Protein AF-E8LL31-F1 (afdb_monomer_lite)

pLDDT: mean 74.46, std 19.38, range [29.64, 97.19]

Organism: Succinatimonas hippei (strain DSM 22608 / JCM 16073 / KCTC 15190 / YIT 12066) (NCBI:txid762983)

Structure (mmCIF, N/CA/C/O backbone):
data_AF-E8LL31-F1
#
_entry.id   AF-E8LL31-F1
#
loop_
_atom_site.group_PDB
_atom_site.id
_atom_site.type_symbol
_atom_site.label_atom_id
_atom_site.label_alt_id
_atom_site.label_comp_id
_atom_site.label_asym_id
_atom_site.label_entity_id
_atom_site.label_seq_id
_atom_site.pdbx_PDB_ins_code
_atom_site.Cartn_x
_atom_site.Cartn_y
_atom_site.Cartn_z
_atom_site.occupancy
_atom_site.B_iso_or_equiv
_atom_site.auth_seq_id
_atom_site.auth_comp_id
_atom_site.auth_asym_id
_atom_site.auth_atom_id
_atom_site.pdbx_PDB_model_num
ATOM 1 N N . MET A 1 1 ? 46.432 15.057 -0.009 1.00 42.53 1 MET A N 1
ATOM 2 C CA . MET A 1 1 ? 45.864 14.554 -1.281 1.00 42.53 1 MET A CA 1
ATOM 3 C C . MET A 1 1 ? 46.645 13.307 -1.683 1.00 42.53 1 MET A C 1
ATOM 5 O O . MET A 1 1 ? 47.785 13.442 -2.090 1.00 42.53 1 MET A O 1
ATOM 9 N N . LYS A 1 2 ? 46.113 12.098 -1.455 1.00 35.28 2 LYS A N 1
ATOM 10 C CA . LYS A 1 2 ? 46.832 10.838 -1.734 1.00 35.28 2 LYS A CA 1
ATOM 11 C C . LYS A 1 2 ? 46.587 10.386 -3.185 1.00 35.28 2 LYS A C 1
ATOM 13 O O . LYS A 1 2 ? 45.432 10.275 -3.588 1.00 35.28 2 LYS A O 1
ATOM 18 N N . ASN A 1 3 ? 47.677 10.132 -3.915 1.00 42.97 3 ASN A N 1
ATOM 19 C CA . ASN A 1 3 ? 47.812 9.411 -5.193 1.00 42.97 3 ASN A CA 1
ATOM 20 C C . ASN A 1 3 ? 46.723 9.673 -6.248 1.00 42.97 3 ASN A C 1
ATOM 22 O O . ASN A 1 3 ? 45.849 8.836 -6.483 1.00 42.97 3 ASN A O 1
ATOM 26 N N . GLN A 1 4 ? 46.805 10.826 -6.913 1.00 45.19 4 GLN A N 1
ATOM 27 C CA . GLN A 1 4 ? 46.077 11.098 -8.154 1.00 45.19 4 GLN A CA 1
ATOM 28 C C . GLN A 1 4 ? 47.041 10.936 -9.337 1.00 45.19 4 GLN A C 1
ATOM 30 O O . GLN A 1 4 ? 48.189 11.368 -9.250 1.00 45.19 4 GLN A O 1
ATOM 35 N N . ASN A 1 5 ? 46.583 10.311 -10.423 1.00 46.69 5 ASN A N 1
ATOM 36 C CA . ASN A 1 5 ? 47.363 10.147 -11.649 1.00 46.69 5 ASN A CA 1
ATOM 37 C C . ASN A 1 5 ? 46.852 11.128 -12.717 1.00 46.69 5 ASN A C 1
ATOM 39 O O . ASN A 1 5 ? 45.643 11.234 -12.926 1.00 46.69 5 ASN A O 1
ATOM 43 N N . ILE A 1 6 ? 47.741 11.822 -13.426 1.00 49.28 6 ILE A N 1
ATOM 44 C CA . ILE A 1 6 ? 47.405 12.543 -14.662 1.00 49.28 6 ILE A CA 1
ATOM 45 C C . ILE A 1 6 ? 47.862 11.680 -15.842 1.00 49.28 6 ILE A C 1
ATOM 47 O O . ILE A 1 6 ? 49.041 11.362 -15.965 1.00 49.28 6 ILE A O 1
ATOM 51 N N . ILE A 1 7 ? 46.941 11.298 -16.723 1.00 53.72 7 ILE A N 1
ATOM 52 C CA . ILE A 1 7 ? 47.229 10.571 -17.959 1.00 53.72 7 ILE A CA 1
ATOM 53 C C . ILE A 1 7 ? 47.237 11.570 -19.115 1.00 53.72 7 ILE A C 1
ATOM 55 O O . ILE A 1 7 ? 46.239 12.250 -19.373 1.00 53.72 7 ILE A O 1
ATOM 59 N N . ILE A 1 8 ? 48.364 11.657 -19.815 1.00 53.75 8 ILE A N 1
ATOM 60 C CA . ILE A 1 8 ? 48.560 12.584 -20.933 1.00 53.75 8 ILE A CA 1
ATOM 61 C C . ILE A 1 8 ? 48.631 11.774 -22.219 1.00 53.75 8 ILE A C 1
ATOM 63 O O . ILE A 1 8 ? 49.501 10.920 -22.382 1.00 53.75 8 ILE A O 1
ATOM 67 N N . LEU A 1 9 ? 47.702 12.042 -23.134 1.00 50.16 9 LEU A N 1
ATOM 68 C CA . LEU A 1 9 ? 47.665 11.402 -24.447 1.00 50.16 9 LEU A CA 1
ATOM 69 C C . LEU A 1 9 ? 48.278 12.360 -25.460 1.00 50.16 9 LEU A C 1
ATOM 71 O O . LEU A 1 9 ? 47.647 13.334 -25.877 1.00 50.16 9 LEU A O 1
ATOM 75 N N . THR A 1 10 ? 49.528 12.108 -25.829 1.00 47.38 10 THR A N 1
ATOM 76 C CA . THR A 1 10 ? 50.273 12.932 -26.782 1.00 47.38 10 THR A CA 1
ATOM 77 C C . THR A 1 10 ? 51.269 12.076 -27.548 1.00 47.38 10 THR A C 1
ATOM 79 O O . THR A 1 10 ? 51.877 11.183 -26.970 1.00 47.38 10 THR A O 1
ATOM 82 N N . LYS A 1 11 ? 51.444 12.357 -28.845 1.00 42.06 11 LYS A N 1
ATOM 83 C CA . LYS A 1 11 ? 52.474 11.708 -29.665 1.00 42.06 11 LYS A CA 1
ATOM 84 C C . LYS A 1 11 ? 53.857 12.345 -29.503 1.00 42.06 11 LYS A C 1
ATOM 86 O O . LYS A 1 11 ? 54.819 11.658 -29.788 1.00 42.06 11 LYS A O 1
ATOM 91 N N . ASN A 1 12 ? 53.958 13.608 -29.066 1.00 47.41 12 ASN A N 1
ATOM 92 C CA . ASN A 1 12 ? 55.213 14.378 -29.017 1.00 47.41 12 ASN A CA 1
ATOM 93 C C . ASN A 1 12 ? 55.087 15.584 -28.064 1.00 47.41 12 ASN A C 1
ATOM 95 O O . ASN A 1 12 ? 54.711 16.676 -28.484 1.00 47.41 12 ASN A O 1
ATOM 99 N N . LEU A 1 13 ? 55.364 15.410 -26.772 1.00 46.91 13 LEU A N 1
ATOM 100 C CA . LEU A 1 13 ? 55.478 16.520 -25.814 1.00 46.91 13 LEU A CA 1
ATOM 101 C C . LEU A 1 13 ? 56.634 16.213 -24.862 1.00 46.91 13 LEU A C 1
ATOM 103 O O . LEU A 1 13 ? 56.713 15.097 -24.347 1.00 46.91 13 LEU A O 1
ATOM 107 N N . SER A 1 14 ? 57.529 17.178 -24.642 1.00 47.62 14 SER A N 1
ATOM 108 C CA . SER A 1 14 ? 58.643 16.991 -23.713 1.00 47.62 14 SER A CA 1
ATOM 109 C C . SER A 1 14 ? 58.126 16.973 -22.269 1.00 47.62 14 SER A C 1
ATOM 111 O O . SER A 1 14 ? 57.326 17.803 -21.837 1.00 47.62 14 SER A O 1
ATOM 113 N N . ILE A 1 15 ? 58.575 15.973 -21.511 1.00 47.81 15 ILE A N 1
ATOM 114 C CA . ILE A 1 15 ? 58.147 15.690 -20.129 1.00 47.81 15 ILE A CA 1
ATOM 115 C C . ILE A 1 15 ? 58.523 16.830 -19.165 1.00 47.81 15 ILE A C 1
ATOM 117 O O . ILE A 1 15 ? 57.881 17.011 -18.126 1.00 47.81 15 ILE A O 1
ATOM 121 N N . SER A 1 16 ? 59.546 17.615 -19.511 1.00 48.56 16 SER A N 1
ATOM 122 C CA . SER A 1 16 ? 60.116 18.668 -18.670 1.00 48.56 16 SER A CA 1
ATOM 123 C C . SER A 1 16 ? 59.143 19.818 -18.394 1.00 48.56 16 SER A C 1
ATOM 125 O O . SER A 1 16 ? 59.096 20.309 -17.269 1.00 48.56 16 SER A O 1
ATOM 127 N N . THR A 1 17 ? 58.303 20.201 -19.357 1.00 48.22 17 THR A N 1
ATOM 128 C CA . THR A 1 17 ? 57.400 21.358 -19.214 1.00 48.22 17 THR A CA 1
ATOM 129 C C . THR A 1 17 ? 56.233 21.099 -18.253 1.00 48.22 17 THR A C 1
ATOM 131 O O . THR A 1 17 ? 55.709 22.025 -17.645 1.00 48.22 17 THR A O 1
ATOM 134 N N . ILE A 1 18 ? 55.817 19.841 -18.077 1.00 49.41 18 ILE A N 1
ATOM 135 C CA . ILE A 1 18 ? 54.609 19.499 -17.302 1.00 49.41 18 ILE A CA 1
ATOM 136 C C . ILE A 1 18 ? 54.930 19.258 -15.820 1.00 49.41 18 ILE A C 1
ATOM 138 O O . ILE A 1 18 ? 54.114 19.566 -14.950 1.00 49.41 18 ILE A O 1
ATOM 142 N N . LYS A 1 19 ? 56.140 18.772 -15.507 1.00 46.59 19 LYS A N 1
ATOM 143 C CA . LYS A 1 19 ? 56.587 18.549 -14.121 1.00 46.59 19 LYS A CA 1
ATOM 144 C C . LYS A 1 19 ? 56.764 19.843 -13.316 1.00 46.59 19 LYS A C 1
ATOM 146 O O . LYS A 1 19 ? 56.652 19.793 -12.097 1.00 46.59 19 LYS A O 1
ATOM 151 N N . TYR A 1 20 ? 56.972 20.983 -13.977 1.00 46.12 20 TYR A N 1
ATOM 152 C CA . TYR A 1 20 ? 57.247 22.268 -13.319 1.00 46.12 20 TYR A CA 1
ATOM 153 C C . TYR A 1 20 ? 56.034 22.869 -12.577 1.00 46.12 20 TYR A C 1
ATOM 155 O O . TYR A 1 20 ? 56.201 23.738 -11.732 1.00 46.12 20 TYR A O 1
ATOM 163 N N . GLY A 1 21 ? 54.809 22.411 -12.871 1.00 47.00 21 GLY A N 1
ATOM 164 C CA . GLY A 1 21 ? 53.582 22.921 -12.238 1.00 47.00 21 GLY A CA 1
ATOM 165 C C . GLY A 1 21 ? 52.913 21.976 -11.233 1.00 47.00 21 GLY A C 1
ATOM 166 O O . GLY A 1 21 ? 51.975 22.384 -10.553 1.00 47.00 21 GLY A O 1
ATOM 167 N N . TYR A 1 22 ? 53.344 20.710 -11.143 1.00 48.94 22 TYR A N 1
ATOM 168 C CA . TYR A 1 22 ? 52.599 19.658 -10.436 1.00 48.94 22 TYR A CA 1
ATOM 169 C C . TYR A 1 22 ? 53.533 18.656 -9.738 1.00 48.94 22 TYR A C 1
ATOM 171 O O . TYR A 1 22 ? 53.670 17.510 -10.158 1.00 48.94 22 TYR A O 1
ATOM 179 N N . HIS A 1 23 ? 54.164 19.076 -8.639 1.00 43.75 23 HIS A N 1
ATOM 180 C CA . HIS A 1 23 ? 55.200 18.295 -7.943 1.00 43.75 23 HIS A CA 1
ATOM 181 C C . HIS A 1 23 ? 54.718 17.018 -7.221 1.00 43.75 23 HIS A C 1
ATOM 183 O O . HIS A 1 23 ? 55.543 16.182 -6.874 1.00 43.75 23 HIS A O 1
ATOM 189 N N . ASN A 1 24 ? 53.405 16.819 -7.041 1.00 46.72 24 ASN A N 1
ATOM 190 C CA . ASN A 1 24 ? 52.837 15.698 -6.269 1.00 46.72 24 ASN A CA 1
ATOM 191 C C . ASN A 1 24 ? 51.907 14.776 -7.083 1.00 46.72 24 ASN A C 1
ATOM 193 O O . ASN A 1 24 ? 51.020 14.132 -6.518 1.00 46.72 24 ASN A O 1
ATOM 197 N N . ILE A 1 25 ? 52.055 14.736 -8.412 1.00 49.88 25 ILE A N 1
ATOM 198 C CA . ILE A 1 25 ? 51.150 13.990 -9.296 1.00 49.88 25 ILE A CA 1
ATOM 199 C C . ILE A 1 25 ? 51.925 12.996 -10.163 1.00 49.88 25 ILE A C 1
ATOM 201 O O . ILE A 1 25 ? 52.880 13.361 -10.845 1.00 49.88 25 ILE A O 1
ATOM 205 N N . ASN A 1 26 ? 51.471 11.740 -10.183 1.00 49.31 26 ASN A N 1
ATOM 206 C CA . ASN A 1 26 ? 52.017 10.720 -11.076 1.00 49.31 26 ASN A CA 1
ATOM 207 C C . ASN A 1 26 ? 51.516 10.966 -12.502 1.00 49.31 26 ASN A C 1
ATOM 209 O O . ASN A 1 26 ? 50.327 10.814 -12.791 1.00 49.31 26 ASN A O 1
ATOM 213 N N . ILE A 1 27 ? 52.421 11.362 -13.394 1.00 51.81 27 ILE A N 1
ATOM 214 C CA . ILE A 1 27 ? 52.114 11.612 -14.802 1.00 51.81 27 ILE A CA 1
ATOM 215 C C . ILE A 1 27 ? 52.429 10.348 -15.602 1.00 51.81 27 ILE A C 1
ATOM 217 O O . ILE A 1 27 ? 53.588 9.951 -15.699 1.00 51.81 27 ILE A O 1
ATOM 221 N N . MET A 1 28 ? 51.408 9.727 -16.193 1.00 52.22 28 MET A N 1
ATOM 222 C CA . MET A 1 28 ? 51.572 8.588 -17.100 1.00 52.22 28 MET A CA 1
ATOM 223 C C . MET A 1 28 ? 51.322 9.033 -18.539 1.00 52.22 28 MET A C 1
ATOM 225 O O . MET A 1 28 ? 50.278 9.607 -18.852 1.00 52.22 28 MET A O 1
ATOM 229 N N . ILE A 1 29 ? 52.266 8.743 -19.429 1.00 51.59 29 ILE A N 1
ATOM 230 C CA . ILE A 1 29 ? 52.129 9.008 -20.863 1.00 51.59 29 ILE A CA 1
ATOM 231 C C . ILE A 1 29 ? 51.808 7.681 -21.541 1.00 51.59 29 ILE A C 1
ATOM 233 O O . ILE A 1 29 ? 52.541 6.708 -21.387 1.00 51.59 29 ILE A O 1
ATOM 237 N N . SER A 1 30 ? 50.690 7.629 -22.263 1.00 54.56 30 SER A N 1
ATOM 238 C CA . SER A 1 30 ? 50.264 6.432 -22.990 1.00 54.56 30 SER A CA 1
ATOM 239 C C . SER A 1 30 ? 49.951 6.781 -24.437 1.00 54.56 30 SER A C 1
ATOM 241 O O . SER A 1 30 ? 49.174 7.693 -24.711 1.00 54.56 30 SER A O 1
ATOM 243 N N . ASN A 1 31 ? 50.500 5.993 -25.362 1.00 50.66 31 ASN A N 1
ATOM 244 C CA . ASN A 1 31 ? 50.125 6.033 -26.777 1.00 50.66 31 ASN A CA 1
ATOM 245 C C . ASN A 1 31 ? 48.886 5.171 -27.076 1.00 50.66 31 ASN A C 1
ATOM 247 O O . ASN A 1 31 ? 48.337 5.230 -28.175 1.00 50.66 31 ASN A O 1
ATOM 251 N N . LYS A 1 32 ? 48.427 4.368 -26.106 1.00 53.25 32 LYS A N 1
ATOM 252 C CA . LYS A 1 32 ? 47.198 3.577 -26.219 1.00 53.25 32 LYS A CA 1
ATOM 253 C C . LYS A 1 32 ? 46.003 4.428 -25.797 1.00 53.25 32 LYS A C 1
ATOM 255 O O . LYS A 1 32 ? 46.040 5.061 -24.739 1.00 53.25 32 LYS A O 1
ATOM 260 N N . ARG A 1 33 ? 44.936 4.415 -26.610 1.00 51.97 33 ARG A N 1
ATOM 261 C CA . ARG A 1 33 ? 43.646 5.033 -26.256 1.00 51.97 33 ARG A CA 1
ATOM 262 C C . ARG A 1 33 ? 43.194 4.471 -24.899 1.00 51.97 33 ARG A C 1
ATOM 264 O O . ARG A 1 33 ? 43.149 3.247 -24.767 1.00 51.97 33 ARG A O 1
ATOM 271 N N . PRO A 1 34 ? 42.885 5.318 -23.902 1.00 53.16 34 PRO A N 1
ATOM 272 C CA . PRO A 1 34 ? 42.425 4.833 -22.612 1.00 53.16 34 PRO A CA 1
ATOM 273 C C . PRO A 1 34 ? 41.092 4.124 -22.801 1.00 53.16 34 PRO A C 1
ATOM 275 O O . PRO A 1 34 ? 40.263 4.538 -23.620 1.00 53.16 34 PRO A O 1
ATOM 278 N N . SER A 1 35 ? 40.876 3.062 -22.034 1.00 53.81 35 SER A N 1
ATOM 279 C CA . SER A 1 35 ? 39.561 2.445 -22.011 1.00 53.81 35 SER A CA 1
ATOM 280 C C . SER A 1 35 ? 38.564 3.417 -21.375 1.00 53.81 35 SER A C 1
ATOM 282 O O . SER A 1 35 ? 38.915 4.275 -20.561 1.00 53.81 35 SER A O 1
ATOM 284 N N . ILE A 1 36 ? 37.283 3.272 -21.706 1.00 48.84 36 ILE A N 1
ATOM 285 C CA . ILE A 1 36 ? 36.217 4.057 -21.072 1.00 48.84 36 ILE A CA 1
ATOM 286 C C . ILE A 1 36 ? 36.245 3.878 -19.541 1.00 48.84 36 ILE A C 1
ATOM 288 O O . ILE A 1 36 ? 36.048 4.841 -18.804 1.00 48.84 36 ILE A O 1
ATOM 292 N N . ALA A 1 37 ? 36.603 2.689 -19.047 1.00 49.22 37 ALA A N 1
ATOM 293 C CA . ALA A 1 37 ? 36.755 2.433 -17.617 1.00 49.22 37 ALA A CA 1
ATOM 294 C C . ALA A 1 37 ? 37.857 3.287 -16.956 1.00 49.22 37 ALA A C 1
ATOM 296 O O . ALA A 1 37 ? 37.696 3.694 -15.804 1.00 49.22 37 ALA A O 1
ATOM 297 N N . ASP A 1 38 ? 38.933 3.604 -17.680 1.00 53.00 38 ASP A N 1
ATOM 298 C CA . ASP A 1 38 ? 40.020 4.454 -17.181 1.00 53.00 38 ASP A CA 1
ATOM 299 C C . ASP A 1 38 ? 39.586 5.919 -17.077 1.00 53.00 38 ASP A C 1
ATOM 301 O O . ASP A 1 38 ? 39.970 6.604 -16.126 1.00 53.00 38 ASP A O 1
ATOM 305 N N . ILE A 1 39 ? 38.752 6.372 -18.023 1.00 51.50 39 ILE A N 1
ATOM 306 C CA . ILE A 1 39 ? 38.204 7.738 -18.101 1.00 51.50 39 ILE A CA 1
ATOM 307 C C . ILE A 1 39 ? 37.256 8.035 -16.932 1.00 51.50 39 ILE A C 1
ATOM 309 O O . ILE A 1 39 ? 37.239 9.151 -16.410 1.00 51.50 39 ILE A O 1
ATOM 313 N N . PHE A 1 40 ? 36.485 7.035 -16.499 1.00 47.38 40 PHE A N 1
ATOM 314 C CA . PHE A 1 40 ? 35.509 7.167 -15.412 1.00 47.38 40 PHE A CA 1
ATOM 315 C C . PHE A 1 40 ? 36.069 6.830 -14.018 1.00 47.38 40 PHE A C 1
ATOM 317 O O . PHE A 1 40 ? 35.357 6.954 -13.018 1.00 47.38 40 PHE A O 1
ATOM 324 N N . SER A 1 41 ? 37.345 6.448 -13.913 1.00 54.50 41 SER A N 1
ATOM 325 C CA . SER A 1 41 ? 38.010 6.209 -12.630 1.00 54.50 41 SER A CA 1
ATOM 326 C C . SER A 1 41 ? 38.200 7.530 -11.859 1.00 54.50 41 SER A C 1
ATOM 328 O O . SER A 1 41 ? 38.738 8.507 -12.379 1.00 54.50 41 SER A O 1
ATOM 330 N N . LYS A 1 42 ? 37.800 7.570 -10.576 1.00 46.84 42 LYS A N 1
ATOM 331 C CA . LYS A 1 42 ? 37.968 8.752 -9.695 1.00 46.84 42 LYS A CA 1
ATOM 332 C C . LYS A 1 42 ? 39.437 9.122 -9.418 1.00 46.84 42 LYS A C 1
ATOM 334 O O . LYS A 1 42 ? 39.682 10.131 -8.762 1.00 46.84 42 LYS A O 1
ATOM 339 N N . LYS A 1 43 ? 40.397 8.303 -9.861 1.00 50.91 43 LYS A N 1
ATOM 340 C CA . LYS A 1 43 ? 41.831 8.454 -9.568 1.00 50.91 43 LYS A CA 1
ATOM 341 C C . LYS A 1 43 ? 42.632 9.085 -10.714 1.00 50.91 43 LYS A C 1
ATOM 343 O O . LYS A 1 43 ? 43.797 9.407 -10.498 1.00 50.91 43 LYS A O 1
ATOM 348 N N . ASN A 1 44 ? 42.022 9.284 -11.889 1.00 50.00 44 ASN A N 1
ATOM 349 C CA . ASN A 1 44 ? 42.728 9.714 -13.095 1.00 50.00 44 ASN A CA 1
ATOM 350 C C . ASN A 1 44 ? 42.199 11.055 -13.639 1.00 50.00 44 ASN A C 1
ATOM 352 O O . ASN A 1 44 ? 40.995 11.245 -13.825 1.00 50.00 44 ASN A O 1
ATOM 356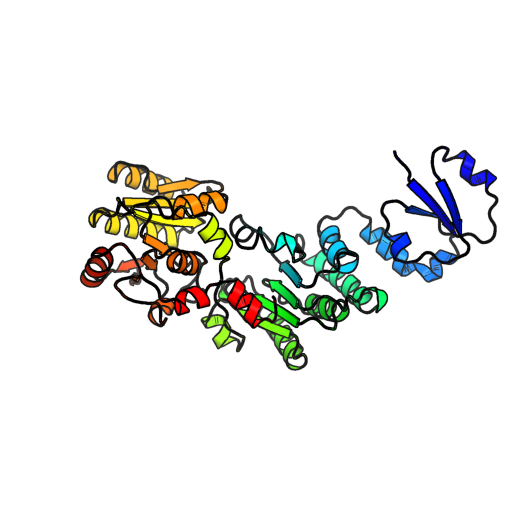 N N . TYR A 1 45 ? 43.110 11.969 -13.954 1.00 51.19 45 TYR A N 1
ATOM 357 C CA . TYR A 1 45 ? 42.850 13.196 -14.707 1.00 51.19 45 TYR A CA 1
ATOM 358 C C . TYR A 1 45 ? 43.429 13.048 -16.109 1.00 51.19 45 TYR A C 1
ATOM 360 O O . TYR A 1 45 ? 44.516 12.509 -16.265 1.00 51.19 45 TYR A O 1
ATOM 368 N N . PHE A 1 46 ? 42.722 13.518 -17.134 1.00 52.59 46 PHE A N 1
ATOM 369 C CA . PHE A 1 46 ? 43.152 13.359 -18.523 1.00 52.59 46 PHE A CA 1
ATOM 370 C C . PHE A 1 46 ? 43.467 14.716 -19.137 1.00 52.59 46 PHE A C 1
ATOM 372 O O . PHE A 1 46 ? 42.609 15.598 -19.160 1.00 52.59 46 PHE A O 1
ATOM 379 N N . LEU A 1 47 ? 44.681 14.859 -19.661 1.00 48.06 47 LEU A N 1
ATOM 380 C CA . LEU A 1 47 ? 45.088 15.989 -20.493 1.00 48.06 47 LEU A CA 1
ATOM 381 C C . LEU A 1 47 ? 45.071 15.519 -21.950 1.00 48.06 47 LEU A C 1
ATOM 383 O O . LEU A 1 47 ? 45.856 14.659 -22.350 1.00 48.06 47 LEU A O 1
ATOM 387 N N . ILE A 1 48 ? 44.116 16.045 -22.721 1.00 51.72 48 ILE A N 1
ATOM 388 C CA . ILE A 1 48 ? 43.852 15.643 -24.108 1.00 51.72 48 ILE A CA 1
ATOM 389 C C . ILE A 1 48 ? 44.157 16.825 -25.029 1.00 51.72 48 ILE A C 1
ATOM 391 O O . ILE A 1 48 ? 43.671 17.937 -24.808 1.00 51.72 48 ILE A O 1
ATOM 395 N N . ARG A 1 49 ? 44.958 16.579 -26.069 1.00 44.41 49 ARG A N 1
ATOM 396 C CA . ARG A 1 49 ? 45.368 17.582 -27.056 1.00 44.41 49 ARG A CA 1
ATOM 397 C C . ARG A 1 49 ? 44.177 18.025 -27.937 1.00 44.41 49 ARG A C 1
ATOM 399 O O . ARG A 1 49 ? 43.213 17.287 -28.145 1.00 44.41 49 ARG A O 1
ATOM 406 N N . LYS A 1 50 ? 44.202 19.284 -28.393 1.00 43.81 50 LYS A N 1
ATOM 407 C CA . LYS A 1 50 ? 43.072 19.995 -29.039 1.00 43.81 50 LYS A CA 1
ATOM 408 C C . LYS A 1 50 ? 42.638 19.376 -30.382 1.00 43.81 50 LYS A C 1
ATOM 410 O O . LYS A 1 50 ? 41.485 19.524 -30.768 1.00 43.81 50 LYS A O 1
ATOM 415 N N . ASP A 1 51 ? 43.541 18.670 -31.048 1.00 44.56 51 ASP A N 1
ATOM 416 C CA . ASP A 1 51 ? 43.359 17.899 -32.283 1.00 44.56 51 ASP A CA 1
ATOM 417 C C . ASP A 1 51 ? 42.550 16.605 -32.064 1.00 44.56 51 ASP A C 1
ATOM 419 O O . ASP A 1 51 ? 41.642 16.319 -32.836 1.00 44.56 51 ASP A O 1
ATOM 423 N N . ILE A 1 52 ? 42.767 15.893 -30.951 1.00 43.88 52 ILE A N 1
ATOM 424 C CA . ILE A 1 52 ? 41.978 14.705 -30.546 1.00 43.88 52 ILE A CA 1
ATOM 425 C C . ILE A 1 52 ? 40.551 15.096 -30.090 1.00 43.88 52 ILE A C 1
ATOM 427 O O . ILE A 1 52 ? 39.620 14.287 -30.065 1.00 43.88 52 ILE A O 1
ATOM 431 N N . LYS A 1 53 ? 40.350 16.374 -29.749 1.00 42.41 53 LYS A N 1
ATOM 432 C CA . LYS A 1 53 ? 39.077 16.934 -29.272 1.00 42.41 53 LYS A CA 1
ATOM 433 C C . LYS A 1 53 ? 37.966 16.920 -30.332 1.00 42.41 53 LYS A C 1
ATOM 435 O O . LYS A 1 53 ? 36.804 16.995 -29.945 1.00 42.41 53 LYS A O 1
ATOM 440 N N . LYS A 1 54 ? 38.292 16.824 -31.630 1.00 45.12 54 LYS A N 1
ATOM 441 C CA . LYS A 1 54 ? 37.291 16.701 -32.709 1.00 45.12 54 LYS A CA 1
ATOM 442 C C . LYS A 1 54 ? 36.606 15.330 -32.700 1.00 45.12 54 LYS A C 1
ATOM 444 O O . LYS A 1 54 ? 35.381 15.284 -32.731 1.00 45.12 54 LYS A O 1
ATOM 449 N N . ASP A 1 55 ? 37.362 14.249 -32.519 1.00 44.34 55 ASP A N 1
ATOM 450 C CA . ASP A 1 55 ? 36.827 12.875 -32.553 1.00 44.34 55 ASP A CA 1
ATOM 451 C C . ASP A 1 55 ? 36.102 12.476 -31.257 1.00 44.34 55 ASP A C 1
ATOM 453 O O . ASP A 1 55 ? 35.184 11.660 -31.261 1.00 44.34 55 ASP A O 1
ATOM 457 N N . LEU A 1 56 ? 36.489 13.075 -30.126 1.00 43.44 56 LEU A N 1
ATOM 458 C CA . LEU A 1 56 ? 35.869 12.852 -28.813 1.00 43.44 56 LEU A CA 1
ATOM 459 C C . LEU A 1 56 ? 34.946 14.002 -28.383 1.00 43.44 56 LEU A C 1
ATOM 461 O O . LEU A 1 56 ? 34.483 14.017 -27.243 1.00 43.44 56 LEU A O 1
ATOM 465 N N . GLY A 1 57 ? 34.679 14.972 -29.263 1.00 47.56 57 GLY A N 1
ATOM 466 C CA . GLY A 1 57 ? 34.044 16.247 -28.919 1.00 47.56 57 GLY A CA 1
ATOM 467 C C . GLY A 1 57 ? 32.681 16.093 -28.255 1.00 47.56 57 GLY A C 1
ATOM 468 O O . GLY A 1 57 ? 32.452 16.661 -27.186 1.00 47.56 57 GLY A O 1
ATOM 469 N N . ALA A 1 58 ? 31.814 15.250 -28.823 1.00 53.25 58 ALA A N 1
ATOM 470 C CA . ALA A 1 58 ? 30.503 14.960 -28.251 1.00 53.25 58 ALA A CA 1
ATOM 471 C C . ALA A 1 58 ? 30.622 14.285 -26.877 1.00 53.25 58 ALA A C 1
ATOM 473 O O . ALA A 1 58 ? 29.970 14.718 -25.932 1.00 53.25 58 ALA A O 1
ATOM 474 N N . LEU A 1 59 ? 31.509 13.291 -26.740 1.00 45.66 59 LEU A N 1
ATOM 475 C CA . LEU A 1 59 ? 31.728 12.536 -25.503 1.00 45.66 59 LEU A CA 1
ATOM 476 C C . LEU A 1 59 ? 32.322 13.416 -24.391 1.00 45.66 59 LEU A C 1
ATOM 478 O O . LEU A 1 59 ? 31.885 13.347 -23.248 1.00 45.66 59 LEU A O 1
ATOM 482 N N . LEU A 1 60 ? 33.282 14.284 -24.718 1.00 46.28 60 LEU A N 1
ATOM 483 C CA . LEU A 1 60 ? 33.919 15.213 -23.781 1.00 46.28 60 LEU A CA 1
ATOM 484 C C . LEU A 1 60 ? 32.970 16.328 -23.342 1.00 46.28 60 LEU A C 1
ATOM 486 O O . LEU A 1 60 ? 33.001 16.726 -22.177 1.00 46.28 60 LEU A O 1
ATOM 490 N N . HIS A 1 61 ? 32.102 16.807 -24.237 1.00 52.00 61 HIS A N 1
ATOM 491 C CA . HIS A 1 61 ? 31.056 17.763 -23.882 1.00 52.00 61 HIS A CA 1
ATOM 492 C C . HIS A 1 61 ? 30.023 17.118 -22.949 1.00 52.00 61 HIS A C 1
ATOM 494 O O . HIS A 1 61 ? 29.684 17.687 -21.914 1.00 52.00 61 HIS A O 1
ATOM 500 N N . LEU A 1 62 ? 29.646 15.870 -23.231 1.00 51.28 62 LEU A N 1
ATOM 501 C CA . LEU A 1 62 ? 28.824 15.023 -22.368 1.00 51.28 62 LEU A CA 1
ATOM 502 C C . LEU A 1 62 ? 29.449 14.794 -20.987 1.00 51.28 62 LEU A C 1
ATOM 504 O O . LEU A 1 62 ? 28.770 14.947 -19.975 1.00 51.28 62 LEU A O 1
ATOM 508 N N . ILE A 1 63 ? 30.748 14.489 -20.930 1.00 49.72 63 ILE A N 1
ATOM 509 C CA . ILE A 1 63 ? 31.518 14.313 -19.691 1.00 49.72 63 ILE A CA 1
ATOM 510 C C . ILE A 1 63 ? 31.576 15.624 -18.894 1.00 49.72 63 ILE A C 1
ATOM 512 O O . ILE A 1 63 ? 31.438 15.590 -17.672 1.00 49.72 63 ILE A O 1
ATOM 516 N N . ASN A 1 64 ? 31.728 16.778 -19.553 1.00 48.50 64 ASN A N 1
ATOM 517 C CA . ASN A 1 64 ? 31.736 18.090 -18.894 1.00 48.50 64 ASN A CA 1
ATOM 518 C C . ASN A 1 64 ? 30.354 18.498 -18.366 1.00 48.50 64 ASN A C 1
ATOM 520 O O . ASN A 1 64 ? 30.252 18.987 -17.240 1.00 48.50 64 ASN A O 1
ATOM 524 N N . ILE A 1 65 ? 29.291 18.246 -19.135 1.00 50.91 65 ILE A N 1
ATOM 525 C CA . ILE A 1 65 ? 27.898 18.433 -18.703 1.00 50.91 65 ILE A CA 1
ATOM 526 C C . ILE A 1 65 ? 27.598 17.518 -17.510 1.00 50.91 65 ILE A C 1
ATOM 528 O O . ILE A 1 65 ? 27.017 17.950 -16.519 1.00 50.91 65 ILE A O 1
ATOM 532 N N . CYS A 1 66 ? 28.079 16.276 -17.556 1.00 46.56 66 CYS A N 1
ATOM 533 C CA . CYS A 1 66 ? 27.958 15.317 -16.469 1.00 46.56 66 CYS A CA 1
ATOM 534 C C . CYS A 1 66 ? 28.804 15.690 -15.238 1.00 46.56 66 CYS A C 1
ATOM 536 O O . CYS A 1 66 ? 28.411 15.366 -14.122 1.00 46.56 66 CYS A O 1
ATOM 538 N N . ARG A 1 67 ? 29.970 16.329 -15.382 1.00 46.03 67 ARG A N 1
ATOM 539 C CA . ARG A 1 67 ? 30.840 16.694 -14.246 1.00 46.03 67 ARG A CA 1
ATOM 540 C C . ARG A 1 67 ? 30.326 17.888 -13.438 1.00 46.03 67 ARG A C 1
ATOM 542 O O . ARG A 1 67 ? 30.684 17.992 -12.265 1.00 46.03 67 ARG A O 1
ATOM 549 N N . LYS A 1 68 ? 29.477 18.759 -14.002 1.00 42.94 68 LYS A N 1
ATOM 550 C CA . LYS A 1 68 ? 28.837 19.831 -13.223 1.00 42.94 68 LYS A CA 1
ATOM 551 C C . LYS A 1 68 ? 27.867 19.218 -12.195 1.00 42.94 68 LYS A C 1
ATOM 553 O O . LYS A 1 68 ? 27.024 18.387 -12.507 1.00 42.94 68 LYS A O 1
ATOM 558 N N . ARG A 1 69 ? 28.071 19.610 -10.937 1.00 43.81 69 ARG A N 1
ATOM 559 C CA . ARG A 1 69 ? 27.549 19.088 -9.655 1.00 43.81 69 ARG A CA 1
ATOM 560 C C . ARG A 1 69 ? 26.013 18.962 -9.581 1.00 43.81 69 ARG A C 1
ATOM 562 O O . ARG A 1 69 ? 25.349 19.901 -9.166 1.00 43.81 69 ARG A O 1
ATOM 569 N N . TRP A 1 70 ? 25.434 17.847 -10.025 1.00 46.50 70 TRP A N 1
ATOM 570 C CA . TRP A 1 70 ? 23.972 17.666 -10.051 1.00 46.50 70 TRP A CA 1
ATOM 571 C C . TRP A 1 70 ? 23.596 16.292 -9.474 1.00 46.50 70 TRP A C 1
ATOM 573 O O . TRP A 1 70 ? 24.012 15.258 -10.004 1.00 46.50 70 TRP A O 1
ATOM 583 N N . SER A 1 71 ? 22.839 16.280 -8.374 1.00 45.16 71 SER A N 1
ATOM 584 C CA . SER A 1 71 ? 22.549 15.104 -7.530 1.00 45.16 71 SER A CA 1
ATOM 585 C C . SER A 1 71 ? 21.798 13.979 -8.252 1.00 45.16 71 SER A C 1
ATOM 587 O O . SER A 1 71 ? 22.130 12.820 -8.053 1.00 45.16 71 SER A O 1
ATOM 589 N N . VAL A 1 72 ? 20.884 14.296 -9.174 1.00 43.69 72 VAL A N 1
ATOM 590 C CA . VAL A 1 72 ? 20.135 13.300 -9.978 1.00 43.69 72 VAL A CA 1
ATOM 591 C C . VAL A 1 72 ? 21.058 12.504 -10.918 1.00 43.69 72 VAL A C 1
ATOM 593 O O . VAL A 1 72 ? 20.785 11.361 -11.282 1.00 43.69 72 VAL A O 1
ATOM 596 N N . THR A 1 73 ? 22.206 13.078 -11.301 1.00 51.72 73 THR A N 1
ATOM 597 C CA . THR A 1 73 ? 23.126 12.421 -12.238 1.00 51.72 73 THR A CA 1
ATOM 598 C C . THR A 1 73 ? 23.960 11.324 -11.589 1.00 51.72 73 THR A C 1
ATOM 600 O O . THR A 1 73 ? 24.450 10.468 -12.313 1.00 51.72 73 THR A O 1
ATOM 603 N N . SER A 1 74 ? 24.168 11.318 -10.267 1.00 55.75 74 SER A N 1
ATOM 604 C CA . SER A 1 74 ? 24.990 10.282 -9.626 1.00 55.75 74 SER A CA 1
ATOM 605 C C . SER A 1 74 ? 24.282 8.927 -9.606 1.00 55.75 74 SER A C 1
ATOM 607 O O . SER A 1 74 ? 24.934 7.921 -9.863 1.00 55.75 74 SER A O 1
ATOM 609 N N . GLU A 1 75 ? 22.967 8.895 -9.382 1.00 55.91 75 GLU A N 1
ATOM 610 C CA . GLU A 1 75 ? 22.152 7.670 -9.377 1.00 55.91 75 GLU A CA 1
ATOM 611 C C . GLU A 1 75 ? 22.018 7.084 -10.789 1.00 55.91 75 GLU A C 1
ATOM 613 O O . GLU A 1 75 ? 22.325 5.913 -11.001 1.00 55.91 75 GLU A O 1
ATOM 618 N N . LEU A 1 76 ? 21.703 7.914 -11.791 1.00 57.84 76 LEU A N 1
ATOM 619 C CA . LEU A 1 76 ? 21.677 7.494 -13.201 1.00 57.84 76 LEU A CA 1
ATOM 620 C C . LEU A 1 76 ? 23.060 7.077 -13.719 1.00 57.84 76 LEU A C 1
ATOM 622 O O . LEU A 1 76 ? 23.183 6.114 -14.472 1.00 57.84 76 LEU A O 1
ATOM 626 N N . LYS A 1 77 ? 24.130 7.763 -13.298 1.00 58.34 77 LYS A N 1
ATOM 627 C CA . LYS A 1 77 ? 25.495 7.324 -13.612 1.00 58.34 77 LYS A CA 1
ATOM 628 C C . LYS A 1 77 ? 25.837 6.017 -12.926 1.00 58.34 77 LYS A C 1
ATOM 630 O O . LYS A 1 77 ? 26.545 5.226 -13.527 1.00 58.34 77 LYS A O 1
ATOM 635 N N . ARG A 1 78 ? 25.376 5.773 -11.697 1.00 59.88 78 ARG A N 1
ATOM 636 C CA . ARG A 1 78 ? 25.529 4.455 -11.072 1.00 59.88 78 ARG A CA 1
ATOM 637 C C . ARG A 1 78 ? 24.776 3.410 -11.889 1.00 59.88 78 ARG A C 1
ATOM 639 O O . ARG A 1 78 ? 25.358 2.382 -12.172 1.00 59.88 78 ARG A O 1
ATOM 646 N N . LEU A 1 79 ? 23.573 3.700 -12.377 1.00 60.41 79 LEU A N 1
ATOM 647 C CA . LEU A 1 79 ? 22.836 2.766 -13.230 1.00 60.41 79 LEU A CA 1
ATOM 648 C C . LEU A 1 79 ? 23.586 2.392 -14.527 1.00 60.41 79 LEU A C 1
ATOM 650 O O . LEU A 1 79 ? 23.500 1.251 -14.961 1.00 60.41 79 LEU A O 1
ATOM 654 N N . ILE A 1 80 ? 24.291 3.338 -15.156 1.00 57.59 80 ILE A N 1
ATOM 655 C CA . ILE A 1 80 ? 24.948 3.134 -16.466 1.00 57.59 80 ILE A CA 1
ATOM 656 C C . ILE A 1 80 ? 26.413 2.705 -16.337 1.00 57.59 80 ILE A C 1
ATOM 658 O O . ILE A 1 80 ? 26.923 1.948 -17.156 1.00 57.59 80 ILE A O 1
ATOM 662 N N . PHE A 1 81 ? 27.112 3.230 -15.334 1.00 55.38 81 PHE A N 1
ATOM 663 C CA . PHE A 1 81 ? 28.559 3.101 -15.182 1.00 55.38 81 PHE A CA 1
ATOM 664 C C . PHE A 1 81 ? 28.967 2.342 -13.915 1.00 55.38 81 PHE A C 1
ATOM 666 O O . PHE A 1 81 ? 30.172 2.208 -13.674 1.00 55.38 81 PHE A O 1
ATOM 673 N N . SER A 1 82 ? 28.034 1.865 -13.075 1.00 56.69 82 SER A N 1
ATOM 674 C CA . SER A 1 82 ? 28.440 0.969 -11.991 1.00 56.69 82 SER A CA 1
ATOM 675 C C . SER A 1 82 ? 28.956 -0.334 -12.595 1.00 56.69 82 SER A C 1
ATOM 677 O O . SER A 1 82 ? 28.353 -0.937 -13.476 1.00 56.69 82 SER A O 1
ATOM 679 N N . LYS A 1 83 ? 30.112 -0.776 -12.099 1.00 50.69 83 LYS A N 1
ATOM 680 C CA . LYS A 1 83 ? 30.617 -2.132 -12.338 1.00 50.69 83 LYS A CA 1
ATOM 681 C C . LYS A 1 83 ? 29.951 -3.159 -11.413 1.00 50.69 83 LYS A C 1
ATOM 683 O O . LYS A 1 83 ? 30.358 -4.316 -11.409 1.00 50.69 83 LYS A O 1
ATOM 688 N N . GLU A 1 84 ? 28.978 -2.731 -10.606 1.00 53.69 84 GLU A N 1
ATOM 689 C CA . GLU A 1 84 ? 28.201 -3.597 -9.722 1.00 53.69 84 GLU A CA 1
ATOM 690 C C . GLU A 1 84 ? 27.270 -4.445 -10.595 1.00 53.69 84 GLU A C 1
ATOM 692 O O . GLU A 1 84 ? 26.160 -4.039 -10.945 1.00 53.69 84 GLU A O 1
ATOM 697 N N . ARG A 1 85 ? 27.786 -5.610 -11.002 1.00 54.41 85 ARG A N 1
ATOM 698 C CA . ARG A 1 85 ? 27.025 -6.660 -11.676 1.00 54.41 85 ARG A CA 1
ATOM 699 C C . ARG A 1 85 ? 26.133 -7.308 -10.637 1.00 54.41 85 ARG A C 1
ATOM 701 O O . ARG A 1 85 ? 26.613 -8.061 -9.793 1.00 54.41 85 ARG A O 1
ATOM 708 N N . THR A 1 86 ? 24.854 -6.985 -10.686 1.00 57.31 86 THR A N 1
ATOM 709 C CA . THR A 1 86 ? 23.853 -7.587 -9.816 1.00 57.31 86 THR A CA 1
ATOM 710 C C . THR A 1 86 ? 22.783 -8.264 -10.632 1.00 57.31 86 THR A C 1
ATOM 712 O O . THR A 1 86 ? 22.475 -7.866 -11.751 1.00 57.31 86 THR A O 1
ATOM 715 N N . ILE A 1 87 ? 22.247 -9.338 -10.065 1.00 58.25 87 ILE A N 1
ATOM 716 C CA . ILE A 1 87 ? 21.270 -10.189 -10.739 1.00 58.25 87 ILE A CA 1
ATOM 717 C C . ILE A 1 87 ? 19.924 -9.450 -10.851 1.00 58.25 87 ILE A C 1
ATOM 719 O O . ILE A 1 87 ? 19.192 -9.642 -11.820 1.00 58.25 87 ILE A O 1
ATOM 723 N N . TYR A 1 88 ? 19.634 -8.539 -9.915 1.00 59.25 88 TYR A N 1
ATOM 724 C CA . TYR A 1 88 ? 18.357 -7.835 -9.819 1.00 59.25 88 TYR A CA 1
ATOM 725 C C . TYR A 1 88 ? 18.547 -6.342 -9.512 1.00 59.25 88 TYR A C 1
ATOM 727 O O . TYR A 1 88 ? 19.417 -5.977 -8.710 1.00 59.25 88 TYR A O 1
ATOM 735 N N . LYS A 1 89 ? 17.712 -5.486 -10.124 1.00 65.69 89 LYS A N 1
ATOM 736 C CA . LYS A 1 89 ? 17.704 -4.024 -9.909 1.00 65.69 89 LYS A CA 1
ATOM 737 C C . LYS A 1 89 ? 16.296 -3.499 -9.610 1.00 65.69 89 LYS A C 1
ATOM 739 O O . LYS A 1 89 ? 15.368 -3.748 -10.374 1.00 65.69 89 LYS A O 1
ATOM 744 N N . LEU A 1 90 ? 16.149 -2.711 -8.543 1.00 57.41 90 LEU A N 1
ATOM 745 C CA . LEU A 1 90 ? 14.928 -1.947 -8.250 1.00 57.41 90 LEU A CA 1
ATOM 746 C C . LEU A 1 90 ? 15.166 -0.459 -8.512 1.00 57.41 90 LEU A C 1
ATOM 748 O O . LEU A 1 90 ? 16.131 0.108 -7.994 1.00 57.41 90 LEU A O 1
ATOM 752 N N . ILE A 1 91 ? 14.266 0.162 -9.275 1.00 61.44 91 ILE A N 1
ATOM 753 C CA . ILE A 1 91 ? 14.296 1.578 -9.626 1.00 61.44 91 ILE A CA 1
ATOM 754 C C . ILE A 1 91 ? 12.988 2.248 -9.221 1.00 61.44 91 ILE A C 1
ATOM 756 O O . ILE A 1 91 ? 11.916 1.918 -9.722 1.00 61.44 91 ILE A O 1
ATOM 760 N N . MET A 1 92 ? 13.082 3.237 -8.337 1.00 56.47 92 MET A N 1
ATOM 761 C CA . MET A 1 92 ? 11.930 4.019 -7.892 1.00 56.47 92 MET A CA 1
ATOM 762 C C . MET A 1 92 ? 11.930 5.390 -8.549 1.00 56.47 92 MET A C 1
ATOM 764 O O . MET A 1 92 ? 12.927 6.102 -8.443 1.00 56.47 92 MET A O 1
ATOM 768 N N . GLN A 1 93 ? 10.807 5.770 -9.161 1.00 54.19 93 GLN A N 1
ATOM 769 C CA . GLN A 1 93 ? 10.565 7.113 -9.674 1.00 54.19 93 GLN A CA 1
ATOM 770 C C . GLN A 1 93 ? 9.574 7.828 -8.740 1.00 54.19 93 GLN A C 1
ATOM 772 O O . GLN A 1 93 ? 8.379 7.565 -8.795 1.00 54.19 93 GLN A O 1
ATOM 777 N N . SER A 1 94 ? 10.044 8.716 -7.857 1.00 46.91 94 SER A N 1
ATOM 778 C CA . SER A 1 94 ? 9.159 9.448 -6.932 1.00 46.91 94 SER A CA 1
ATOM 779 C C . SER A 1 94 ? 9.564 10.923 -6.794 1.00 46.91 94 SER A C 1
ATOM 781 O O . SER A 1 94 ? 10.766 11.193 -6.683 1.00 46.91 94 SER A O 1
ATOM 783 N N . PRO A 1 95 ? 8.597 11.869 -6.804 1.00 37.19 95 PRO A N 1
ATOM 784 C CA . PRO A 1 95 ? 8.840 13.277 -6.486 1.00 37.19 95 PRO A CA 1
ATOM 785 C C . PRO A 1 95 ? 9.172 13.495 -5.001 1.00 37.19 95 PRO A C 1
ATOM 787 O O . PRO A 1 95 ? 10.072 14.263 -4.686 1.00 37.19 95 PRO A O 1
ATOM 790 N N . GLU A 1 96 ? 8.507 12.779 -4.091 1.00 37.09 96 GLU A N 1
ATOM 791 C CA . GLU A 1 96 ? 8.571 12.986 -2.639 1.00 37.09 96 GLU A CA 1
ATOM 792 C C . GLU A 1 96 ? 8.314 11.647 -1.928 1.00 37.09 96 GLU A C 1
ATOM 794 O O . GLU A 1 96 ? 7.173 11.234 -1.719 1.00 37.09 96 GLU A O 1
ATOM 799 N N . ILE A 1 97 ? 9.377 10.924 -1.558 1.00 35.38 97 ILE A N 1
ATOM 800 C CA . ILE A 1 97 ? 9.233 9.716 -0.731 1.00 35.38 97 ILE A CA 1
ATOM 801 C C . ILE A 1 97 ? 9.067 10.162 0.721 1.00 35.38 97 ILE A C 1
ATOM 803 O O . ILE A 1 97 ? 10.045 10.310 1.455 1.00 35.38 97 ILE A O 1
ATOM 807 N N . ASN A 1 98 ? 7.819 10.358 1.141 1.00 30.14 98 ASN A N 1
ATOM 808 C CA . ASN A 1 98 ? 7.480 10.447 2.555 1.00 30.14 98 ASN A CA 1
ATOM 809 C C . ASN A 1 98 ? 7.636 9.058 3.202 1.00 30.14 98 ASN A C 1
ATOM 811 O O . ASN A 1 98 ? 6.815 8.168 2.998 1.00 30.14 98 ASN A O 1
ATOM 815 N N . ALA A 1 99 ? 8.741 8.909 3.940 1.00 30.19 99 ALA A N 1
ATOM 816 C CA . ALA A 1 99 ? 9.038 8.068 5.112 1.00 30.19 99 ALA A CA 1
ATOM 817 C C . ALA A 1 99 ? 8.642 6.570 5.188 1.00 30.19 99 ALA A C 1
ATOM 819 O O . ALA A 1 99 ? 9.402 5.819 5.791 1.00 30.19 99 ALA A O 1
ATOM 820 N N . ILE A 1 100 ? 7.532 6.099 4.613 1.00 29.64 100 ILE A N 1
ATOM 821 C CA . ILE A 1 100 ? 6.974 4.757 4.897 1.00 29.64 100 ILE A CA 1
ATOM 822 C C . ILE A 1 100 ? 7.284 3.738 3.783 1.00 29.64 100 ILE A C 1
ATOM 824 O O . ILE A 1 100 ? 7.535 2.570 4.059 1.00 29.64 100 ILE A O 1
ATOM 828 N N . TYR A 1 101 ? 7.377 4.170 2.521 1.00 34.91 101 TYR A N 1
ATOM 829 C CA . TYR A 1 101 ? 7.660 3.264 1.392 1.00 34.91 101 TYR A CA 1
ATOM 830 C C . TYR A 1 101 ? 9.101 2.736 1.370 1.00 34.91 101 TYR A C 1
ATOM 832 O O . TYR A 1 101 ? 9.379 1.667 0.831 1.00 34.91 101 TYR A O 1
ATOM 840 N N . GLY A 1 102 ? 10.041 3.493 1.944 1.00 32.41 102 GLY A N 1
ATOM 841 C CA . GLY A 1 102 ? 11.468 3.184 1.869 1.00 32.41 102 GLY A CA 1
ATOM 842 C C . GLY A 1 102 ? 11.924 2.056 2.792 1.00 32.41 102 GLY A C 1
ATOM 843 O O . GLY A 1 102 ? 13.051 1.598 2.659 1.00 32.41 102 GLY A O 1
ATOM 844 N N . SER A 1 103 ? 11.105 1.612 3.739 1.00 34.38 103 SER A N 1
ATOM 845 C CA . SER A 1 103 ? 11.528 0.682 4.789 1.00 34.38 103 SER A CA 1
ATOM 846 C C . SER A 1 103 ? 11.083 -0.764 4.583 1.00 34.38 103 SER A C 1
ATOM 848 O O . SER A 1 103 ? 11.798 -1.667 5.009 1.00 34.38 103 SER A O 1
ATOM 850 N N . GLN A 1 104 ? 9.956 -1.005 3.907 1.00 41.94 104 GLN A N 1
ATOM 851 C CA . GLN A 1 104 ? 9.484 -2.365 3.605 1.00 41.94 104 GLN A CA 1
ATOM 852 C C . GLN A 1 104 ? 10.360 -3.084 2.572 1.00 41.94 104 GLN A C 1
ATOM 854 O O . GLN A 1 104 ? 10.516 -4.298 2.637 1.00 41.94 104 GLN A O 1
ATOM 859 N N . PHE A 1 105 ? 11.015 -2.337 1.678 1.00 43.97 105 PHE A N 1
ATOM 860 C CA . PHE A 1 105 ? 12.012 -2.878 0.745 1.00 43.97 105 PHE A CA 1
ATOM 861 C C . PHE A 1 105 ? 13.418 -3.023 1.356 1.00 43.97 105 PHE A C 1
ATOM 863 O O . PHE A 1 105 ? 14.322 -3.549 0.710 1.00 43.97 105 PHE A O 1
ATOM 870 N N . ASN A 1 106 ? 13.630 -2.567 2.593 1.00 44.16 106 ASN A N 1
ATOM 871 C CA . ASN A 1 106 ? 14.957 -2.389 3.178 1.00 44.16 106 ASN A CA 1
ATOM 872 C C . ASN A 1 106 ? 15.239 -3.436 4.265 1.00 44.16 106 ASN A C 1
ATOM 874 O O . ASN A 1 106 ? 14.864 -3.233 5.413 1.00 44.16 106 ASN A O 1
ATOM 878 N N . SER A 1 107 ? 15.937 -4.527 3.937 1.00 43.59 107 SER A N 1
ATOM 879 C CA . SER A 1 107 ? 17.246 -4.828 4.564 1.00 43.59 107 SER A CA 1
ATOM 880 C C . SER A 1 107 ? 17.918 -6.099 4.046 1.00 43.59 107 SER A C 1
ATOM 882 O O . SER A 1 107 ? 19.139 -6.129 4.027 1.00 43.59 107 SER A O 1
ATOM 884 N N . ASP A 1 108 ? 17.181 -7.106 3.569 1.00 37.91 108 ASP A N 1
ATOM 885 C CA . ASP A 1 108 ? 17.806 -8.414 3.272 1.00 37.91 108 ASP A CA 1
ATOM 886 C C . ASP A 1 108 ? 18.111 -8.591 1.780 1.00 37.91 108 ASP A C 1
ATOM 888 O O . ASP A 1 108 ? 19.144 -9.150 1.405 1.00 37.91 108 ASP A O 1
ATOM 892 N N . LEU A 1 109 ? 17.312 -7.957 0.911 1.00 40.25 109 LEU A N 1
ATOM 893 C CA . LEU A 1 109 ? 17.681 -7.771 -0.493 1.00 40.25 109 LEU A CA 1
ATOM 894 C C . LEU A 1 109 ? 18.974 -6.951 -0.648 1.00 40.25 109 LEU A C 1
ATOM 896 O O . LEU A 1 109 ? 19.617 -7.068 -1.687 1.00 40.25 109 LEU A O 1
ATOM 900 N N . LEU A 1 110 ? 19.384 -6.141 0.341 1.00 42.50 110 LEU A N 1
ATOM 901 C CA . LEU A 1 110 ? 20.615 -5.337 0.246 1.00 42.50 110 LEU A CA 1
ATOM 902 C C . LEU A 1 110 ? 21.867 -6.210 0.091 1.00 42.50 110 LEU A C 1
ATOM 904 O O . LEU A 1 110 ? 22.857 -5.744 -0.465 1.00 42.50 110 LEU A O 1
ATOM 908 N N . ASN A 1 111 ? 21.812 -7.472 0.526 1.00 41.94 111 ASN A N 1
ATOM 909 C CA . ASN A 1 111 ? 22.945 -8.386 0.422 1.00 41.94 111 ASN A CA 1
ATOM 910 C C . ASN A 1 111 ? 23.008 -9.128 -0.930 1.00 41.94 111 ASN A C 1
ATOM 912 O O . ASN A 1 111 ? 24.085 -9.587 -1.303 1.00 41.94 111 ASN A O 1
ATOM 916 N N . LYS A 1 112 ? 21.895 -9.238 -1.682 1.00 41.25 112 LYS A N 1
ATOM 917 C CA . LYS A 1 112 ? 21.812 -9.983 -2.965 1.00 41.25 112 LYS A CA 1
ATOM 918 C C . LYS A 1 112 ? 21.380 -9.146 -4.187 1.00 41.25 112 LYS A C 1
ATOM 920 O O . LYS A 1 112 ? 21.498 -9.612 -5.319 1.00 41.25 112 LYS A O 1
ATOM 925 N N . THR A 1 113 ? 20.901 -7.916 -4.002 1.00 48.59 113 THR A N 1
ATOM 926 C CA . THR A 1 113 ? 20.345 -7.053 -5.065 1.00 48.59 113 THR A CA 1
ATOM 927 C C . THR A 1 113 ? 20.910 -5.635 -4.983 1.00 48.59 113 THR A C 1
ATOM 929 O O . THR A 1 113 ? 21.132 -5.112 -3.890 1.00 48.59 113 THR A O 1
ATOM 932 N N . SER A 1 114 ? 21.136 -4.980 -6.128 1.00 51.84 114 SER A N 1
ATOM 933 C CA . SER A 1 114 ? 21.463 -3.548 -6.118 1.00 51.84 114 SER A CA 1
ATOM 934 C C . SER A 1 114 ? 20.179 -2.737 -6.151 1.00 51.84 114 SER A C 1
ATOM 936 O O . SER A 1 114 ? 19.474 -2.700 -7.162 1.00 51.84 114 SER A O 1
ATOM 938 N N . PHE A 1 115 ? 19.922 -2.000 -5.080 1.00 49.81 115 PHE A N 1
ATOM 939 C CA . PHE A 1 115 ? 18.907 -0.959 -5.097 1.00 49.81 115 PHE A CA 1
ATOM 940 C C . PHE A 1 115 ? 19.454 0.309 -5.740 1.00 49.81 115 PHE A C 1
ATOM 942 O O . PHE A 1 115 ? 20.498 0.841 -5.349 1.00 49.81 115 PHE A O 1
ATOM 949 N N . HIS A 1 116 ? 18.717 0.820 -6.719 1.00 51.75 116 HIS A N 1
ATOM 950 C CA . HIS A 1 116 ? 19.010 2.092 -7.353 1.00 51.75 116 HIS A CA 1
ATOM 951 C C . HIS A 1 116 ? 17.760 2.963 -7.310 1.00 51.75 116 HIS A C 1
ATOM 953 O O . HIS A 1 116 ? 17.001 3.051 -8.269 1.00 51.75 116 HIS A O 1
ATOM 959 N N . THR A 1 117 ? 17.547 3.648 -6.192 1.00 50.44 117 THR A N 1
ATOM 960 C CA . THR A 1 117 ? 16.577 4.744 -6.152 1.00 50.44 117 THR A CA 1
ATOM 961 C C . THR A 1 117 ? 17.040 5.826 -7.126 1.00 50.44 117 THR A C 1
ATOM 963 O O . THR A 1 117 ? 18.211 6.197 -7.094 1.00 50.44 117 THR A O 1
ATOM 966 N N . ILE A 1 118 ? 16.152 6.296 -8.008 1.00 51.47 118 ILE A N 1
ATOM 967 C CA . ILE A 1 118 ? 16.423 7.432 -8.894 1.00 51.47 118 ILE A CA 1
ATOM 968 C C . ILE A 1 118 ? 15.433 8.532 -8.529 1.00 51.47 118 ILE A C 1
ATOM 970 O O . ILE A 1 118 ? 14.289 8.548 -8.984 1.00 51.47 118 ILE A O 1
ATOM 974 N N . ARG A 1 119 ? 15.860 9.466 -7.679 1.00 49.62 119 ARG A N 1
ATOM 975 C CA . ARG A 1 119 ? 15.002 10.591 -7.290 1.00 49.62 119 ARG A CA 1
ATOM 976 C C . ARG A 1 119 ? 14.853 11.562 -8.457 1.00 49.62 119 ARG A C 1
ATOM 978 O O . ARG A 1 119 ? 15.837 12.118 -8.949 1.00 49.62 119 ARG A O 1
ATOM 985 N N . LEU A 1 120 ? 13.614 11.807 -8.880 1.00 51.22 120 LEU A N 1
ATOM 986 C CA . LEU A 1 120 ? 13.325 12.783 -9.928 1.00 51.22 120 LEU A CA 1
ATOM 987 C C . LEU A 1 120 ? 13.051 14.146 -9.319 1.00 51.22 120 LEU A C 1
ATOM 989 O O . LEU A 1 120 ? 11.933 14.434 -8.911 1.00 51.22 120 LEU A O 1
ATOM 993 N N . ILE A 1 121 ? 14.083 14.984 -9.280 1.00 42.59 121 ILE A N 1
ATOM 994 C CA . ILE A 1 121 ? 14.001 16.300 -8.634 1.00 42.59 121 ILE A CA 1
ATOM 995 C C . ILE A 1 121 ? 13.538 17.404 -9.618 1.00 42.59 121 ILE A C 1
ATOM 997 O O . ILE A 1 121 ? 13.076 18.452 -9.188 1.00 42.59 121 ILE A O 1
ATOM 1001 N N . ASP A 1 122 ? 13.604 17.188 -10.943 1.00 46.03 122 ASP A N 1
ATOM 1002 C CA . ASP A 1 122 ? 13.223 18.201 -11.952 1.00 46.03 122 ASP A CA 1
ATOM 1003 C C . ASP A 1 122 ? 12.755 17.539 -13.269 1.00 46.03 122 ASP A C 1
ATOM 1005 O O . ASP A 1 122 ? 13.567 16.987 -14.019 1.00 46.03 122 ASP A O 1
ATOM 1009 N N . LYS A 1 123 ? 11.440 17.576 -13.553 1.00 53.88 123 LYS A N 1
ATOM 1010 C CA . LYS A 1 123 ? 10.804 16.880 -14.696 1.00 53.88 123 LYS A CA 1
ATOM 1011 C C . LYS A 1 123 ? 11.352 17.320 -16.062 1.00 53.88 123 LYS A C 1
ATOM 1013 O O . LYS A 1 123 ? 11.533 16.479 -16.942 1.00 53.88 123 LYS A O 1
ATOM 1018 N N . ASN A 1 124 ? 11.636 18.611 -16.249 1.00 49.19 124 ASN A N 1
ATOM 1019 C CA . ASN A 1 124 ? 12.010 19.150 -17.562 1.00 49.19 124 ASN A CA 1
ATOM 1020 C C . ASN A 1 124 ? 13.458 18.822 -17.913 1.00 49.19 124 ASN A C 1
ATOM 1022 O O . ASN A 1 124 ? 13.753 18.350 -19.012 1.00 49.19 124 ASN A O 1
ATOM 1026 N N . LYS A 1 125 ? 14.370 19.000 -16.955 1.00 55.66 125 LYS A N 1
ATOM 1027 C CA . LYS A 1 125 ? 15.783 18.677 -17.172 1.00 55.66 125 LYS A CA 1
ATOM 1028 C C . LYS A 1 125 ? 15.999 17.171 -17.266 1.00 55.66 125 LYS A C 1
ATOM 1030 O O . LYS A 1 125 ? 16.803 16.723 -18.081 1.00 55.66 125 LYS A O 1
ATOM 1035 N N . PHE A 1 126 ? 15.236 16.389 -16.502 1.00 64.75 126 PHE A N 1
ATOM 1036 C CA . PHE A 1 126 ? 15.278 14.932 -16.559 1.00 64.75 126 PHE A CA 1
ATOM 1037 C C . PHE A 1 126 ? 15.040 14.390 -17.974 1.00 64.75 126 PHE A C 1
ATOM 1039 O O . PHE A 1 126 ? 15.786 13.519 -18.405 1.00 64.75 126 PHE A O 1
ATOM 1046 N N . ASN A 1 127 ? 14.086 14.940 -18.732 1.00 68.69 127 ASN A N 1
ATOM 1047 C CA . ASN A 1 127 ? 13.776 14.447 -20.078 1.00 68.69 127 ASN A CA 1
ATOM 1048 C C . ASN A 1 127 ? 14.938 14.611 -21.072 1.00 68.69 127 ASN A C 1
ATOM 1050 O O . ASN A 1 127 ? 15.224 13.681 -21.829 1.00 68.69 127 ASN A O 1
ATOM 1054 N N . LEU A 1 128 ? 15.647 15.746 -21.048 1.00 70.31 128 LEU A N 1
ATOM 1055 C CA . LEU A 1 128 ? 16.813 15.955 -21.914 1.00 70.31 128 LEU A CA 1
ATOM 1056 C C . LEU A 1 128 ? 17.955 14.997 -21.551 1.00 70.31 128 LEU A C 1
ATOM 1058 O O . LEU A 1 128 ? 18.530 14.353 -22.429 1.00 70.31 128 LEU A O 1
ATOM 1062 N N . TYR A 1 129 ? 18.264 14.863 -20.258 1.00 69.69 129 TYR A N 1
ATOM 1063 C CA . TYR A 1 129 ? 19.295 13.925 -19.806 1.00 69.69 129 TYR A CA 1
ATOM 1064 C C . TYR A 1 129 ? 18.938 12.494 -20.156 1.00 69.69 129 TYR A C 1
ATOM 1066 O O . TYR A 1 129 ? 19.779 11.753 -20.652 1.00 69.69 129 TYR A O 1
ATOM 1074 N N . LEU A 1 130 ? 17.687 12.116 -19.940 1.00 75.12 130 LEU A N 1
ATOM 1075 C CA . LEU A 1 130 ? 17.205 10.792 -20.250 1.00 75.12 130 LEU A CA 1
ATOM 1076 C C . LEU A 1 130 ? 17.337 10.476 -21.740 1.00 75.12 130 LEU A C 1
ATOM 1078 O O . LEU A 1 130 ? 17.731 9.370 -22.092 1.00 75.12 130 LEU A O 1
ATOM 1082 N N . TYR A 1 131 ? 17.073 11.447 -22.615 1.00 79.31 131 TYR A N 1
ATOM 1083 C CA . TYR A 1 131 ? 17.274 11.281 -24.050 1.00 79.31 131 TYR A CA 1
ATOM 1084 C C . TYR A 1 131 ? 18.751 11.067 -24.406 1.00 79.31 131 TYR A C 1
ATOM 1086 O O . TYR A 1 131 ? 19.092 10.166 -25.172 1.00 79.31 131 TYR A O 1
ATOM 1094 N N . ILE A 1 132 ? 19.645 11.846 -23.797 1.00 76.25 132 ILE A N 1
ATOM 1095 C CA . ILE A 1 132 ? 21.092 11.684 -23.961 1.00 76.25 132 ILE A CA 1
ATOM 1096 C C . ILE A 1 132 ? 21.551 10.300 -23.467 1.00 76.25 132 ILE A C 1
ATOM 1098 O O . ILE A 1 132 ? 22.302 9.608 -24.156 1.00 76.25 132 ILE A O 1
ATOM 1102 N N . LEU A 1 133 ? 21.083 9.869 -22.294 1.00 75.31 133 LEU A N 1
ATOM 1103 C CA . LEU A 1 133 ? 21.397 8.555 -21.733 1.00 75.31 133 LEU A CA 1
ATOM 1104 C C . LEU A 1 133 ? 20.809 7.422 -22.576 1.00 75.31 133 LEU A C 1
ATOM 1106 O O . LEU A 1 133 ? 21.464 6.403 -22.770 1.00 75.31 133 LEU A O 1
ATOM 1110 N N . TYR A 1 134 ? 19.622 7.614 -23.145 1.00 83.25 134 TYR A N 1
ATOM 1111 C CA . TYR A 1 134 ? 19.039 6.699 -24.115 1.00 83.25 134 TYR A CA 1
ATOM 1112 C C . TYR A 1 134 ? 19.922 6.565 -25.363 1.00 83.25 134 TYR A C 1
ATOM 1114 O O . TYR A 1 134 ? 20.161 5.447 -25.815 1.00 83.25 134 TYR A O 1
ATOM 1122 N N . ILE A 1 135 ? 20.483 7.654 -25.893 1.00 82.38 135 ILE A N 1
ATOM 1123 C CA . ILE A 1 135 ? 21.440 7.568 -27.007 1.00 82.38 135 ILE A CA 1
ATOM 1124 C C . ILE A 1 135 ? 22.684 6.774 -26.589 1.00 82.38 135 ILE A C 1
ATOM 1126 O O . ILE A 1 135 ? 23.081 5.852 -27.299 1.00 82.38 135 ILE A O 1
ATOM 1130 N N . ILE A 1 136 ? 23.262 7.078 -25.423 1.00 76.69 136 ILE A N 1
ATOM 1131 C CA . ILE A 1 136 ? 24.443 6.373 -24.898 1.00 76.69 136 ILE A CA 1
ATOM 1132 C C . ILE A 1 136 ? 24.159 4.885 -24.688 1.00 76.69 136 ILE A C 1
ATOM 1134 O O . ILE A 1 136 ? 25.001 4.056 -25.021 1.00 76.69 136 ILE A O 1
ATOM 1138 N N . SER A 1 137 ? 22.970 4.534 -24.190 1.00 79.94 137 SER A N 1
ATOM 1139 C CA . SER A 1 137 ? 22.589 3.148 -23.900 1.00 79.94 137 SER A CA 1
ATOM 1140 C C . SER A 1 137 ? 22.641 2.231 -25.120 1.00 79.94 137 SER A C 1
ATOM 1142 O O . SER A 1 137 ? 22.830 1.030 -24.970 1.00 79.94 137 SER A O 1
ATOM 1144 N N . LYS A 1 138 ? 22.525 2.783 -26.336 1.00 83.31 138 LYS A N 1
ATOM 1145 C CA . LYS A 1 138 ? 22.633 2.013 -27.584 1.00 83.31 138 LYS A CA 1
ATOM 1146 C C . LYS A 1 138 ? 24.048 1.484 -27.844 1.00 83.31 138 LYS A C 1
ATOM 1148 O O . LYS A 1 138 ? 24.227 0.607 -28.686 1.00 83.31 138 LYS A O 1
ATOM 1153 N N . ILE A 1 139 ? 25.062 2.017 -27.163 1.00 81.25 139 ILE A N 1
ATOM 1154 C CA . ILE A 1 139 ? 26.446 1.563 -27.299 1.00 81.25 139 ILE A CA 1
ATOM 1155 C C . ILE A 1 139 ? 26.604 0.254 -26.516 1.00 81.25 139 ILE A C 1
ATOM 1157 O O . ILE A 1 139 ? 26.548 0.251 -25.288 1.00 81.25 139 ILE A O 1
ATOM 1161 N N . LYS A 1 140 ? 26.880 -0.847 -27.233 1.00 78.88 140 LYS A N 1
ATOM 1162 C CA . LYS A 1 140 ? 26.992 -2.211 -26.672 1.00 78.88 140 LYS A CA 1
ATOM 1163 C C . LYS A 1 140 ? 27.931 -2.334 -25.464 1.00 78.88 140 LYS A C 1
ATOM 1165 O O . LYS A 1 140 ? 27.719 -3.189 -24.616 1.00 78.88 140 LYS A O 1
ATOM 1170 N N . LEU A 1 141 ? 28.951 -1.479 -25.362 1.00 74.69 141 LEU A N 1
ATOM 1171 C CA . LEU A 1 141 ? 29.897 -1.486 -24.240 1.00 74.69 141 LEU A CA 1
ATOM 1172 C C . LEU A 1 141 ? 29.231 -1.238 -22.875 1.00 74.69 141 LEU A C 1
ATOM 1174 O O . LEU A 1 141 ? 29.762 -1.676 -21.859 1.00 74.69 141 LEU A O 1
ATOM 1178 N N . PHE A 1 142 ? 28.095 -0.537 -22.842 1.00 71.31 142 PHE A N 1
ATOM 1179 C CA . PHE A 1 142 ? 27.359 -0.252 -21.606 1.00 71.31 142 PHE A CA 1
ATOM 1180 C C . PHE A 1 142 ? 26.298 -1.304 -21.278 1.00 71.31 142 PHE A C 1
ATOM 1182 O O . PHE A 1 142 ? 25.530 -1.114 -20.340 1.00 71.31 142 PHE A O 1
ATOM 1189 N N . GLN A 1 143 ? 26.234 -2.393 -22.047 1.00 81.00 143 GLN A N 1
ATOM 1190 C CA . GLN A 1 143 ? 25.269 -3.452 -21.801 1.00 81.00 143 GLN A CA 1
ATOM 1191 C C . GLN A 1 143 ? 25.712 -4.339 -20.643 1.00 81.00 143 GLN A C 1
ATOM 1193 O O . GLN A 1 143 ? 26.844 -4.824 -20.612 1.00 81.00 143 GLN A O 1
ATOM 1198 N N . ASP A 1 144 ? 24.788 -4.607 -19.730 1.00 76.81 144 ASP A N 1
ATOM 1199 C CA . ASP A 1 144 ? 24.907 -5.668 -18.747 1.00 76.81 144 ASP A CA 1
ATOM 1200 C C . ASP A 1 144 ? 24.002 -6.835 -19.146 1.00 76.81 144 ASP A C 1
ATOM 1202 O O . ASP A 1 144 ? 22.780 -6.723 -19.231 1.00 76.81 144 ASP A O 1
ATOM 1206 N N . LEU A 1 145 ? 24.638 -7.974 -19.406 1.00 82.94 145 LEU A N 1
ATOM 1207 C CA . LEU A 1 145 ? 23.976 -9.211 -19.808 1.00 82.94 145 LEU A CA 1
ATOM 1208 C C . LEU A 1 145 ? 23.655 -10.126 -18.619 1.00 82.94 145 LEU A C 1
ATOM 1210 O O . LEU A 1 145 ? 23.070 -11.184 -18.834 1.00 82.94 145 LEU A O 1
ATOM 1214 N N . ASN A 1 146 ? 24.082 -9.757 -17.406 1.00 79.44 146 ASN A N 1
ATOM 1215 C CA . ASN A 1 146 ? 23.959 -10.596 -16.210 1.00 79.44 146 ASN A CA 1
ATOM 1216 C C . ASN A 1 146 ? 22.741 -10.240 -15.358 1.00 79.44 146 ASN A C 1
ATOM 1218 O O . ASN A 1 146 ? 22.270 -11.082 -14.595 1.00 79.44 146 ASN A O 1
ATOM 1222 N N . THR A 1 147 ? 22.243 -9.005 -15.468 1.00 79.44 147 THR A N 1
ATOM 1223 C CA . THR A 1 147 ? 20.982 -8.629 -14.826 1.00 79.44 147 THR A CA 1
ATOM 1224 C C . THR A 1 147 ? 19.864 -9.494 -15.426 1.00 79.44 147 THR A C 1
ATOM 1226 O O . THR A 1 147 ? 19.734 -9.579 -16.646 1.00 79.44 147 THR A O 1
ATOM 1229 N N . LYS A 1 148 ? 19.084 -10.160 -14.568 1.00 82.38 148 LYS A N 1
ATOM 1230 C CA . LYS A 1 148 ? 17.943 -11.005 -14.952 1.00 82.38 148 LYS A CA 1
ATOM 1231 C C . LYS A 1 148 ? 16.627 -10.237 -14.920 1.00 82.38 148 LYS A C 1
ATOM 1233 O O . LYS A 1 148 ? 15.821 -10.383 -15.834 1.00 82.38 148 LYS A O 1
ATOM 1238 N N . SER A 1 149 ? 16.423 -9.402 -13.898 1.00 82.88 149 SER A N 1
ATOM 1239 C CA . SER A 1 149 ? 15.153 -8.691 -13.705 1.00 82.88 149 SER A CA 1
ATOM 1240 C C . SER A 1 149 ? 15.350 -7.258 -13.216 1.00 82.88 149 SER A C 1
ATOM 1242 O O . SER A 1 149 ? 16.239 -6.965 -12.411 1.00 82.88 149 SER A O 1
ATOM 1244 N N . ILE A 1 150 ? 14.486 -6.360 -13.690 1.00 83.00 150 ILE A N 1
ATOM 1245 C CA . ILE A 1 150 ? 14.444 -4.948 -13.308 1.00 83.00 150 ILE A CA 1
ATOM 1246 C C . ILE A 1 150 ? 13.015 -4.587 -12.927 1.00 83.00 150 ILE A C 1
ATOM 1248 O O . ILE A 1 150 ? 12.110 -4.761 -13.734 1.00 83.00 150 ILE A O 1
ATOM 1252 N N . ILE A 1 151 ? 12.814 -4.033 -11.735 1.00 83.06 151 ILE A N 1
ATOM 1253 C CA . ILE A 1 151 ? 11.510 -3.527 -11.292 1.00 83.06 151 ILE A CA 1
ATOM 1254 C C . ILE A 1 151 ? 11.560 -1.998 -11.302 1.00 83.06 151 ILE A C 1
ATOM 1256 O O . ILE A 1 151 ? 12.461 -1.398 -10.720 1.00 83.06 151 ILE A O 1
ATOM 1260 N N . CYS A 1 152 ? 10.608 -1.362 -11.974 1.00 84.06 152 CYS A N 1
ATOM 1261 C CA . CYS A 1 152 ? 10.488 0.083 -12.124 1.00 84.06 152 CYS A CA 1
ATOM 1262 C C . CYS A 1 152 ? 9.163 0.551 -11.522 1.00 84.06 152 CYS A C 1
ATOM 1264 O O . CYS A 1 152 ? 8.106 0.178 -12.022 1.00 84.06 152 CYS A O 1
ATOM 1266 N N . MET A 1 153 ? 9.199 1.386 -10.485 1.00 81.69 153 MET A N 1
ATOM 1267 C CA . MET A 1 153 ? 7.982 1.846 -9.809 1.00 81.69 153 MET A CA 1
ATOM 1268 C C . MET A 1 153 ? 7.445 3.159 -10.385 1.00 81.69 153 MET A C 1
ATOM 1270 O O . MET A 1 153 ? 8.216 4.102 -10.575 1.00 81.69 153 MET A O 1
ATOM 1274 N N . ASN A 1 154 ? 6.125 3.225 -10.598 1.00 82.81 154 ASN A N 1
ATOM 1275 C CA . ASN A 1 154 ? 5.363 4.424 -10.979 1.00 82.81 154 ASN A CA 1
ATOM 1276 C C . ASN A 1 154 ? 5.927 5.195 -12.184 1.00 82.81 154 ASN A C 1
ATOM 1278 O O . ASN A 1 154 ? 5.908 6.428 -12.224 1.00 82.81 154 ASN A O 1
ATOM 1282 N N . THR A 1 155 ? 6.437 4.482 -13.190 1.00 84.62 155 THR A N 1
ATOM 1283 C CA . THR A 1 155 ? 6.973 5.109 -14.401 1.00 84.62 155 THR A CA 1
ATOM 1284 C C . THR A 1 155 ? 6.109 4.827 -15.619 1.00 84.62 155 THR A C 1
ATOM 1286 O O . THR A 1 155 ? 5.771 3.691 -15.923 1.00 84.62 155 THR A O 1
ATOM 1289 N N . THR A 1 156 ? 5.793 5.879 -16.367 1.00 87.56 156 THR A N 1
ATOM 1290 C CA . THR A 1 156 ? 5.211 5.790 -17.715 1.00 87.56 156 THR A CA 1
ATOM 1291 C C . THR A 1 156 ? 6.165 6.347 -18.775 1.00 87.56 156 THR A C 1
ATOM 1293 O O . THR A 1 156 ? 5.781 6.595 -19.919 1.00 87.56 156 THR A O 1
ATOM 1296 N N . ASN A 1 157 ? 7.431 6.589 -18.411 1.00 86.44 157 ASN A N 1
ATOM 1297 C CA . ASN A 1 157 ? 8.389 7.220 -19.308 1.00 86.44 157 ASN A CA 1
ATOM 1298 C C . ASN A 1 157 ? 8.970 6.195 -20.292 1.00 86.44 157 ASN A C 1
ATOM 1300 O O . ASN A 1 157 ? 9.933 5.488 -20.001 1.00 86.44 157 ASN A O 1
ATOM 1304 N N . LEU A 1 158 ? 8.409 6.159 -21.500 1.00 89.81 158 LEU A N 1
ATOM 1305 C CA . LEU A 1 158 ? 8.827 5.225 -22.543 1.00 89.81 158 LEU A CA 1
ATOM 1306 C C . LEU A 1 158 ? 10.313 5.355 -22.925 1.00 89.81 158 LEU A C 1
ATOM 1308 O O . LEU A 1 158 ? 10.962 4.350 -23.206 1.00 89.81 158 LEU A O 1
ATOM 1312 N N . THR A 1 159 ? 10.879 6.566 -22.929 1.00 87.38 159 THR A N 1
ATOM 1313 C CA . THR A 1 159 ? 12.309 6.770 -23.230 1.00 87.38 159 THR A CA 1
ATOM 1314 C C . THR A 1 159 ? 13.187 6.097 -22.179 1.00 87.38 159 THR A C 1
ATOM 1316 O O . THR A 1 159 ? 14.208 5.499 -22.518 1.00 87.38 159 THR A O 1
ATOM 1319 N N . PHE A 1 160 ? 12.764 6.135 -20.916 1.00 86.38 160 PHE A N 1
ATOM 1320 C CA . PHE A 1 160 ? 13.453 5.462 -19.822 1.00 86.38 160 PHE A CA 1
ATOM 1321 C C . PHE A 1 160 ? 13.387 3.946 -19.960 1.00 86.38 160 PHE A C 1
ATOM 1323 O O . PHE A 1 160 ? 14.424 3.289 -19.903 1.00 86.38 160 PHE A O 1
ATOM 1330 N N . ILE A 1 161 ? 12.213 3.393 -20.261 1.00 89.81 161 ILE A N 1
ATOM 1331 C CA . ILE A 1 161 ? 12.073 1.952 -20.500 1.00 89.81 161 ILE A CA 1
ATOM 1332 C C . ILE A 1 161 ? 12.920 1.499 -21.699 1.00 89.81 161 ILE A C 1
ATOM 1334 O O . ILE A 1 161 ? 13.644 0.510 -21.609 1.00 89.81 161 ILE A O 1
ATOM 1338 N N . LYS A 1 162 ? 12.934 2.262 -22.798 1.00 91.75 162 LYS A N 1
ATOM 1339 C CA . LYS A 1 162 ? 13.800 1.982 -23.956 1.00 91.75 162 LYS A CA 1
ATOM 1340 C C . LYS A 1 162 ? 15.289 2.024 -23.603 1.00 91.75 162 LYS A C 1
ATOM 1342 O O . LYS A 1 162 ? 16.052 1.191 -24.084 1.00 91.75 162 LYS A O 1
ATOM 1347 N N . MET A 1 163 ? 15.705 2.974 -22.765 1.00 88.25 163 MET A N 1
ATOM 1348 C CA . MET A 1 163 ? 17.076 3.037 -22.256 1.00 88.25 163 MET A CA 1
ATOM 1349 C C . MET A 1 163 ? 17.424 1.779 -21.453 1.00 88.25 163 MET A C 1
ATOM 1351 O O . MET A 1 163 ? 18.485 1.203 -21.676 1.00 88.25 163 MET A O 1
ATOM 1355 N N . LEU A 1 164 ? 16.535 1.322 -20.565 1.00 86.69 164 LEU A N 1
ATOM 1356 C CA . LEU A 1 164 ? 16.757 0.102 -19.787 1.00 86.69 164 LEU A CA 1
ATOM 1357 C C . LEU A 1 164 ? 16.893 -1.132 -20.676 1.00 86.69 164 LEU A C 1
ATOM 1359 O O . LEU A 1 164 ? 17.813 -1.907 -20.468 1.00 86.69 164 LEU A O 1
ATOM 1363 N N . ILE A 1 165 ? 16.056 -1.286 -21.701 1.00 91.62 165 ILE A N 1
ATOM 1364 C CA . ILE A 1 165 ? 16.161 -2.410 -22.649 1.00 91.62 165 ILE A CA 1
ATOM 1365 C C . ILE A 1 165 ? 17.507 -2.405 -23.367 1.00 91.62 165 ILE A C 1
ATOM 1367 O O . ILE A 1 165 ? 18.109 -3.454 -23.567 1.00 91.62 165 ILE A O 1
ATOM 1371 N N . ASN A 1 166 ? 17.994 -1.227 -23.755 1.00 89.25 166 ASN A N 1
ATOM 1372 C CA . ASN A 1 166 ? 19.286 -1.130 -24.416 1.00 89.25 166 ASN A CA 1
ATOM 1373 C C . ASN A 1 166 ? 20.434 -1.511 -23.477 1.00 89.25 166 ASN A C 1
ATOM 1375 O O . ASN A 1 166 ? 21.336 -2.212 -23.921 1.00 89.25 166 ASN A O 1
ATOM 1379 N N . LEU A 1 167 ? 20.397 -1.059 -22.216 1.00 83.06 167 LEU A N 1
ATOM 1380 C CA . LEU A 1 167 ? 21.411 -1.368 -21.200 1.00 83.06 167 LEU A CA 1
ATOM 1381 C C . LEU A 1 167 ? 21.332 -2.819 -20.715 1.00 83.06 167 LEU A C 1
ATOM 1383 O O . LEU A 1 167 ? 22.353 -3.405 -20.386 1.00 83.06 167 LEU A O 1
ATOM 1387 N N . TYR A 1 168 ? 20.139 -3.400 -20.677 1.00 87.19 168 TYR A N 1
ATOM 1388 C CA . TYR A 1 168 ? 19.866 -4.690 -20.053 1.00 87.19 168 TYR A CA 1
ATOM 1389 C C . TYR A 1 168 ? 19.053 -5.586 -20.997 1.00 87.19 168 TYR A C 1
ATOM 1391 O O . TYR A 1 168 ? 17.907 -5.936 -20.708 1.00 87.19 168 TYR A O 1
ATOM 1399 N N . PRO A 1 169 ? 19.618 -5.959 -22.159 1.00 89.62 169 PRO A N 1
ATOM 1400 C CA . PRO A 1 169 ? 18.855 -6.558 -23.255 1.00 89.62 169 PRO A CA 1
ATOM 1401 C C . PRO A 1 169 ? 18.314 -7.963 -22.963 1.00 89.62 169 PRO A C 1
ATOM 1403 O O . PRO A 1 169 ? 17.460 -8.437 -23.706 1.00 89.62 169 PRO A O 1
ATOM 1406 N N . LYS A 1 170 ? 18.808 -8.635 -21.915 1.00 89.38 170 LYS A N 1
ATOM 1407 C CA . LYS A 1 170 ? 18.341 -9.962 -21.480 1.00 89.38 170 LYS A CA 1
ATOM 1408 C C . LYS A 1 170 ? 17.400 -9.916 -20.273 1.00 89.38 170 LYS A C 1
ATOM 1410 O O . LYS A 1 170 ? 16.882 -10.960 -19.891 1.00 89.38 170 LYS A O 1
ATOM 1415 N N . SER A 1 171 ? 17.187 -8.742 -19.680 1.00 87.75 171 SER A N 1
ATOM 1416 C CA . SER A 1 171 ? 16.376 -8.629 -18.473 1.00 87.75 171 SER A CA 1
ATOM 1417 C C . SER A 1 171 ? 14.881 -8.665 -18.774 1.00 87.75 171 SER A C 1
ATOM 1419 O O . SER A 1 171 ? 14.417 -8.056 -19.746 1.00 87.75 171 SER A O 1
ATOM 1421 N N . ALA A 1 172 ? 14.122 -9.276 -17.868 1.00 90.00 172 ALA A N 1
ATOM 1422 C CA . ALA A 1 172 ? 12.709 -8.977 -17.690 1.00 90.00 172 ALA A CA 1
ATOM 1423 C C . ALA A 1 172 ? 12.558 -7.607 -17.005 1.00 90.00 172 ALA A C 1
ATOM 1425 O O . ALA A 1 172 ? 13.255 -7.302 -16.034 1.00 90.00 172 ALA A O 1
ATOM 1426 N N . ILE A 1 173 ? 11.674 -6.755 -17.514 1.00 90.56 173 ILE A N 1
ATOM 1427 C CA . ILE A 1 173 ? 11.413 -5.411 -16.996 1.00 90.56 173 ILE A CA 1
ATOM 1428 C C . ILE A 1 173 ? 9.971 -5.358 -16.509 1.00 90.56 173 ILE A C 1
ATOM 1430 O O . ILE A 1 173 ? 9.041 -5.432 -17.305 1.00 90.56 173 ILE A O 1
ATOM 1434 N N . TYR A 1 174 ? 9.793 -5.172 -15.209 1.00 89.31 174 TYR A N 1
ATOM 1435 C CA . TYR A 1 174 ? 8.501 -5.057 -14.548 1.00 89.31 174 TYR A CA 1
ATOM 1436 C C . TYR A 1 174 ? 8.233 -3.592 -14.225 1.00 89.31 174 TYR A C 1
ATOM 1438 O O . TYR A 1 174 ? 8.926 -2.989 -13.407 1.00 89.31 174 TYR A O 1
ATOM 1446 N N . VAL A 1 175 ? 7.247 -2.993 -14.881 1.00 91.56 175 VAL A N 1
ATOM 1447 C CA . VAL A 1 175 ? 6.765 -1.646 -14.583 1.00 91.56 175 VAL A CA 1
ATOM 1448 C C . VAL A 1 175 ? 5.590 -1.766 -13.624 1.00 91.56 175 VAL A C 1
ATOM 1450 O O . VAL A 1 175 ? 4.486 -2.125 -14.030 1.00 91.56 175 VAL A O 1
ATOM 1453 N N . ARG A 1 176 ? 5.850 -1.475 -12.349 1.00 89.06 176 ARG A N 1
ATOM 1454 C CA . ARG A 1 176 ? 4.906 -1.650 -11.249 1.00 89.06 176 ARG A CA 1
ATOM 1455 C C . ARG A 1 176 ? 4.318 -0.325 -10.799 1.00 89.06 176 ARG A C 1
ATOM 1457 O O . ARG A 1 176 ? 5.039 0.561 -10.341 1.00 89.06 176 ARG A O 1
ATOM 1464 N N . PHE A 1 177 ? 3.003 -0.207 -10.864 1.00 88.50 177 PHE A N 1
ATOM 1465 C CA . PHE A 1 177 ? 2.277 0.925 -10.312 1.00 88.50 177 PHE A CA 1
ATOM 1466 C C . PHE A 1 177 ? 1.823 0.627 -8.883 1.00 88.50 177 PHE A C 1
ATOM 1468 O O . PHE A 1 177 ? 1.154 -0.372 -8.627 1.00 88.50 177 PHE A O 1
ATOM 1475 N N . ILE A 1 178 ? 2.223 1.499 -7.958 1.00 85.62 178 ILE A N 1
ATOM 1476 C CA . ILE A 1 178 ? 1.921 1.441 -6.518 1.00 85.62 178 ILE A CA 1
ATOM 1477 C C . ILE A 1 178 ? 1.088 2.646 -6.047 1.00 85.62 178 ILE A C 1
ATOM 1479 O O . ILE A 1 178 ? 0.865 2.809 -4.852 1.00 85.62 178 ILE A O 1
ATOM 1483 N N . ASP A 1 179 ? 0.635 3.486 -6.982 1.00 83.56 179 ASP A N 1
ATOM 1484 C CA . ASP A 1 179 ? -0.341 4.555 -6.757 1.00 83.56 179 ASP A CA 1
ATOM 1485 C C . ASP A 1 179 ? -1.517 4.402 -7.728 1.00 83.56 179 ASP A C 1
ATOM 1487 O O . ASP A 1 179 ? -1.349 3.900 -8.841 1.00 83.56 179 ASP A O 1
ATOM 1491 N N . CYS A 1 180 ? -2.709 4.816 -7.289 1.00 83.25 180 CYS A N 1
ATOM 1492 C CA . CYS A 1 180 ? -3.929 4.756 -8.099 1.00 83.25 180 CYS A CA 1
ATOM 1493 C C . CYS A 1 180 ? -3.821 5.648 -9.323 1.00 83.25 180 CYS A C 1
ATOM 1495 O O . CYS A 1 180 ? -3.285 6.756 -9.236 1.00 83.25 180 CYS A O 1
ATOM 1497 N N . PHE A 1 181 ? -4.413 5.244 -10.437 1.00 86.75 181 PHE A N 1
ATOM 1498 C CA . PHE A 1 181 ? -4.381 6.072 -11.642 1.00 86.75 181 PHE A CA 1
ATOM 1499 C C . PHE A 1 181 ? -5.247 7.328 -11.509 1.00 86.75 181 PHE A C 1
ATOM 1501 O O . PHE A 1 181 ? -4.831 8.406 -11.940 1.00 86.75 181 PHE A O 1
ATOM 1508 N N . ASP A 1 182 ? -6.354 7.227 -10.773 1.00 79.31 182 ASP A N 1
ATOM 1509 C CA . ASP A 1 182 ? -7.258 8.343 -10.458 1.00 79.31 182 ASP A CA 1
ATOM 1510 C C . ASP A 1 182 ? -6.606 9.442 -9.597 1.00 79.31 182 ASP A C 1
ATOM 1512 O O . ASP A 1 182 ? -7.116 10.554 -9.504 1.00 79.31 182 ASP A O 1
ATOM 1516 N N . SER A 1 183 ? -5.449 9.171 -8.982 1.00 71.00 183 SER A N 1
ATOM 1517 C CA . SER A 1 183 ? -4.727 10.155 -8.160 1.00 71.00 183 SER A CA 1
ATOM 1518 C C . SER A 1 183 ? -4.123 11.318 -8.963 1.00 71.00 183 SER A C 1
ATOM 1520 O O . SER A 1 183 ? -3.636 12.286 -8.380 1.00 71.00 183 SER A O 1
ATOM 1522 N N . GLY A 1 184 ? -4.075 11.207 -10.296 1.00 73.25 184 GLY A N 1
ATOM 1523 C CA . GLY A 1 184 ? -3.408 12.170 -11.176 1.00 73.25 184 GLY A CA 1
ATOM 1524 C C . GLY A 1 184 ? -1.875 12.076 -11.174 1.00 73.25 184 GLY A C 1
ATOM 1525 O O . GLY A 1 184 ? -1.216 12.793 -11.931 1.00 73.25 184 GLY A O 1
ATOM 1526 N N . TYR A 1 185 ? -1.276 11.180 -10.378 1.00 73.38 185 TYR A N 1
ATOM 1527 C CA . TYR A 1 185 ? 0.176 10.959 -10.382 1.00 73.38 185 TYR A CA 1
ATOM 1528 C C . TYR A 1 185 ? 0.658 10.176 -11.610 1.00 73.38 185 TYR A C 1
ATOM 1530 O O . TYR A 1 185 ? 1.818 10.312 -12.013 1.00 73.38 185 TYR A O 1
ATOM 1538 N N . ILE A 1 186 ? -0.221 9.380 -12.225 1.00 81.06 186 ILE A N 1
ATOM 1539 C CA . ILE A 1 186 ? 0.106 8.533 -13.372 1.00 81.0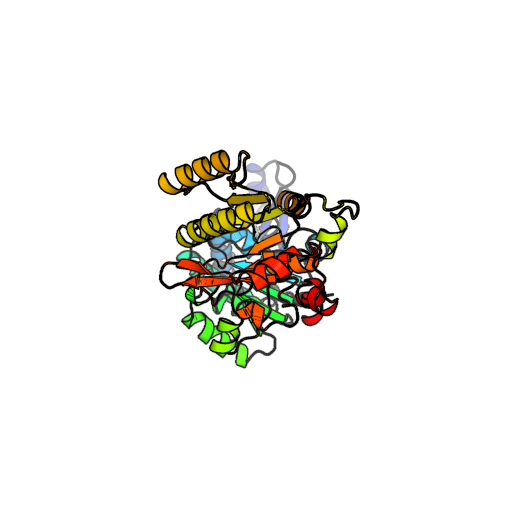6 186 ILE A CA 1
ATOM 1540 C C . ILE A 1 186 ? -0.355 9.189 -14.675 1.00 81.06 186 ILE A C 1
ATOM 1542 O O . ILE A 1 186 ? -1.526 9.491 -14.879 1.00 81.06 186 ILE A O 1
ATOM 1546 N N . ASN A 1 187 ? 0.581 9.383 -15.607 1.00 84.38 187 ASN A N 1
ATOM 1547 C CA . ASN A 1 187 ? 0.261 9.881 -16.944 1.00 84.38 187 ASN A CA 1
ATOM 1548 C C . ASN A 1 187 ? -0.311 8.752 -17.819 1.00 84.38 187 ASN A C 1
ATOM 1550 O O . ASN A 1 187 ? 0.455 7.997 -18.425 1.00 84.38 187 ASN A O 1
ATOM 1554 N N . LEU A 1 188 ? -1.641 8.692 -17.933 1.00 88.75 188 LEU A N 1
ATOM 1555 C CA . LEU A 1 188 ? -2.373 7.694 -18.723 1.00 88.75 188 LEU A CA 1
ATOM 1556 C C . LEU A 1 188 ? -1.989 7.672 -20.213 1.00 88.75 188 LEU A C 1
ATOM 1558 O O . LEU A 1 188 ? -1.888 6.604 -20.813 1.00 88.75 188 LEU A O 1
ATOM 1562 N N . SER A 1 189 ? -1.687 8.829 -20.815 1.00 89.06 189 SER A N 1
ATOM 1563 C CA . SER A 1 189 ? -1.209 8.870 -22.210 1.00 89.06 189 SER A CA 1
ATOM 1564 C C . SER A 1 189 ? 0.165 8.207 -22.368 1.00 89.06 189 SER A C 1
ATOM 1566 O O . SER A 1 189 ? 0.454 7.577 -23.386 1.00 89.06 189 SER A O 1
ATOM 1568 N N . GLY A 1 190 ? 1.015 8.330 -21.344 1.00 89.56 190 GLY A N 1
ATOM 1569 C CA . GLY A 1 190 ? 2.299 7.641 -21.266 1.00 89.56 190 GLY A CA 1
ATOM 1570 C C . GLY A 1 190 ? 2.127 6.140 -21.048 1.00 89.56 190 GLY A C 1
ATOM 1571 O O . GLY A 1 190 ? 2.836 5.361 -21.679 1.00 89.56 190 GLY A O 1
ATOM 1572 N N . LEU A 1 191 ? 1.161 5.739 -20.213 1.00 91.88 191 LEU A N 1
ATOM 1573 C CA . LEU A 1 191 ? 0.823 4.334 -19.989 1.00 91.88 191 LEU A CA 1
ATOM 1574 C C . LEU A 1 191 ? 0.402 3.654 -21.294 1.00 91.88 191 LEU A C 1
ATOM 1576 O O . LEU A 1 191 ? 0.984 2.633 -21.639 1.00 91.88 191 LEU A O 1
ATOM 1580 N N . LYS A 1 192 ? -0.514 4.255 -22.065 1.00 93.81 192 LYS A N 1
ATOM 1581 C CA . LYS A 1 192 ? -0.947 3.691 -23.353 1.00 93.81 192 LYS A CA 1
ATOM 1582 C C . LYS A 1 192 ? 0.233 3.470 -24.305 1.00 93.81 192 LYS A C 1
ATOM 1584 O O . LYS A 1 192 ? 0.431 2.370 -24.805 1.00 93.81 192 LYS A O 1
ATOM 1589 N N . LYS A 1 193 ? 1.104 4.476 -24.458 1.00 94.81 193 LYS A N 1
ATOM 1590 C CA . LYS A 1 193 ? 2.334 4.357 -25.269 1.00 94.81 193 LYS A CA 1
ATOM 1591 C C . LYS A 1 193 ? 3.273 3.255 -24.773 1.00 94.81 193 LYS A C 1
ATOM 1593 O O . LYS A 1 193 ? 3.981 2.647 -25.572 1.00 94.81 193 LYS A O 1
ATOM 1598 N N . LEU A 1 194 ? 3.340 3.047 -23.459 1.00 94.00 194 LEU A N 1
ATOM 1599 C CA . LEU A 1 194 ? 4.128 1.977 -22.863 1.00 94.00 194 LEU A CA 1
ATOM 1600 C C . LEU A 1 194 ? 3.505 0.604 -23.147 1.00 94.00 194 LEU A C 1
ATOM 1602 O O . LEU A 1 194 ? 4.247 -0.304 -23.505 1.00 94.00 194 LEU A O 1
ATOM 1606 N N . GLN A 1 195 ? 2.183 0.463 -23.048 1.00 95.12 195 GLN A N 1
ATOM 1607 C CA . GLN A 1 195 ? 1.458 -0.768 -23.383 1.00 95.12 195 GLN A CA 1
ATOM 1608 C C . GLN A 1 195 ? 1.622 -1.133 -24.861 1.00 95.12 195 GLN A C 1
ATOM 1610 O O . GLN A 1 195 ? 2.011 -2.257 -25.171 1.00 95.12 195 GLN A O 1
ATOM 1615 N N . ASP A 1 196 ? 1.442 -0.163 -25.762 1.00 95.38 196 ASP A N 1
ATOM 1616 C CA . ASP A 1 196 ? 1.640 -0.341 -27.207 1.00 95.38 196 ASP A CA 1
ATOM 1617 C C . ASP A 1 196 ? 3.072 -0.789 -27.538 1.00 95.38 196 ASP A C 1
ATOM 1619 O O . ASP A 1 196 ? 3.318 -1.540 -28.480 1.00 95.38 196 ASP A O 1
ATOM 1623 N N . PHE A 1 197 ? 4.051 -0.322 -26.762 1.00 95.25 197 PHE A N 1
ATOM 1624 C CA . PHE A 1 197 ? 5.437 -0.740 -26.915 1.00 95.25 197 PHE A CA 1
ATOM 1625 C C . PHE A 1 197 ? 5.711 -2.122 -26.302 1.00 95.25 197 PHE A C 1
ATOM 1627 O O . PHE A 1 197 ? 6.472 -2.902 -26.877 1.00 95.25 197 PHE A O 1
ATOM 1634 N N . ALA A 1 198 ? 5.101 -2.427 -25.154 1.00 95.00 198 ALA A N 1
ATOM 1635 C CA . ALA A 1 198 ? 5.245 -3.697 -24.448 1.00 95.00 198 ALA A CA 1
ATOM 1636 C C . ALA A 1 198 ? 4.584 -4.869 -25.188 1.00 95.00 198 ALA A C 1
ATOM 1638 O O . ALA A 1 198 ? 5.098 -5.981 -25.126 1.00 95.00 198 ALA A O 1
ATOM 1639 N N . SER A 1 199 ? 3.520 -4.628 -25.961 1.00 93.56 199 SER A N 1
ATOM 1640 C CA . SER A 1 199 ? 2.837 -5.665 -26.756 1.00 93.56 199 SER A CA 1
ATOM 1641 C C . SER A 1 199 ? 3.767 -6.398 -27.735 1.00 93.56 199 SER A C 1
ATOM 1643 O O . SER A 1 199 ? 3.573 -7.575 -28.016 1.00 93.56 199 SER A O 1
ATOM 1645 N N . ASN A 1 200 ? 4.831 -5.731 -28.194 1.00 92.50 200 ASN A N 1
ATOM 1646 C CA . ASN A 1 200 ? 5.844 -6.289 -29.096 1.00 92.50 200 ASN A CA 1
ATOM 1647 C C . ASN A 1 200 ? 7.121 -6.754 -28.366 1.00 92.50 200 ASN A C 1
ATOM 1649 O O . ASN A 1 200 ? 8.155 -7.001 -28.995 1.00 92.50 200 ASN A O 1
ATOM 1653 N N . LYS A 1 201 ? 7.103 -6.790 -27.029 1.00 92.69 201 LYS A N 1
ATOM 1654 C CA . LYS A 1 201 ? 8.271 -7.024 -26.173 1.00 92.69 201 LYS A CA 1
ATOM 1655 C C . LYS A 1 201 ? 7.879 -7.928 -24.997 1.00 92.69 201 LYS A C 1
ATOM 1657 O O . LYS A 1 201 ? 7.548 -7.416 -23.930 1.00 92.69 201 LYS A O 1
ATOM 1662 N N . PRO A 1 202 ? 7.971 -9.264 -25.145 1.00 88.38 202 PRO A N 1
ATOM 1663 C CA . PRO A 1 202 ? 7.478 -10.206 -24.133 1.00 88.38 202 PRO A CA 1
ATOM 1664 C C . PRO A 1 202 ? 8.214 -10.117 -22.789 1.00 88.38 202 PRO A C 1
ATOM 1666 O O . PRO A 1 202 ? 7.720 -10.611 -21.785 1.00 88.38 202 PRO A O 1
ATOM 1669 N N . ASN A 1 203 ? 9.387 -9.482 -22.760 1.00 91.00 203 ASN A N 1
ATOM 1670 C CA . ASN A 1 203 ? 10.167 -9.248 -21.552 1.00 91.00 203 ASN A CA 1
ATOM 1671 C C . ASN A 1 203 ? 9.748 -7.983 -20.783 1.00 91.00 203 ASN A C 1
ATOM 1673 O O . ASN A 1 203 ? 10.417 -7.631 -19.816 1.00 91.00 203 ASN A O 1
ATOM 1677 N N . ILE A 1 204 ? 8.712 -7.260 -21.219 1.00 94.88 204 ILE A N 1
ATOM 1678 C CA . ILE A 1 204 ? 8.170 -6.104 -20.501 1.00 94.88 204 ILE A CA 1
ATOM 1679 C C . ILE A 1 204 ? 6.823 -6.490 -19.907 1.00 94.88 204 ILE A C 1
ATOM 1681 O O . ILE A 1 204 ? 5.886 -6.844 -20.618 1.00 94.88 204 ILE A O 1
ATOM 1685 N N . HIS A 1 205 ? 6.716 -6.349 -18.597 1.00 94.38 205 HIS A N 1
ATOM 1686 C CA . HIS A 1 205 ? 5.516 -6.643 -17.837 1.00 94.38 205 HIS A CA 1
ATOM 1687 C C . HIS A 1 205 ? 5.029 -5.357 -17.186 1.00 94.38 205 HIS A C 1
ATOM 1689 O O . HIS A 1 205 ? 5.823 -4.584 -16.651 1.00 94.38 205 HIS A O 1
ATOM 1695 N N . ILE A 1 206 ? 3.725 -5.115 -17.245 1.00 95.44 206 ILE A N 1
ATOM 1696 C CA . ILE A 1 206 ? 3.098 -3.942 -16.644 1.00 95.44 206 ILE A CA 1
ATOM 1697 C C . ILE A 1 206 ? 2.093 -4.441 -15.619 1.00 95.44 206 ILE A C 1
ATOM 1699 O O . ILE A 1 206 ? 1.258 -5.295 -15.928 1.00 95.44 206 ILE A O 1
ATOM 1703 N N . GLU A 1 207 ? 2.190 -3.917 -14.405 1.00 94.75 207 GLU A N 1
ATOM 1704 C CA . GLU A 1 207 ? 1.395 -4.384 -13.279 1.00 94.75 207 GLU A CA 1
ATOM 1705 C C . GLU A 1 207 ? 0.938 -3.242 -12.371 1.00 94.75 207 GLU A C 1
ATOM 1707 O O . GLU A 1 207 ? 1.584 -2.196 -12.285 1.00 94.75 207 GLU A O 1
ATOM 1712 N N . SER A 1 208 ? -0.182 -3.451 -11.683 1.00 93.00 208 SER A N 1
ATOM 1713 C CA . SER A 1 208 ? -0.751 -2.513 -10.717 1.00 93.00 208 SER A CA 1
ATOM 1714 C C . SER A 1 208 ? -1.153 -3.218 -9.428 1.00 93.00 208 SER A C 1
ATOM 1716 O O . SER A 1 208 ? -1.665 -4.339 -9.447 1.00 93.00 208 SER A O 1
ATOM 1718 N N . TYR A 1 209 ? -0.960 -2.526 -8.305 1.00 90.81 209 TYR A N 1
ATOM 1719 C CA . TYR A 1 209 ? -1.489 -2.930 -7.000 1.00 90.81 209 TYR A CA 1
ATOM 1720 C C . TYR A 1 209 ? -2.991 -2.672 -6.824 1.00 90.81 209 TYR A C 1
ATOM 1722 O O . TYR A 1 209 ? -3.578 -3.152 -5.854 1.00 90.81 209 TYR A O 1
ATOM 1730 N N . SER A 1 210 ? -3.609 -1.902 -7.723 1.00 91.94 210 SER A N 1
ATOM 1731 C CA . SER A 1 210 ? -5.047 -1.641 -7.745 1.00 91.94 210 SER A CA 1
ATOM 1732 C C . SER A 1 210 ? -5.721 -2.611 -8.710 1.00 91.94 210 SER A C 1
ATOM 1734 O O . SER A 1 210 ? -5.401 -2.630 -9.900 1.00 91.94 210 SER A O 1
ATOM 1736 N N . LEU A 1 211 ? -6.662 -3.416 -8.204 1.00 92.19 211 LEU A N 1
ATOM 1737 C CA . LEU A 1 211 ? -7.427 -4.345 -9.041 1.00 92.19 211 LEU A CA 1
ATOM 1738 C C . LEU A 1 211 ? -8.285 -3.587 -10.057 1.00 92.19 211 LEU A C 1
ATOM 1740 O O . LEU A 1 211 ? -8.382 -4.001 -11.208 1.00 92.19 211 LEU A O 1
ATOM 1744 N N . TYR A 1 212 ? -8.869 -2.462 -9.642 1.00 92.81 212 TYR A N 1
ATOM 1745 C CA . TYR A 1 212 ? -9.667 -1.605 -10.512 1.00 92.81 212 TYR A CA 1
ATOM 1746 C C . TYR A 1 212 ? -8.840 -1.089 -11.697 1.00 92.81 212 TYR A C 1
ATOM 1748 O O . TYR A 1 212 ? -9.234 -1.266 -12.849 1.00 92.81 212 TYR A O 1
ATOM 1756 N N . ASP A 1 213 ? -7.651 -0.540 -11.426 1.00 93.44 213 ASP A N 1
ATOM 1757 C CA . ASP A 1 213 ? -6.755 -0.045 -12.478 1.00 93.44 213 ASP A CA 1
ATOM 1758 C C . ASP A 1 213 ? -6.283 -1.190 -13.383 1.00 93.44 213 ASP A C 1
ATOM 1760 O O . ASP A 1 213 ? -6.214 -1.040 -14.603 1.00 93.44 213 ASP A O 1
ATOM 1764 N N . ALA A 1 214 ? -5.988 -2.354 -12.796 1.00 94.69 214 ALA A N 1
ATOM 1765 C CA . ALA A 1 214 ? -5.574 -3.535 -13.539 1.00 94.69 214 ALA A CA 1
ATOM 1766 C C . ALA A 1 214 ? -6.641 -3.999 -14.540 1.00 94.69 214 ALA A C 1
ATOM 1768 O O . ALA A 1 214 ? -6.326 -4.222 -15.708 1.00 94.69 214 ALA A O 1
ATOM 1769 N N . ILE A 1 215 ? -7.903 -4.072 -14.108 1.00 94.19 215 ILE A N 1
ATOM 1770 C CA . ILE A 1 215 ? -9.034 -4.450 -14.962 1.00 94.19 215 ILE A CA 1
ATOM 1771 C C . ILE A 1 215 ? -9.254 -3.403 -16.057 1.00 94.19 215 ILE A C 1
ATOM 1773 O O . ILE A 1 215 ? -9.263 -3.744 -17.240 1.00 94.19 215 ILE A O 1
ATOM 1777 N N . ASN A 1 216 ? -9.376 -2.127 -15.687 1.00 94.12 216 ASN A N 1
ATOM 1778 C CA . ASN A 1 216 ? -9.726 -1.061 -16.630 1.00 94.12 216 ASN A CA 1
ATOM 1779 C C . ASN A 1 216 ? -8.660 -0.816 -17.694 1.00 94.12 216 ASN A C 1
ATOM 1781 O O . ASN A 1 216 ? -8.976 -0.411 -18.813 1.00 94.12 216 ASN A O 1
ATOM 1785 N N . HIS A 1 217 ? -7.397 -1.072 -17.358 1.00 93.25 217 HIS A N 1
ATOM 1786 C CA . HIS A 1 217 ? -6.282 -0.901 -18.280 1.00 93.25 217 HIS A CA 1
ATOM 1787 C C . HIS A 1 217 ? -5.752 -2.216 -18.843 1.00 93.25 217 HIS A C 1
ATOM 1789 O O . HIS A 1 217 ? -4.785 -2.175 -19.599 1.00 93.25 217 HIS A O 1
ATOM 1795 N N . GLN A 1 218 ? -6.372 -3.356 -18.525 1.00 94.00 218 GLN A N 1
ATOM 1796 C CA . GLN A 1 218 ? -5.953 -4.682 -18.993 1.00 94.00 218 GLN A CA 1
ATOM 1797 C C . GLN A 1 218 ? -4.465 -4.960 -18.706 1.00 94.00 218 GLN A C 1
ATOM 1799 O O . GLN A 1 218 ? -3.719 -5.451 -19.552 1.00 94.00 218 GLN A O 1
ATOM 1804 N N . ILE A 1 219 ? -4.017 -4.598 -17.503 1.00 94.62 219 ILE A N 1
ATOM 1805 C CA . ILE A 1 219 ? -2.665 -4.875 -17.001 1.00 94.62 219 ILE A CA 1
ATOM 1806 C C . ILE A 1 219 ? -2.730 -5.878 -15.852 1.00 94.62 219 ILE A C 1
ATOM 1808 O O . ILE A 1 219 ? -3.792 -6.151 -15.297 1.00 94.62 219 ILE A O 1
ATOM 1812 N N . LYS A 1 220 ? -1.586 -6.459 -15.485 1.00 94.50 220 LYS A N 1
ATOM 1813 C CA . LYS A 1 220 ? -1.548 -7.502 -14.459 1.00 94.50 220 LYS A CA 1
ATOM 1814 C C . LYS A 1 220 ? -1.864 -6.913 -13.081 1.00 94.50 220 LYS A C 1
ATOM 1816 O O . LYS A 1 220 ? -1.252 -5.930 -12.668 1.00 94.50 220 LYS A O 1
ATOM 1821 N N . TYR A 1 221 ? -2.776 -7.533 -12.344 1.00 92.94 221 TYR A N 1
ATOM 1822 C CA . TYR A 1 221 ? -2.991 -7.209 -10.936 1.00 92.94 221 TYR A CA 1
ATOM 1823 C C . TYR A 1 221 ? -1.974 -7.946 -10.065 1.00 92.94 221 TYR A C 1
ATOM 1825 O O . TYR A 1 221 ? -1.857 -9.167 -10.170 1.00 92.94 221 TYR A O 1
ATOM 1833 N N . ILE A 1 222 ? -1.261 -7.220 -9.201 1.00 89.81 222 ILE A N 1
ATOM 1834 C CA . ILE A 1 222 ? -0.419 -7.800 -8.151 1.00 89.81 222 ILE A CA 1
ATOM 1835 C C . ILE A 1 222 ? -0.563 -6.961 -6.877 1.00 89.81 222 ILE A C 1
ATOM 1837 O O . ILE A 1 222 ? -0.057 -5.836 -6.857 1.00 89.81 222 ILE A O 1
ATOM 1841 N N . PRO A 1 223 ? -1.169 -7.480 -5.793 1.00 88.81 223 PRO A N 1
ATOM 1842 C CA . PRO A 1 223 ? -1.336 -6.721 -4.558 1.00 88.81 223 PRO A CA 1
ATOM 1843 C C . PRO A 1 223 ? 0.006 -6.319 -3.941 1.00 88.81 223 PRO A C 1
ATOM 1845 O O . PRO A 1 223 ? 1.070 -6.836 -4.288 1.00 88.81 223 PRO A O 1
ATOM 1848 N N . ASN A 1 224 ? -0.041 -5.376 -3.002 1.00 86.50 224 ASN A N 1
ATOM 1849 C CA . ASN A 1 224 ? 1.124 -5.034 -2.198 1.00 86.50 224 ASN A CA 1
ATOM 1850 C C . ASN A 1 224 ? 1.569 -6.224 -1.345 1.00 86.50 224 ASN A C 1
ATOM 1852 O O . ASN A 1 224 ? 0.755 -6.885 -0.710 1.00 86.50 224 ASN A O 1
ATOM 1856 N N . THR A 1 225 ? 2.875 -6.458 -1.316 1.00 82.62 225 THR A N 1
ATOM 1857 C CA . THR A 1 225 ? 3.506 -7.573 -0.607 1.00 82.62 225 THR A CA 1
ATOM 1858 C C . THR A 1 225 ? 4.426 -7.070 0.493 1.00 82.62 225 THR A C 1
ATOM 1860 O O . THR A 1 225 ? 4.962 -5.964 0.389 1.00 82.62 225 THR A O 1
ATOM 1863 N N . ILE A 1 226 ? 4.685 -7.902 1.497 1.00 77.50 226 ILE A N 1
ATOM 1864 C CA . ILE A 1 226 ? 5.589 -7.589 2.606 1.00 77.50 226 ILE A CA 1
ATOM 1865 C C . ILE A 1 226 ? 6.649 -8.677 2.793 1.00 77.50 226 ILE A C 1
ATOM 1867 O O . ILE A 1 226 ? 6.452 -9.838 2.434 1.00 77.50 226 ILE A O 1
ATOM 1871 N N . ASN A 1 227 ? 7.797 -8.298 3.357 1.00 74.50 227 ASN A N 1
ATOM 1872 C CA . ASN A 1 227 ? 8.854 -9.244 3.707 1.00 74.50 227 ASN A CA 1
ATOM 1873 C C . ASN A 1 227 ? 8.543 -9.890 5.067 1.00 74.50 227 ASN A C 1
ATOM 1875 O O . ASN A 1 227 ? 8.783 -9.292 6.118 1.00 74.50 227 ASN A O 1
ATOM 1879 N N . VAL A 1 228 ? 7.995 -11.103 5.010 1.00 66.69 228 VAL A N 1
ATOM 1880 C CA . VAL A 1 228 ? 7.541 -11.882 6.169 1.00 66.69 228 VAL A CA 1
ATOM 1881 C C . VAL A 1 228 ? 8.700 -12.289 7.073 1.00 66.69 228 VAL A C 1
ATOM 1883 O O . VAL A 1 228 ? 8.604 -12.131 8.285 1.00 66.69 228 VAL A O 1
ATOM 1886 N N . ASP A 1 229 ? 9.810 -12.758 6.503 1.00 65.25 229 ASP A N 1
ATOM 1887 C CA . ASP A 1 229 ? 10.920 -13.335 7.272 1.00 65.25 229 ASP A CA 1
ATOM 1888 C C . ASP A 1 229 ? 11.553 -12.305 8.206 1.00 65.25 229 ASP A C 1
ATOM 1890 O O . ASP A 1 229 ? 11.802 -12.571 9.382 1.00 65.25 229 ASP A O 1
ATOM 1894 N N . LYS A 1 230 ? 11.743 -11.078 7.715 1.00 64.38 230 LYS A N 1
ATOM 1895 C CA . LYS A 1 230 ? 12.259 -9.982 8.535 1.00 64.38 230 LYS A CA 1
ATOM 1896 C C . LYS A 1 230 ? 11.293 -9.601 9.655 1.00 64.38 230 LYS A C 1
ATOM 1898 O O . LYS A 1 230 ? 11.718 -9.284 10.764 1.00 64.38 230 LYS A O 1
ATOM 1903 N N . ILE A 1 231 ? 10.005 -9.599 9.340 1.00 64.12 231 ILE A N 1
ATOM 1904 C CA . ILE A 1 231 ? 8.937 -9.260 10.271 1.00 64.12 231 ILE A CA 1
ATOM 1905 C C . ILE A 1 231 ? 8.853 -10.309 11.391 1.00 64.12 231 ILE A C 1
ATOM 1907 O O . ILE A 1 231 ? 8.858 -9.950 12.565 1.00 64.12 231 ILE A O 1
ATOM 1911 N N . ILE A 1 232 ? 8.837 -11.596 11.042 1.00 63.38 232 ILE A N 1
ATOM 1912 C CA . ILE A 1 232 ? 8.715 -12.700 12.000 1.00 63.38 232 ILE A CA 1
ATOM 1913 C C . ILE A 1 232 ? 9.979 -12.838 12.852 1.00 63.38 232 ILE A C 1
ATOM 1915 O O . ILE A 1 232 ? 9.864 -13.030 14.057 1.00 63.38 232 ILE A O 1
ATOM 1919 N N . ASN A 1 233 ? 11.178 -12.659 12.288 1.00 57.47 233 ASN A N 1
ATOM 1920 C CA . ASN A 1 233 ? 12.428 -12.704 13.062 1.00 57.47 233 ASN A CA 1
ATOM 1921 C C . ASN A 1 233 ? 12.548 -11.564 14.090 1.00 57.47 233 ASN A C 1
ATOM 1923 O O . ASN A 1 233 ? 13.374 -11.628 14.999 1.00 57.47 233 ASN A O 1
ATOM 1927 N N . GLN A 1 234 ? 11.733 -10.516 13.957 1.00 55.34 234 GLN A N 1
ATOM 1928 C CA . GLN A 1 234 ? 11.623 -9.420 14.922 1.00 55.34 234 GLN A CA 1
ATOM 1929 C C . GLN A 1 234 ? 10.474 -9.627 15.925 1.00 55.34 234 GLN A C 1
ATOM 1931 O O . GLN A 1 234 ? 10.317 -8.820 16.844 1.00 55.34 234 GLN A O 1
ATOM 1936 N N . ASN A 1 235 ? 9.700 -10.709 15.784 1.00 54.56 235 ASN A N 1
ATOM 1937 C CA . ASN A 1 235 ? 8.607 -11.061 16.679 1.00 54.56 235 ASN A CA 1
ATOM 1938 C C . ASN A 1 235 ? 9.096 -11.988 17.784 1.00 54.56 235 ASN A C 1
ATOM 1940 O O . ASN A 1 235 ? 9.538 -13.104 17.529 1.00 54.56 235 ASN A O 1
ATOM 1944 N N . ASN A 1 236 ? 8.906 -11.566 19.032 1.00 49.34 236 ASN A N 1
ATOM 1945 C CA . ASN A 1 236 ? 8.881 -12.500 20.148 1.00 49.34 236 ASN A CA 1
ATOM 1946 C C . ASN A 1 236 ? 7.465 -13.095 20.250 1.00 49.34 236 ASN A C 1
ATOM 1948 O O . ASN A 1 236 ? 6.527 -12.351 20.534 1.00 49.34 236 ASN A O 1
ATOM 1952 N N . PRO A 1 237 ? 7.273 -14.417 20.087 1.00 48.69 237 PRO A N 1
ATOM 1953 C CA . PRO A 1 237 ? 5.962 -15.071 20.200 1.00 48.69 237 PRO A CA 1
ATOM 1954 C C . PRO A 1 237 ? 5.378 -15.073 21.630 1.00 48.69 237 PRO A C 1
ATOM 1956 O O . PRO A 1 237 ? 4.365 -15.714 21.886 1.00 48.69 237 PRO A O 1
ATOM 1959 N N . GLN A 1 238 ? 6.002 -14.369 22.580 1.00 45.50 238 GLN A N 1
ATOM 1960 C CA . GLN A 1 238 ? 5.606 -14.352 23.991 1.00 45.50 238 GLN A CA 1
ATOM 1961 C C . GLN A 1 238 ? 4.577 -13.271 24.357 1.00 45.50 238 GLN A C 1
ATOM 1963 O O . GLN A 1 238 ? 4.137 -13.231 25.507 1.00 45.50 238 GLN A O 1
ATOM 1968 N N . TYR A 1 239 ? 4.164 -12.403 23.429 1.00 50.56 239 TYR A N 1
ATOM 1969 C CA . TYR A 1 239 ? 3.165 -11.377 23.737 1.00 50.56 239 TYR A CA 1
ATOM 1970 C C . TYR A 1 239 ? 1.767 -11.995 23.838 1.00 50.56 239 TYR A C 1
ATOM 1972 O O . TYR A 1 239 ? 1.050 -12.152 22.852 1.00 50.56 239 TYR A O 1
ATOM 1980 N N . LYS A 1 240 ? 1.380 -12.364 25.063 1.00 49.97 240 LYS A N 1
ATOM 1981 C CA . LYS A 1 240 ? -0.011 -12.665 25.404 1.00 49.97 240 LYS A CA 1
ATOM 1982 C C . LYS A 1 240 ? -0.830 -11.382 25.287 1.00 49.97 240 LYS A C 1
ATOM 1984 O O . LYS A 1 240 ? -0.599 -10.414 26.010 1.00 49.97 240 LYS A O 1
ATOM 1989 N N . PHE A 1 241 ? -1.786 -11.399 24.367 1.00 55.75 241 PHE A N 1
ATOM 1990 C CA . PHE A 1 241 ? -2.722 -10.313 24.129 1.00 55.75 241 PHE A CA 1
ATOM 1991 C C . PHE A 1 241 ? -3.674 -10.155 25.319 1.00 55.75 241 PHE A C 1
ATOM 1993 O O . PHE A 1 241 ? -4.702 -10.820 25.391 1.00 55.75 241 PHE A O 1
ATOM 2000 N N . ASN A 1 242 ? -3.329 -9.285 26.265 1.00 52.22 242 ASN A N 1
ATOM 2001 C CA . ASN A 1 242 ? -4.144 -9.074 27.466 1.00 52.22 242 ASN A CA 1
ATOM 2002 C C . ASN A 1 242 ? -5.095 -7.868 27.358 1.00 52.22 242 ASN A C 1
ATOM 2004 O O . ASN A 1 242 ? -5.927 -7.677 28.241 1.00 52.22 242 ASN A O 1
ATOM 2008 N N . GLU A 1 243 ? -5.001 -7.055 26.298 1.00 67.75 243 GLU A N 1
ATOM 2009 C CA . GLU A 1 243 ? -5.856 -5.878 26.107 1.00 67.75 243 GLU A CA 1
ATOM 2010 C C . GLU A 1 243 ? -6.435 -5.804 24.688 1.00 67.75 243 GLU A C 1
ATOM 2012 O O . GLU A 1 243 ? -5.738 -6.013 23.696 1.00 67.75 243 GLU A O 1
ATOM 2017 N N . ASN A 1 244 ? -7.719 -5.451 24.586 1.00 80.44 244 ASN A N 1
ATOM 2018 C CA . ASN A 1 244 ? -8.393 -5.230 23.309 1.00 80.44 244 ASN A CA 1
ATOM 2019 C C . ASN A 1 244 ? -7.992 -3.869 22.762 1.00 80.44 244 ASN A C 1
ATOM 2021 O O . ASN A 1 244 ? -8.539 -2.853 23.192 1.00 80.44 244 ASN A O 1
ATOM 2025 N N . LYS A 1 245 ? -7.030 -3.844 21.836 1.00 90.12 245 LYS A N 1
ATOM 2026 C CA . LYS A 1 245 ? -6.488 -2.592 21.312 1.00 90.12 245 LYS A CA 1
ATOM 2027 C C . LYS A 1 245 ? -6.509 -2.520 19.790 1.00 90.12 245 LYS A C 1
ATOM 2029 O O . LYS A 1 245 ? -6.025 -3.431 19.112 1.00 90.12 245 LYS A O 1
ATOM 2034 N N . ALA A 1 246 ? -7.073 -1.430 19.276 1.00 94.00 246 ALA A N 1
ATOM 2035 C CA . ALA A 1 246 ? -7.100 -1.089 17.863 1.00 94.00 246 ALA A CA 1
ATOM 2036 C C . ALA A 1 246 ? -6.040 -0.042 17.528 1.00 94.00 246 ALA A C 1
ATOM 2038 O O . ALA A 1 246 ? -5.921 0.993 18.188 1.00 94.00 246 ALA A O 1
ATOM 2039 N N . PHE A 1 247 ? -5.290 -0.310 16.467 1.00 94.06 247 PHE A N 1
ATOM 2040 C CA . PHE A 1 247 ? -4.147 0.476 16.047 1.00 94.06 247 PHE A CA 1
ATOM 2041 C C . PHE A 1 247 ? -4.353 1.055 14.650 1.00 94.06 247 PHE A C 1
ATOM 2043 O O . PHE A 1 247 ? -4.790 0.370 13.725 1.00 94.06 247 PHE A O 1
ATOM 2050 N N . PHE A 1 248 ? -3.991 2.323 14.489 1.00 94.19 248 PHE A N 1
ATOM 2051 C CA . PHE A 1 248 ? -3.946 3.003 13.201 1.00 94.19 248 PHE A CA 1
ATOM 2052 C C . PHE A 1 248 ? -2.641 3.778 13.108 1.00 94.19 248 PHE A C 1
ATOM 2054 O O . PHE A 1 248 ? -2.280 4.494 14.040 1.00 94.19 248 PHE A O 1
ATOM 2061 N N . LEU A 1 249 ? -1.989 3.715 11.951 1.00 91.88 249 LEU A N 1
ATOM 2062 C CA . LEU A 1 249 ? -0.934 4.649 11.591 1.00 91.88 249 LEU A CA 1
ATOM 2063 C C . LEU A 1 249 ? -1.138 5.142 10.164 1.00 91.88 249 LEU A C 1
ATOM 2065 O O . LEU A 1 249 ? -1.320 4.346 9.242 1.00 91.88 249 LEU A O 1
ATOM 2069 N N . GLY A 1 250 ? -1.102 6.457 9.968 1.00 89.00 250 GLY A N 1
ATOM 2070 C CA . GLY A 1 250 ? -1.228 7.032 8.636 1.00 89.00 250 GLY A CA 1
ATOM 2071 C C . GLY A 1 250 ? -1.036 8.539 8.598 1.00 89.00 250 GLY A C 1
ATOM 2072 O O . GLY A 1 250 ? -1.095 9.224 9.614 1.00 89.00 250 GLY A O 1
ATOM 2073 N N . VAL A 1 251 ? -0.818 9.065 7.394 1.00 84.88 251 VAL A N 1
ATOM 2074 C CA . VAL A 1 251 ? -0.754 10.513 7.161 1.00 84.88 251 VAL A CA 1
ATOM 2075 C C . VAL A 1 251 ? -2.128 11.146 7.389 1.00 84.88 251 VAL A C 1
ATOM 2077 O O . VAL A 1 251 ? -3.159 10.558 7.044 1.00 84.88 251 VAL A O 1
ATOM 2080 N N . VAL A 1 252 ? -2.142 12.354 7.949 1.00 82.56 252 VAL A N 1
ATOM 2081 C CA . VAL A 1 252 ? -3.368 13.140 8.125 1.00 82.56 252 VAL A CA 1
ATOM 2082 C C . VAL A 1 252 ? -4.023 13.421 6.770 1.00 82.56 252 VAL A C 1
ATOM 2084 O O . VAL A 1 252 ? -3.421 14.010 5.878 1.00 82.56 252 VAL A O 1
ATOM 2087 N N . ASN A 1 253 ? -5.286 13.025 6.640 1.00 85.75 253 ASN A N 1
ATOM 2088 C CA . ASN A 1 253 ? -6.196 13.433 5.573 1.00 85.75 253 ASN A CA 1
ATOM 2089 C C . ASN A 1 253 ? -7.497 13.883 6.250 1.00 85.75 253 ASN A C 1
ATOM 2091 O O . ASN A 1 253 ? -7.956 13.204 7.167 1.00 85.75 253 ASN A O 1
ATOM 2095 N N . LYS A 1 254 ? -8.051 15.033 5.847 1.00 83.88 254 LYS A N 1
ATOM 2096 C CA . LYS A 1 254 ? -9.183 15.668 6.540 1.00 83.88 254 LYS A CA 1
ATOM 2097 C C . LYS A 1 254 ? -10.423 14.773 6.583 1.00 83.88 254 LYS A C 1
ATOM 2099 O O . LYS A 1 254 ? -10.993 14.600 7.654 1.00 83.88 254 LYS A O 1
ATOM 2104 N N . GLU A 1 255 ? -10.812 14.204 5.447 1.00 83.94 255 GLU A N 1
ATOM 2105 C CA . GLU A 1 255 ? -12.006 13.359 5.344 1.00 83.94 255 GLU A CA 1
ATOM 2106 C C . GLU A 1 255 ? -11.831 12.087 6.166 1.00 83.94 255 GLU A C 1
ATOM 2108 O O . GLU A 1 255 ? -12.607 11.823 7.081 1.00 83.94 255 GLU A O 1
ATOM 2113 N N . ARG A 1 256 ? -10.724 11.371 5.941 1.00 88.88 256 ARG A N 1
ATOM 2114 C CA . ARG A 1 256 ? -10.416 10.142 6.675 1.00 88.88 256 ARG A CA 1
ATOM 2115 C C . ARG A 1 256 ? -10.281 10.369 8.182 1.00 88.88 256 ARG A C 1
ATOM 2117 O O . ARG A 1 256 ? -10.633 9.490 8.960 1.00 88.88 256 ARG A O 1
ATOM 2124 N N . PHE A 1 257 ? -9.754 11.517 8.611 1.00 90.88 257 PHE A N 1
ATOM 2125 C CA . PHE A 1 257 ? -9.616 11.848 10.030 1.00 90.88 257 PHE A CA 1
ATOM 2126 C C . PHE A 1 257 ? -10.975 11.856 10.738 1.00 90.88 257 PHE A C 1
ATOM 2128 O O . PHE A 1 257 ? -11.099 11.253 11.801 1.00 90.88 257 PHE A O 1
ATOM 2135 N N . ASN A 1 258 ? -11.994 12.478 10.139 1.00 90.06 258 ASN A N 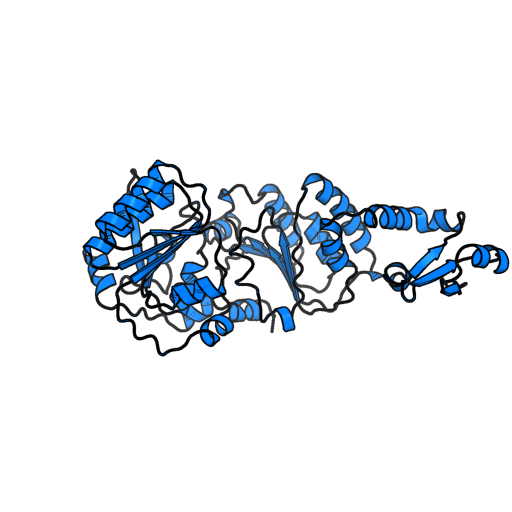1
ATOM 2136 C CA . ASN A 1 258 ? -13.330 12.543 10.731 1.00 90.06 258 ASN A CA 1
ATOM 2137 C C . ASN A 1 258 ? -13.938 11.144 10.884 1.00 90.06 258 ASN A C 1
ATOM 2139 O O . ASN A 1 258 ? -14.421 10.799 11.962 1.00 90.06 258 ASN A O 1
ATOM 2143 N N . THR A 1 259 ? -13.831 10.314 9.845 1.00 92.31 259 THR A N 1
ATOM 2144 C CA . THR A 1 259 ? -14.299 8.924 9.872 1.00 92.31 259 THR A CA 1
ATOM 2145 C C . THR A 1 259 ? -13.567 8.119 10.954 1.00 92.31 259 THR A C 1
ATOM 2147 O O . THR A 1 259 ? -14.187 7.420 11.748 1.00 92.31 259 THR A O 1
ATOM 2150 N N . LEU A 1 260 ? -12.244 8.267 11.079 1.00 94.06 260 LEU A N 1
ATOM 2151 C CA . LEU A 1 260 ? -11.465 7.589 12.125 1.00 94.06 260 LEU A CA 1
ATOM 2152 C C . LEU A 1 260 ? -11.832 8.044 13.542 1.00 94.06 260 LEU A C 1
ATOM 2154 O O . LEU A 1 260 ? -11.819 7.228 14.459 1.00 94.06 260 LEU A O 1
ATOM 2158 N N . VAL A 1 261 ? -12.168 9.320 13.738 1.00 93.38 261 VAL A N 1
ATOM 2159 C CA . VAL A 1 261 ? -12.654 9.830 15.029 1.00 93.38 261 VAL A CA 1
ATOM 2160 C C . VAL A 1 261 ? -14.000 9.204 15.396 1.00 93.38 261 VAL A C 1
ATOM 2162 O O . VAL A 1 261 ? -14.180 8.772 16.534 1.00 93.38 261 VAL A O 1
ATOM 2165 N N . GLN A 1 262 ? -14.929 9.098 14.441 1.00 94.69 262 GLN A N 1
ATOM 2166 C CA . GLN A 1 262 ? -16.195 8.395 14.665 1.00 94.69 262 GLN A CA 1
ATOM 2167 C C . GLN A 1 262 ? -15.954 6.928 15.038 1.00 94.69 262 GLN A C 1
ATOM 2169 O O . GLN A 1 262 ? -16.514 6.444 16.022 1.00 94.69 262 GLN A O 1
ATOM 2174 N N . LEU A 1 263 ? -15.052 6.249 14.319 1.00 96.06 263 LEU A N 1
ATOM 2175 C CA . LEU A 1 263 ? -14.685 4.865 14.611 1.00 96.06 263 LEU A CA 1
ATOM 2176 C C . LEU A 1 263 ? -14.109 4.729 16.023 1.00 96.06 263 LEU A C 1
ATOM 2178 O O . LEU A 1 263 ? -14.476 3.808 16.746 1.00 96.06 263 LEU A O 1
ATOM 2182 N N . ALA A 1 264 ? -13.222 5.644 16.423 1.00 95.56 264 ALA A N 1
ATOM 2183 C CA . ALA A 1 264 ? -12.611 5.630 17.746 1.00 95.56 264 ALA A CA 1
ATOM 2184 C C . ALA A 1 264 ? -13.669 5.692 18.857 1.00 95.56 264 ALA A C 1
ATOM 2186 O O . ALA A 1 264 ? -13.563 4.941 19.823 1.00 95.56 264 ALA A O 1
ATOM 2187 N N . ASN A 1 265 ? -14.706 6.523 18.703 1.00 95.06 265 ASN A N 1
ATOM 2188 C CA . ASN A 1 265 ? -15.811 6.596 19.663 1.00 95.06 265 ASN A CA 1
ATOM 2189 C C . ASN A 1 265 ? -16.618 5.291 19.718 1.00 95.06 265 ASN A C 1
ATOM 2191 O O . ASN A 1 265 ? -16.853 4.782 20.809 1.00 95.06 265 ASN A O 1
ATOM 2195 N N . ILE A 1 266 ? -16.985 4.718 18.564 1.00 95.12 266 ILE A N 1
ATOM 2196 C CA . ILE A 1 266 ? -17.734 3.448 18.499 1.00 95.12 266 ILE A CA 1
ATOM 2197 C C . ILE A 1 266 ? -16.954 2.324 19.190 1.00 95.12 266 ILE A C 1
ATOM 2199 O O . ILE A 1 266 ? -17.486 1.602 20.033 1.00 95.12 266 ILE A O 1
ATOM 2203 N N . LEU A 1 267 ? -15.669 2.196 18.863 1.00 94.94 267 LEU A N 1
ATOM 2204 C CA . LEU A 1 267 ? -14.795 1.181 19.441 1.00 94.94 267 LEU A CA 1
ATOM 2205 C C . LEU A 1 267 ? -14.587 1.388 20.946 1.00 94.94 267 LEU A C 1
ATOM 2207 O O . LEU A 1 267 ? -14.628 0.420 21.704 1.00 94.94 267 LEU A O 1
ATOM 2211 N N . PHE A 1 268 ? -14.424 2.634 21.395 1.00 94.19 268 PHE A N 1
ATOM 2212 C CA . PHE A 1 268 ? -14.312 2.946 22.817 1.00 94.19 268 PHE A CA 1
ATOM 2213 C C . PHE A 1 268 ? -15.590 2.574 23.583 1.00 94.19 268 PHE A C 1
ATOM 2215 O O . PHE A 1 268 ? -15.506 1.933 24.633 1.00 94.19 268 PHE A O 1
ATOM 2222 N N . SER A 1 269 ? -16.773 2.873 23.033 1.00 93.56 269 SER A N 1
ATOM 2223 C CA . SER A 1 269 ? -18.063 2.426 23.583 1.00 93.56 269 SER A CA 1
ATOM 2224 C C . SER A 1 269 ? -18.171 0.899 23.653 1.00 93.56 269 SER A C 1
ATOM 2226 O O . SER A 1 269 ? -18.731 0.364 24.609 1.00 93.56 269 SER A O 1
ATOM 2228 N N . ALA A 1 270 ? -17.562 0.189 22.701 1.00 93.06 270 ALA A N 1
ATOM 2229 C CA . ALA A 1 270 ? -17.446 -1.269 22.695 1.00 93.06 270 ALA A CA 1
ATOM 2230 C C . ALA A 1 270 ? -16.299 -1.816 23.576 1.00 93.06 270 ALA A C 1
ATOM 2232 O O . ALA A 1 270 ? -15.957 -2.995 23.488 1.00 93.06 270 ALA A O 1
ATOM 2233 N N . LYS A 1 271 ? -15.703 -0.984 24.446 1.00 92.31 271 LYS A N 1
ATOM 2234 C CA . LYS A 1 271 ? -14.599 -1.336 25.362 1.00 92.31 271 LYS A CA 1
ATOM 2235 C C . LYS A 1 271 ? -13.310 -1.781 24.652 1.00 92.31 271 LYS A C 1
ATOM 2237 O O . LYS A 1 271 ? -12.517 -2.540 25.212 1.00 92.31 271 LYS A O 1
ATOM 2242 N N . VAL A 1 272 ? -13.073 -1.288 23.438 1.00 92.62 272 VAL A N 1
ATOM 2243 C CA . VAL A 1 272 ? -11.815 -1.461 22.702 1.00 92.62 272 VAL A CA 1
ATOM 2244 C C . VAL A 1 272 ? -10.957 -0.209 22.890 1.00 92.62 272 VAL A C 1
ATOM 2246 O O . VAL A 1 272 ? -11.352 0.895 22.518 1.00 92.62 272 VAL A O 1
ATOM 2249 N N . LYS A 1 273 ? -9.758 -0.368 23.461 1.00 93.31 273 LYS A N 1
ATOM 2250 C CA . LYS A 1 273 ? -8.773 0.714 23.566 1.00 93.31 273 LYS A CA 1
ATOM 2251 C C . LYS A 1 273 ? -8.248 1.087 22.181 1.00 93.31 273 LYS A C 1
ATOM 2253 O O . LYS A 1 273 ? -8.085 0.247 21.304 1.00 93.31 273 LYS A O 1
ATOM 2258 N N . ILE A 1 274 ? -7.904 2.353 22.012 1.00 94.44 274 ILE A N 1
ATOM 2259 C CA . ILE A 1 274 ? -7.450 2.931 20.742 1.00 94.44 274 ILE A CA 1
ATOM 2260 C C . ILE A 1 274 ? -6.007 3.422 20.843 1.00 94.44 274 ILE A C 1
ATOM 2262 O O . ILE A 1 274 ? -5.628 4.010 21.849 1.00 94.44 274 ILE A O 1
ATOM 2266 N N . ASN A 1 275 ? -5.222 3.195 19.793 1.00 93.25 275 ASN A N 1
ATOM 2267 C CA . ASN A 1 275 ? -3.850 3.665 19.628 1.00 93.25 275 ASN A CA 1
ATOM 2268 C C . ASN A 1 275 ? -3.669 4.201 18.197 1.00 93.25 275 ASN A C 1
ATOM 2270 O O . ASN A 1 275 ? -3.175 3.504 17.307 1.00 93.25 275 ASN A O 1
ATOM 2274 N N . PHE A 1 276 ? -4.124 5.425 17.942 1.00 94.50 276 PHE A N 1
ATOM 2275 C CA . PHE A 1 276 ? -4.070 6.027 16.610 1.00 94.50 276 PHE A CA 1
ATOM 2276 C C . PHE A 1 276 ? -2.929 7.035 16.510 1.00 94.50 276 PHE A C 1
ATOM 2278 O O . PHE A 1 276 ? -2.820 7.964 17.306 1.00 94.50 276 PHE A O 1
ATOM 2285 N N . TYR A 1 277 ? -2.093 6.860 15.495 1.00 92.56 277 TYR A N 1
ATOM 2286 C CA . TYR A 1 277 ? -0.930 7.684 15.213 1.00 92.56 277 TYR A CA 1
ATOM 2287 C C . TYR A 1 277 ? -1.116 8.389 13.871 1.00 92.56 277 TYR A C 1
ATOM 2289 O O . TYR A 1 277 ? -1.213 7.760 12.814 1.00 92.56 277 TYR A O 1
ATOM 2297 N N . PHE A 1 278 ? -1.134 9.713 13.914 1.00 90.38 278 PHE A N 1
ATOM 2298 C CA . PHE A 1 278 ? -1.186 10.559 12.734 1.00 90.38 278 PHE A CA 1
ATOM 2299 C C . PHE A 1 278 ? 0.202 11.111 12.429 1.00 90.38 278 PHE A C 1
ATOM 2301 O O . PHE A 1 278 ? 0.803 11.793 13.258 1.00 90.38 278 PHE A O 1
ATOM 2308 N N . VAL A 1 279 ? 0.718 10.793 11.242 1.00 84.25 279 VAL A N 1
ATOM 2309 C CA . VAL A 1 279 ? 2.037 11.246 10.787 1.00 84.25 279 VAL A CA 1
ATOM 2310 C C . VAL A 1 279 ? 1.893 12.598 10.079 1.00 84.25 279 VAL A C 1
ATOM 2312 O O . VAL A 1 279 ? 1.049 12.728 9.188 1.00 84.25 279 VAL A O 1
ATOM 2315 N N . LEU A 1 280 ? 2.770 13.550 10.427 1.00 75.44 280 LEU A N 1
ATOM 2316 C CA . LEU A 1 280 ? 2.848 14.954 9.976 1.00 75.44 280 LEU A CA 1
ATOM 2317 C C . LEU A 1 280 ? 1.927 15.945 10.721 1.00 75.44 280 LEU A C 1
ATOM 2319 O O . LEU A 1 280 ? 0.826 15.614 11.148 1.00 75.44 280 LEU A O 1
ATOM 2323 N N . ASN A 1 281 ? 2.387 17.201 10.816 1.00 61.72 281 ASN A N 1
ATOM 2324 C CA . ASN A 1 281 ? 1.794 18.271 11.638 1.00 61.72 281 ASN A CA 1
ATOM 2325 C C . ASN A 1 281 ? 0.808 19.201 10.906 1.00 61.72 281 ASN A C 1
ATOM 2327 O O . ASN A 1 281 ? 0.475 20.265 11.421 1.00 61.72 281 ASN A O 1
ATOM 2331 N N . ASN A 1 282 ? 0.287 18.822 9.740 1.00 73.69 282 ASN A N 1
ATOM 2332 C CA . ASN A 1 282 ? -0.633 19.683 8.980 1.00 73.69 282 ASN A CA 1
ATOM 2333 C C . ASN A 1 282 ? -2.094 19.543 9.454 1.00 73.69 282 ASN A C 1
ATOM 2335 O O . ASN A 1 282 ? -3.016 19.472 8.643 1.00 73.69 282 ASN A O 1
ATOM 2339 N N . LEU A 1 283 ? -2.307 19.449 10.769 1.00 81.62 283 LEU A N 1
ATOM 2340 C CA . LEU A 1 283 ? -3.640 19.401 11.364 1.00 81.62 283 LEU A CA 1
ATOM 2341 C C . LEU A 1 283 ? -4.196 20.815 11.510 1.00 81.62 283 LEU A C 1
ATOM 2343 O O . LEU A 1 283 ? -3.511 21.723 11.973 1.00 81.62 283 LEU A O 1
ATOM 2347 N N . SER A 1 284 ? -5.468 20.989 11.165 1.00 88.25 284 SER A N 1
ATOM 2348 C CA . SER A 1 284 ? -6.189 22.222 11.482 1.00 88.25 284 SER A CA 1
ATOM 2349 C C . SER A 1 284 ? -6.436 22.347 12.990 1.00 88.25 284 SER A C 1
ATOM 2351 O O . SER A 1 284 ? -6.531 21.342 13.699 1.00 88.25 284 SER A O 1
ATOM 2353 N N . SER A 1 285 ? -6.644 23.574 13.478 1.00 89.19 285 SER A N 1
ATOM 2354 C CA . SER A 1 285 ? -6.999 23.833 14.883 1.00 89.19 285 SER A CA 1
ATOM 2355 C C . SER A 1 285 ? -8.218 23.027 15.340 1.00 89.19 285 SER A C 1
ATOM 2357 O O . SER A 1 285 ? -8.250 22.542 16.468 1.00 89.19 285 SER A O 1
ATOM 2359 N N . SER A 1 286 ? -9.193 22.822 14.444 1.00 89.81 286 SER A N 1
ATOM 2360 C CA . SER A 1 286 ? -10.369 21.988 14.717 1.00 89.81 286 SER A CA 1
ATOM 2361 C C . SER A 1 286 ? -9.993 20.536 15.029 1.00 89.81 286 SER A C 1
ATOM 2363 O O . SER A 1 286 ? -10.414 20.005 16.050 1.00 89.81 286 SER A O 1
ATOM 2365 N N . GLN A 1 287 ? -9.116 19.926 14.226 1.00 91.25 287 GLN A N 1
ATOM 2366 C CA . GLN A 1 287 ? -8.675 18.543 14.421 1.00 91.25 287 GLN A CA 1
ATOM 2367 C C . GLN A 1 287 ? -7.821 18.394 15.683 1.00 91.25 287 GLN A C 1
ATOM 2369 O O . GLN A 1 287 ? -7.972 17.418 16.410 1.00 91.25 287 GLN A O 1
ATOM 2374 N N . ILE A 1 288 ? -6.963 19.376 15.983 1.00 90.94 288 ILE A N 1
ATOM 2375 C CA . ILE A 1 288 ? -6.184 19.399 17.230 1.00 90.94 288 ILE A CA 1
ATOM 2376 C C . ILE A 1 288 ? -7.122 19.424 18.444 1.00 90.94 288 ILE A C 1
ATOM 2378 O O . ILE A 1 288 ? -6.915 18.672 19.397 1.00 90.94 288 ILE A O 1
ATOM 2382 N N . ASN A 1 289 ? -8.167 20.253 18.409 1.00 93.06 289 ASN A N 1
ATOM 2383 C CA . ASN A 1 289 ? -9.156 20.316 19.482 1.00 93.06 289 ASN A CA 1
ATOM 2384 C C . ASN A 1 289 ? -9.938 19.003 19.613 1.00 93.06 289 ASN A C 1
ATOM 2386 O O . 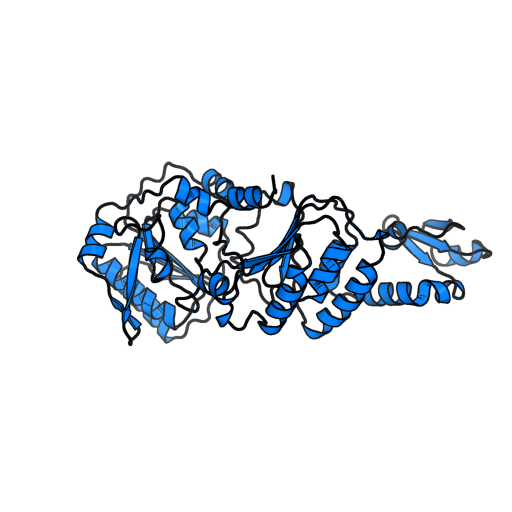ASN A 1 289 ? -10.102 18.522 20.732 1.00 93.06 289 ASN A O 1
ATOM 2390 N N . SER A 1 290 ? -10.339 18.378 18.499 1.00 92.50 290 SER A N 1
ATOM 2391 C CA . SER A 1 290 ? -10.986 17.060 18.519 1.00 92.50 290 SER A CA 1
ATOM 2392 C C . SER A 1 290 ? -10.095 15.987 19.148 1.00 92.50 290 SER A C 1
ATOM 2394 O O . SER A 1 290 ? -10.566 15.228 19.988 1.00 92.50 290 SER A O 1
ATOM 2396 N N . ILE A 1 291 ? -8.799 15.949 18.813 1.00 94.06 291 ILE A N 1
ATOM 2397 C CA . ILE A 1 291 ? -7.835 15.017 19.427 1.00 94.06 291 ILE A CA 1
ATOM 2398 C C . ILE A 1 291 ? -7.773 15.223 20.942 1.00 94.06 291 ILE A C 1
ATOM 2400 O O . ILE A 1 291 ? -7.876 14.258 21.698 1.00 94.06 291 ILE A O 1
ATOM 2404 N N . LYS A 1 292 ? -7.640 16.477 21.394 1.00 94.81 292 LYS A N 1
ATOM 2405 C CA . LYS A 1 292 ? -7.600 16.804 22.827 1.00 94.81 292 LYS A CA 1
ATOM 2406 C C . LYS A 1 292 ? -8.870 16.343 23.540 1.00 94.81 292 LYS A C 1
ATOM 2408 O O . LYS A 1 292 ? -8.774 15.704 24.581 1.00 94.81 292 LYS A O 1
ATOM 2413 N N . GLN A 1 293 ? -10.041 16.635 22.973 1.00 95.50 293 GLN A N 1
ATOM 2414 C CA . GLN A 1 293 ? -11.328 16.225 23.537 1.00 95.50 293 GLN A CA 1
ATOM 2415 C C . GLN A 1 293 ? -11.448 14.703 23.640 1.00 95.50 293 GLN A C 1
ATOM 2417 O O . GLN A 1 293 ? -11.842 14.199 24.685 1.00 95.50 293 GLN A O 1
ATOM 2422 N N . ILE A 1 294 ? -11.055 13.966 22.599 1.00 95.38 294 ILE A N 1
ATOM 2423 C CA . ILE A 1 294 ? -11.083 12.498 22.604 1.00 95.38 294 ILE A CA 1
ATOM 2424 C C . ILE A 1 294 ? -10.171 11.940 23.694 1.00 95.38 294 ILE A C 1
ATOM 2426 O O . ILE A 1 294 ? -10.615 11.112 24.483 1.00 95.38 294 ILE A O 1
ATOM 2430 N N . ASN A 1 295 ? -8.927 12.414 23.789 1.00 96.75 295 ASN A N 1
ATOM 2431 C CA . ASN A 1 295 ? -7.989 11.918 24.799 1.00 96.75 295 ASN A CA 1
ATOM 2432 C C . ASN A 1 295 ? -8.473 12.222 26.230 1.00 96.75 295 ASN A C 1
ATOM 2434 O O . ASN A 1 295 ? -8.351 11.371 27.112 1.00 96.75 295 ASN A O 1
ATOM 2438 N N . ILE A 1 296 ? -9.083 13.394 26.458 1.00 96.56 296 ILE A N 1
ATOM 2439 C CA . ILE A 1 296 ? -9.725 13.738 27.739 1.00 96.56 296 ILE A CA 1
ATOM 2440 C C . ILE A 1 296 ? -10.883 12.779 28.035 1.00 96.56 296 ILE A C 1
ATOM 2442 O O . ILE A 1 296 ? -10.930 12.190 29.115 1.00 96.56 296 ILE A O 1
ATOM 2446 N N . ASN A 1 297 ? -11.790 12.584 27.074 1.00 95.62 297 ASN A N 1
ATOM 2447 C CA . ASN A 1 297 ? -12.964 11.724 27.234 1.00 95.62 297 ASN A CA 1
ATOM 2448 C C . ASN A 1 297 ? -12.569 10.268 27.499 1.00 95.62 297 ASN A C 1
ATOM 2450 O O . ASN A 1 297 ? -13.173 9.598 28.336 1.00 95.62 297 ASN A O 1
ATOM 2454 N N . PHE A 1 298 ? -11.539 9.784 26.806 1.00 95.88 298 PHE A N 1
ATOM 2455 C CA . PHE A 1 298 ? -11.059 8.413 26.938 1.00 95.88 298 PHE A CA 1
ATOM 2456 C C . PHE A 1 298 ? -10.184 8.230 28.184 1.00 95.88 298 PHE A C 1
ATOM 2458 O O . PHE A 1 298 ? -9.994 7.100 28.626 1.00 95.88 298 PHE A O 1
ATOM 2465 N N . LYS A 1 299 ? -9.709 9.330 28.789 1.00 95.75 299 LYS A N 1
ATOM 2466 C CA . LYS A 1 299 ? -8.828 9.378 29.969 1.00 95.75 299 LYS A CA 1
ATOM 2467 C C . LYS A 1 299 ? -7.437 8.774 29.737 1.00 95.75 299 LYS A C 1
ATOM 2469 O O . LYS A 1 299 ? -6.803 8.301 30.677 1.00 95.75 299 LYS A O 1
ATOM 2474 N N . TYR A 1 300 ? -6.963 8.781 28.493 1.00 95.12 300 TYR A N 1
ATOM 2475 C CA . TYR A 1 300 ? -5.596 8.412 28.115 1.00 95.12 300 TYR A CA 1
ATOM 2476 C C . TYR A 1 300 ? -5.263 8.947 26.712 1.00 95.12 300 TYR A C 1
ATOM 2478 O O . TYR A 1 300 ? -6.151 9.333 25.951 1.00 95.12 300 TYR A O 1
ATOM 2486 N N . ASP A 1 301 ? -3.979 8.931 26.343 1.00 93.94 301 ASP A N 1
ATOM 2487 C CA . ASP A 1 301 ? -3.504 9.387 25.029 1.00 93.94 301 ASP A CA 1
ATOM 2488 C C . ASP A 1 301 ? -3.827 8.383 23.910 1.00 93.94 301 ASP A C 1
ATOM 2490 O O . ASP A 1 301 ? -2.957 7.646 23.433 1.00 93.94 301 ASP A O 1
ATOM 2494 N N . ALA A 1 302 ? -5.095 8.344 23.504 1.00 94.38 302 ALA A N 1
ATOM 2495 C CA . ALA A 1 302 ? -5.610 7.450 22.474 1.00 94.38 302 ALA A CA 1
ATOM 2496 C C . ALA A 1 302 ? -5.160 7.835 21.063 1.00 94.38 302 ALA A C 1
ATOM 2498 O O . ALA A 1 302 ? -4.874 6.965 20.237 1.00 94.38 302 ALA A O 1
ATOM 2499 N N . ILE A 1 303 ? -5.098 9.139 20.788 1.00 94.75 303 ILE A N 1
ATOM 2500 C CA . ILE A 1 303 ? -4.690 9.693 19.501 1.00 94.75 303 ILE A CA 1
ATOM 2501 C C . ILE A 1 303 ? -3.437 10.548 19.685 1.00 94.75 303 ILE A C 1
ATOM 2503 O O . ILE A 1 303 ? -3.400 11.454 20.520 1.00 94.75 303 ILE A O 1
ATOM 2507 N N . LYS A 1 304 ? -2.412 10.270 18.876 1.00 92.75 304 LYS A N 1
ATOM 2508 C CA . LYS A 1 304 ? -1.097 10.916 18.913 1.00 92.75 304 LYS A CA 1
ATOM 2509 C C . LYS A 1 304 ? -0.731 11.462 17.541 1.00 92.75 304 LYS A C 1
ATOM 2511 O O . LYS A 1 304 ? -1.011 10.842 16.517 1.00 92.75 304 LYS A O 1
ATOM 2516 N N . VAL A 1 305 ? -0.061 12.607 17.533 1.00 90.44 305 VAL A N 1
ATOM 2517 C CA . VAL A 1 305 ? 0.484 13.228 16.322 1.00 90.44 305 VAL A CA 1
ATOM 2518 C C . VAL A 1 305 ? 1.995 13.128 16.395 1.00 90.44 305 VAL A C 1
ATOM 2520 O O . VAL A 1 305 ? 2.594 13.527 17.392 1.00 90.44 305 VAL A O 1
ATOM 2523 N N . ILE A 1 306 ? 2.605 12.561 15.362 1.00 88.19 306 ILE A N 1
ATOM 2524 C CA . ILE A 1 306 ? 4.046 12.335 15.301 1.00 88.19 306 ILE A CA 1
ATOM 2525 C C . ILE A 1 306 ? 4.603 12.885 13.994 1.00 88.19 306 ILE A C 1
ATOM 2527 O O . ILE A 1 306 ? 3.958 12.844 12.948 1.00 88.19 306 ILE A O 1
ATOM 2531 N N . GLN A 1 307 ? 5.831 13.389 14.027 1.00 83.19 307 GLN A N 1
ATOM 2532 C CA . GLN A 1 307 ? 6.472 13.904 12.818 1.00 83.19 307 GLN A CA 1
ATOM 2533 C C . GLN A 1 307 ? 6.978 12.771 11.917 1.00 83.19 307 GLN A C 1
ATOM 2535 O O . GLN A 1 307 ? 6.887 12.853 10.694 1.00 83.19 307 GLN A O 1
ATOM 2540 N N . TYR A 1 308 ? 7.513 11.719 12.531 1.00 81.94 308 TYR A N 1
ATOM 2541 C CA . TYR A 1 308 ? 8.153 10.600 11.858 1.00 81.94 308 TYR A CA 1
ATOM 2542 C C . TYR A 1 308 ? 8.093 9.357 12.750 1.00 81.94 308 TYR A C 1
ATOM 2544 O O . TYR A 1 308 ? 8.092 9.471 13.974 1.00 81.94 308 TYR A O 1
ATOM 2552 N N . ILE A 1 309 ? 8.070 8.184 12.122 1.00 79.56 309 ILE A N 1
ATOM 2553 C CA . ILE A 1 309 ? 8.301 6.896 12.771 1.00 79.56 309 ILE A CA 1
ATOM 2554 C C . ILE A 1 309 ? 9.129 6.028 11.831 1.00 79.56 309 ILE A C 1
ATOM 2556 O O . ILE A 1 309 ? 8.883 6.008 10.620 1.00 79.56 309 ILE A O 1
ATOM 2560 N N . SER A 1 310 ? 10.114 5.315 12.367 1.00 77.75 310 SER A N 1
ATOM 2561 C CA . SER A 1 310 ? 10.799 4.292 11.587 1.00 77.75 310 SER A CA 1
ATOM 2562 C C . SER A 1 310 ? 9.915 3.053 11.452 1.00 77.75 310 SER A C 1
ATOM 2564 O O . SER A 1 310 ? 9.076 2.754 12.296 1.00 77.75 310 SER A O 1
ATOM 2566 N N . TYR A 1 311 ? 10.126 2.263 10.409 1.00 76.81 311 TYR A N 1
ATOM 2567 C CA . TYR A 1 311 ? 9.362 1.025 10.246 1.00 76.81 311 TYR A CA 1
ATOM 2568 C C . TYR A 1 311 ? 9.615 -0.002 11.342 1.00 76.81 311 TYR A C 1
ATOM 2570 O O . TYR A 1 311 ? 8.710 -0.729 11.716 1.00 76.81 311 TYR A O 1
ATOM 2578 N N . ILE A 1 312 ? 10.831 -0.042 11.889 1.00 76.25 312 ILE A N 1
ATOM 2579 C CA . ILE A 1 312 ? 11.142 -0.939 13.005 1.00 76.25 312 ILE A CA 1
ATOM 2580 C C . ILE A 1 312 ? 10.313 -0.542 14.231 1.00 76.25 312 ILE A C 1
ATOM 2582 O O . ILE A 1 312 ? 9.746 -1.405 14.891 1.00 76.25 312 ILE A O 1
ATOM 2586 N N . GLU A 1 313 ? 10.199 0.754 14.523 1.00 79.56 313 GLU A N 1
ATOM 2587 C CA . GLU A 1 313 ? 9.327 1.243 15.598 1.00 79.56 313 GLU A CA 1
ATOM 2588 C C . GLU A 1 313 ? 7.851 0.985 15.294 1.00 79.56 313 GLU A C 1
ATOM 2590 O O . GLU A 1 313 ? 7.118 0.562 16.179 1.00 79.56 313 GLU A O 1
ATOM 2595 N N . TYR A 1 314 ? 7.419 1.176 14.047 1.00 84.50 314 TYR A N 1
ATOM 2596 C CA . TYR A 1 314 ? 6.064 0.841 13.612 1.00 84.50 314 TYR A CA 1
ATOM 2597 C C . TYR A 1 314 ? 5.727 -0.635 13.854 1.00 84.50 314 TYR A C 1
ATOM 2599 O O . TYR A 1 314 ? 4.690 -0.923 14.440 1.00 84.50 314 TYR A O 1
ATOM 2607 N N . ILE A 1 315 ? 6.606 -1.561 13.460 1.00 79.56 315 ILE A N 1
ATOM 2608 C CA . ILE A 1 315 ? 6.405 -3.000 13.668 1.00 79.56 315 ILE A CA 1
ATOM 2609 C C . ILE A 1 315 ? 6.380 -3.341 15.160 1.00 79.56 315 ILE A C 1
ATOM 2611 O O . ILE A 1 315 ? 5.536 -4.122 15.589 1.00 79.56 315 ILE A O 1
ATOM 2615 N N . LYS A 1 316 ? 7.229 -2.703 15.979 1.00 79.25 316 LYS A N 1
ATOM 2616 C CA . LYS A 1 316 ? 7.154 -2.835 17.444 1.00 79.25 316 LYS A CA 1
ATOM 2617 C C . LYS A 1 316 ? 5.793 -2.393 17.977 1.00 79.25 316 LYS A C 1
ATOM 2619 O O . LYS A 1 316 ? 5.158 -3.158 18.691 1.00 79.25 316 LYS A O 1
ATOM 2624 N N . LEU A 1 317 ? 5.303 -1.222 17.565 1.00 81.44 317 LEU A N 1
ATOM 2625 C CA . LEU A 1 317 ? 3.969 -0.759 17.953 1.00 81.44 317 LEU A CA 1
ATOM 2626 C C . LEU A 1 317 ? 2.881 -1.725 17.482 1.00 81.44 317 LEU A C 1
ATOM 2628 O O . LEU A 1 317 ? 1.982 -2.038 18.249 1.00 81.44 317 LEU A O 1
ATOM 2632 N N . LEU A 1 318 ? 2.962 -2.228 16.252 1.00 80.38 318 LEU A N 1
ATOM 2633 C CA . LEU A 1 318 ? 2.003 -3.187 15.708 1.00 80.38 318 LEU A CA 1
ATOM 2634 C C . LEU A 1 318 ? 1.946 -4.486 16.531 1.00 80.38 318 LEU A C 1
ATOM 2636 O O . LEU A 1 318 ? 0.873 -5.063 16.721 1.00 80.38 318 LEU A O 1
ATOM 2640 N N . ASN A 1 319 ? 3.095 -4.914 17.051 1.00 75.62 319 ASN A N 1
ATOM 2641 C CA . ASN A 1 319 ? 3.231 -6.089 17.905 1.00 75.62 319 ASN A CA 1
ATOM 2642 C C . ASN A 1 319 ? 2.836 -5.850 19.367 1.00 75.62 319 ASN A C 1
ATOM 2644 O O . ASN A 1 319 ? 2.364 -6.790 20.006 1.00 75.62 319 ASN A O 1
ATOM 2648 N N . ASP A 1 320 ? 2.982 -4.626 19.881 1.00 71.38 320 ASP A N 1
ATOM 2649 C CA . ASP A 1 320 ? 2.716 -4.252 21.277 1.00 71.38 320 ASP A CA 1
ATOM 2650 C C . ASP A 1 320 ? 1.216 -4.311 21.625 1.00 71.38 320 ASP A C 1
ATOM 2652 O O . ASP A 1 320 ? 0.519 -3.293 21.676 1.00 71.38 320 ASP A O 1
ATOM 2656 N N . ASN A 1 321 ? 0.710 -5.519 21.896 1.00 66.69 321 ASN A N 1
ATOM 2657 C CA . ASN A 1 321 ? -0.644 -5.800 22.398 1.00 66.69 321 ASN A CA 1
ATOM 2658 C C . ASN A 1 321 ? -1.794 -5.216 21.551 1.00 66.69 321 ASN A C 1
ATOM 2660 O O . ASN A 1 321 ? -2.909 -5.054 22.044 1.00 66.69 321 ASN A O 1
ATOM 2664 N N . ASN A 1 322 ? -1.544 -4.886 20.281 1.00 73.31 322 ASN A N 1
ATOM 2665 C CA . ASN A 1 322 ? -2.586 -4.478 19.344 1.00 73.31 322 ASN A CA 1
ATOM 2666 C C . ASN A 1 322 ? -3.126 -5.711 18.630 1.00 73.31 322 ASN A C 1
ATOM 2668 O O . ASN A 1 322 ? -2.371 -6.415 17.964 1.00 73.31 322 ASN A O 1
ATOM 2672 N N . ASN A 1 323 ? -4.425 -5.967 18.755 1.00 84.81 323 ASN A N 1
ATOM 2673 C CA . ASN A 1 323 ? -5.076 -7.143 18.159 1.00 84.81 323 ASN A CA 1
ATOM 2674 C C . ASN A 1 323 ? -5.834 -6.775 16.888 1.00 84.81 323 ASN A C 1
ATOM 2676 O O . ASN A 1 323 ? -6.154 -7.642 16.080 1.00 84.81 323 ASN A O 1
ATOM 2680 N N . ILE A 1 324 ? -6.128 -5.484 16.727 1.00 92.94 324 ILE A N 1
ATOM 2681 C CA . ILE A 1 324 ? -6.937 -4.945 15.647 1.00 92.94 324 ILE A CA 1
ATOM 2682 C C . ILE A 1 324 ? -6.126 -3.876 14.913 1.00 92.94 324 ILE A C 1
ATOM 2684 O O . ILE A 1 324 ? -5.598 -2.950 15.526 1.00 92.94 324 ILE A O 1
ATOM 2688 N N . ILE A 1 325 ? -6.061 -3.975 13.592 1.00 93.88 325 ILE A N 1
ATOM 2689 C CA . ILE A 1 325 ? -5.495 -2.963 12.703 1.00 93.88 325 ILE A CA 1
ATOM 2690 C C . ILE A 1 325 ? -6.632 -2.247 11.994 1.00 93.88 325 ILE A C 1
ATOM 2692 O O . ILE A 1 325 ? -7.549 -2.874 11.474 1.00 93.88 325 ILE A O 1
ATOM 2696 N N . VAL A 1 326 ? -6.550 -0.925 11.929 1.00 96.12 326 VAL A N 1
ATOM 2697 C CA . VAL A 1 326 ? -7.486 -0.101 11.169 1.00 96.12 326 VAL A CA 1
ATOM 2698 C C . VAL A 1 326 ? -6.837 0.310 9.852 1.00 96.12 326 VAL A C 1
ATOM 2700 O O . VAL A 1 326 ? -5.808 0.995 9.831 1.00 96.12 326 VAL A O 1
ATOM 2703 N N . ASP A 1 327 ? -7.466 -0.070 8.742 1.00 95.00 327 ASP A N 1
ATOM 2704 C CA . ASP A 1 327 ? -7.055 0.289 7.390 1.00 95.00 327 ASP A CA 1
ATOM 2705 C C . ASP A 1 327 ? -8.192 0.919 6.586 1.00 95.00 327 ASP A C 1
ATOM 2707 O O . ASP A 1 327 ? -9.011 0.226 5.987 1.00 95.00 327 ASP A O 1
ATOM 2711 N N . PHE A 1 328 ? -8.206 2.249 6.524 1.00 93.62 328 PHE A N 1
ATOM 2712 C CA . PHE A 1 328 ? -9.098 2.995 5.632 1.00 93.62 328 PHE A CA 1
ATOM 2713 C C . PHE A 1 328 ? -8.363 3.501 4.390 1.00 93.62 328 PHE A C 1
ATOM 2715 O O . PHE A 1 328 ? -7.193 3.913 4.489 1.00 93.62 328 PHE A O 1
ATOM 2722 N N . TYR A 1 329 ? -9.055 3.508 3.243 1.00 89.06 329 TYR A N 1
ATOM 2723 C CA . TYR A 1 329 ? -8.514 4.036 1.989 1.00 89.06 329 TYR A CA 1
ATOM 2724 C C . TYR A 1 329 ? -8.071 5.495 2.121 1.00 89.06 329 TYR A C 1
ATOM 2726 O O . TYR A 1 329 ? -8.561 6.253 2.956 1.00 89.06 329 TYR A O 1
ATOM 2734 N N . ARG A 1 330 ? -7.049 5.879 1.353 1.00 83.25 330 ARG A N 1
ATOM 2735 C CA . ARG A 1 330 ? -6.443 7.217 1.394 1.00 83.25 330 ARG A CA 1
ATOM 2736 C C . ARG A 1 330 ? -7.107 8.180 0.417 1.00 83.25 330 ARG A C 1
ATOM 2738 O O . ARG A 1 330 ? -7.221 9.356 0.746 1.00 83.25 330 ARG A O 1
ATOM 2745 N N . PHE A 1 331 ? -7.468 7.689 -0.767 1.00 80.12 331 PHE A N 1
ATOM 2746 C CA . PHE A 1 331 ? -7.925 8.526 -1.879 1.00 80.12 331 PHE A CA 1
ATOM 2747 C C . PHE A 1 331 ? -9.312 8.148 -2.382 1.00 80.12 331 PHE A C 1
ATOM 2749 O O . PHE A 1 331 ? -10.156 9.020 -2.532 1.00 80.12 331 PHE A O 1
ATOM 2756 N N . SER A 1 332 ? -9.548 6.865 -2.647 1.00 84.19 332 SER A N 1
ATOM 2757 C CA . SER A 1 332 ? -10.814 6.391 -3.198 1.00 84.19 332 SER A CA 1
ATOM 2758 C C . SER A 1 332 ? -11.069 4.938 -2.814 1.00 84.19 332 SER A C 1
ATOM 2760 O O . SER A 1 332 ? -10.155 4.209 -2.422 1.00 84.19 332 SER A O 1
ATOM 2762 N N . THR A 1 333 ? -12.317 4.507 -2.974 1.00 85.81 333 THR A N 1
ATOM 2763 C CA . THR A 1 333 ? -12.756 3.117 -2.787 1.00 85.81 333 THR A CA 1
ATOM 2764 C C . THR A 1 333 ? -12.100 2.143 -3.771 1.00 85.81 333 THR A C 1
ATOM 2766 O O . THR A 1 333 ? -11.966 0.962 -3.459 1.00 85.81 333 THR A O 1
ATOM 2769 N N . ASN A 1 334 ? -11.633 2.643 -4.920 1.00 87.06 334 ASN A N 1
ATOM 2770 C CA . ASN A 1 334 ? -10.918 1.877 -5.943 1.00 87.06 334 ASN A CA 1
ATOM 2771 C C . ASN A 1 334 ? -9.424 1.684 -5.626 1.00 87.06 334 ASN A C 1
ATOM 2773 O O . ASN A 1 334 ? -8.718 1.017 -6.381 1.00 87.06 334 ASN A O 1
ATOM 2777 N N . GLU A 1 335 ? -8.912 2.268 -4.536 1.00 86.88 335 GLU A N 1
ATOM 2778 C CA . GLU A 1 335 ? -7.513 2.107 -4.145 1.00 86.88 335 GLU A CA 1
ATOM 2779 C C . GLU A 1 335 ? -7.200 0.647 -3.783 1.00 86.88 335 GLU A C 1
ATOM 2781 O O . GLU A 1 335 ? -7.902 0.021 -2.983 1.00 86.88 335 GLU A O 1
ATOM 2786 N N . GLY A 1 336 ? -6.092 0.130 -4.326 1.00 87.50 336 GLY A N 1
ATOM 2787 C CA . GLY A 1 336 ? -5.543 -1.172 -3.948 1.00 87.50 336 GLY A CA 1
ATOM 2788 C C . GLY A 1 336 ? -5.205 -1.259 -2.457 1.00 87.50 336 GLY A C 1
ATOM 2789 O O . GLY A 1 336 ? -5.217 -0.262 -1.732 1.00 87.50 336 GLY A O 1
ATOM 2790 N N . TYR A 1 337 ? -4.888 -2.452 -1.959 1.00 89.31 337 TYR A N 1
ATOM 2791 C CA . TYR A 1 337 ? -4.651 -2.611 -0.523 1.00 89.31 337 TYR A CA 1
ATOM 2792 C C . TYR A 1 337 ? -3.487 -1.743 -0.048 1.00 89.31 337 TYR A C 1
ATOM 2794 O O . TYR A 1 337 ? -2.413 -1.724 -0.659 1.00 89.31 337 TYR A O 1
ATOM 2802 N N . SER A 1 338 ? -3.674 -1.059 1.081 1.00 88.88 338 SER A N 1
ATOM 2803 C CA . SER A 1 338 ? -2.521 -0.497 1.779 1.00 88.88 338 SER A CA 1
ATOM 2804 C C . SER A 1 338 ? -1.684 -1.637 2.352 1.00 88.88 338 SER A C 1
ATOM 2806 O O . SER A 1 338 ? -2.171 -2.755 2.504 1.00 88.88 338 SER A O 1
ATOM 2808 N N . PHE A 1 339 ? -0.446 -1.349 2.742 1.00 86.75 339 PHE A N 1
ATOM 2809 C CA . PHE A 1 339 ? 0.396 -2.349 3.391 1.00 86.75 339 PHE A CA 1
ATOM 2810 C C . PHE A 1 339 ? -0.107 -2.820 4.764 1.00 86.75 339 PHE A C 1
ATOM 2812 O O . PHE A 1 339 ? 0.320 -3.869 5.230 1.00 86.75 339 PHE A O 1
ATOM 2819 N N . ARG A 1 340 ? -1.064 -2.122 5.385 1.00 90.00 340 ARG A N 1
ATOM 2820 C CA . ARG A 1 340 ? -1.639 -2.551 6.669 1.00 90.00 340 ARG A CA 1
ATOM 2821 C C . ARG A 1 340 ? -2.474 -3.822 6.554 1.00 90.00 340 ARG A C 1
ATOM 2823 O O . ARG A 1 340 ? -2.562 -4.568 7.521 1.00 90.00 340 ARG A O 1
ATOM 2830 N N . ILE A 1 341 ? -3.076 -4.070 5.389 1.00 92.31 341 ILE A N 1
ATOM 2831 C CA . ILE A 1 341 ? -3.827 -5.303 5.119 1.00 92.31 341 ILE A CA 1
ATOM 2832 C C . ILE A 1 341 ? -2.906 -6.531 5.132 1.00 92.31 341 ILE A C 1
ATOM 2834 O O . ILE A 1 341 ? -3.128 -7.401 5.974 1.00 92.31 341 ILE A O 1
ATOM 2838 N N . PRO A 1 342 ? -1.855 -6.615 4.286 1.00 89.06 342 PRO A N 1
ATOM 2839 C CA . PRO A 1 342 ? -0.945 -7.750 4.314 1.00 89.06 342 PRO A CA 1
ATOM 2840 C C . PRO A 1 342 ? -0.239 -7.880 5.665 1.00 89.06 342 PRO A C 1
ATOM 2842 O O . PRO A 1 342 ? -0.093 -8.994 6.156 1.00 89.06 342 PRO A O 1
ATOM 2845 N N . GLU A 1 343 ? 0.136 -6.768 6.310 1.00 87.56 343 GLU A N 1
ATOM 2846 C CA . GLU A 1 343 ? 0.683 -6.796 7.672 1.00 87.56 343 GLU A CA 1
ATOM 2847 C C . GLU A 1 343 ? -0.307 -7.438 8.649 1.00 87.56 343 GLU A C 1
ATOM 2849 O O . GLU A 1 343 ? 0.044 -8.403 9.320 1.00 87.56 343 GLU A O 1
ATOM 2854 N N . GLY A 1 344 ? -1.563 -6.992 8.691 1.00 88.62 344 GLY A N 1
ATOM 2855 C CA . GLY A 1 344 ? -2.558 -7.581 9.585 1.00 88.62 344 GLY A CA 1
ATOM 2856 C C . GLY A 1 344 ? -2.789 -9.063 9.364 1.00 88.62 344 GLY A C 1
ATOM 2857 O O . GLY A 1 344 ? -2.878 -9.810 10.335 1.00 88.62 344 GLY A O 1
ATOM 2858 N N . ILE A 1 345 ? -2.791 -9.500 8.110 1.00 90.00 345 ILE A N 1
ATOM 2859 C CA . ILE A 1 345 ? -2.923 -10.915 7.765 1.00 90.00 345 ILE A CA 1
ATOM 2860 C C . ILE A 1 345 ? -1.718 -11.710 8.280 1.00 90.00 345 ILE A C 1
ATOM 2862 O O . ILE A 1 345 ? -1.883 -12.710 8.975 1.00 90.00 345 ILE A O 1
ATOM 2866 N N . ILE A 1 346 ? -0.503 -11.223 8.036 1.00 85.00 346 ILE A N 1
ATOM 2867 C CA . ILE A 1 346 ? 0.733 -11.917 8.422 1.00 85.00 346 ILE A CA 1
ATOM 2868 C C . ILE A 1 346 ? 0.963 -11.945 9.932 1.00 85.00 346 ILE A C 1
ATOM 2870 O O . ILE A 1 346 ? 1.483 -12.924 10.464 1.00 85.00 346 ILE A O 1
ATOM 2874 N N . PHE A 1 347 ? 0.510 -10.918 10.643 1.00 82.00 347 PHE A N 1
ATOM 2875 C CA . PHE A 1 347 ? 0.557 -10.861 12.100 1.00 82.00 347 PHE A CA 1
ATOM 2876 C C . PHE A 1 347 ? -0.670 -11.481 12.785 1.00 82.00 347 PHE A C 1
ATOM 2878 O O . PHE A 1 347 ? -0.802 -11.351 14.005 1.00 82.00 347 PHE A O 1
ATOM 2885 N N . ASN A 1 348 ? -1.571 -12.130 12.035 1.00 87.25 348 ASN A N 1
ATOM 2886 C CA . ASN A 1 348 ? -2.824 -12.696 12.548 1.00 87.25 348 ASN A CA 1
ATOM 2887 C C . ASN A 1 348 ? -3.648 -11.691 13.376 1.00 87.25 348 ASN A C 1
ATOM 2889 O O . ASN A 1 348 ? -4.250 -12.020 14.401 1.00 87.25 348 ASN A O 1
ATOM 2893 N N . LYS A 1 349 ? -3.675 -10.437 12.924 1.00 89.62 349 LYS A N 1
ATOM 2894 C CA . LYS A 1 349 ? -4.478 -9.365 13.507 1.00 89.62 349 LYS A CA 1
ATOM 2895 C C . LYS A 1 349 ? -5.843 -9.321 12.851 1.00 89.62 349 LYS A C 1
ATOM 2897 O O . LYS A 1 349 ? -6.003 -9.583 11.657 1.00 89.62 349 LYS A O 1
ATOM 2902 N N . LYS A 1 350 ? -6.829 -8.910 13.631 1.00 94.00 350 LYS A N 1
ATOM 2903 C CA . LYS A 1 350 ? -8.104 -8.483 13.079 1.00 94.00 350 LYS A CA 1
ATOM 2904 C C . LYS A 1 350 ? -7.958 -7.185 12.315 1.00 94.00 350 LYS A C 1
ATOM 2906 O O . LYS A 1 350 ? -7.076 -6.383 12.614 1.00 94.00 350 LYS A O 1
ATOM 2911 N N . ILE A 1 351 ? -8.840 -6.961 11.354 1.00 96.00 351 ILE A N 1
ATOM 2912 C CA . ILE A 1 351 ? -8.780 -5.789 10.485 1.00 96.00 351 ILE A CA 1
ATOM 2913 C C . ILE A 1 351 ? -10.122 -5.063 10.519 1.00 96.00 351 ILE A C 1
ATOM 2915 O O . ILE A 1 351 ? -11.166 -5.682 10.373 1.00 96.00 351 ILE A O 1
ATOM 2919 N N . ILE A 1 352 ? -10.101 -3.746 10.686 1.00 97.19 352 ILE A N 1
ATOM 2920 C CA . ILE A 1 352 ? -11.253 -2.876 10.440 1.00 97.19 352 ILE A CA 1
ATOM 2921 C C . ILE A 1 352 ? -10.954 -2.081 9.176 1.00 97.19 352 ILE A C 1
ATOM 2923 O O . ILE A 1 352 ? -9.925 -1.407 9.103 1.00 97.19 352 ILE A O 1
ATOM 2927 N N . THR A 1 353 ? -11.832 -2.139 8.178 1.00 96.19 353 THR A N 1
ATOM 2928 C CA . THR A 1 353 ? -11.582 -1.502 6.880 1.00 96.19 353 THR A CA 1
ATOM 2929 C C . THR A 1 353 ? -12.847 -0.974 6.221 1.00 96.19 353 THR A C 1
ATOM 2931 O O . THR A 1 353 ? -13.923 -1.523 6.413 1.00 96.19 353 THR A O 1
ATOM 2934 N N . ASN A 1 354 ? -12.712 0.076 5.409 1.00 94.06 354 ASN A N 1
ATOM 2935 C CA . ASN A 1 354 ? -13.768 0.596 4.533 1.00 94.06 354 ASN A CA 1
ATOM 2936 C C . ASN A 1 354 ? -13.505 0.263 3.047 1.00 94.06 354 ASN A C 1
ATOM 2938 O O . ASN A 1 354 ? -14.055 0.894 2.146 1.00 94.06 354 ASN A O 1
ATOM 2942 N N . ARG A 1 355 ? -12.640 -0.723 2.766 1.00 92.44 355 ARG A N 1
ATOM 2943 C CA . ARG A 1 355 ? -12.334 -1.181 1.403 1.00 92.44 355 ARG A CA 1
ATOM 2944 C C . ARG A 1 355 ? -13.283 -2.294 0.975 1.00 92.44 355 ARG A C 1
ATOM 2946 O O . ARG A 1 355 ? -13.105 -3.447 1.358 1.00 92.44 355 ARG A O 1
ATOM 2953 N N . GLU A 1 356 ? -14.256 -1.963 0.135 1.00 89.81 356 GLU A N 1
ATOM 2954 C CA . GLU A 1 356 ? -15.274 -2.914 -0.343 1.00 89.81 356 GLU A CA 1
ATOM 2955 C C . GLU A 1 356 ? -14.685 -4.129 -1.060 1.00 89.81 356 GLU A C 1
ATOM 2957 O O . GLU A 1 356 ? -15.183 -5.242 -0.903 1.00 89.81 356 GLU A O 1
ATOM 2962 N N . ILE A 1 357 ? -13.592 -3.934 -1.803 1.00 89.12 357 ILE A N 1
ATOM 2963 C CA . ILE A 1 357 ? -12.902 -5.005 -2.528 1.00 89.12 357 ILE A CA 1
ATOM 2964 C C . ILE A 1 357 ? -12.518 -6.186 -1.624 1.00 89.12 357 ILE A C 1
ATOM 2966 O O . ILE A 1 357 ? -12.566 -7.324 -2.077 1.00 89.12 357 ILE A O 1
ATOM 2970 N N . ILE A 1 358 ? -12.220 -5.941 -0.342 1.00 91.81 358 ILE A N 1
ATOM 2971 C CA . ILE A 1 358 ? -11.817 -6.992 0.599 1.00 91.81 358 ILE A CA 1
ATOM 2972 C C . ILE A 1 358 ? -12.946 -7.996 0.840 1.00 91.81 358 ILE A C 1
ATOM 2974 O O . ILE A 1 358 ? -12.664 -9.171 1.026 1.00 91.81 358 ILE A O 1
ATOM 2978 N N . GLN A 1 359 ? -14.216 -7.588 0.766 1.00 90.88 359 GLN A N 1
ATOM 2979 C CA . GLN A 1 359 ? -15.346 -8.502 0.983 1.00 90.88 359 GLN A CA 1
ATOM 2980 C C . GLN A 1 359 ? -15.422 -9.631 -0.057 1.00 90.88 359 GLN A C 1
ATOM 2982 O O . GLN A 1 359 ? -16.104 -10.627 0.170 1.00 90.88 359 GLN A O 1
ATOM 2987 N N . LYS A 1 360 ? -14.743 -9.479 -1.202 1.00 91.50 360 LYS A N 1
ATOM 2988 C CA . LYS A 1 360 ? -14.697 -10.475 -2.282 1.00 91.50 360 LYS A CA 1
ATOM 2989 C C . LYS A 1 360 ? -13.498 -11.422 -2.172 1.00 91.50 360 LYS A C 1
ATOM 2991 O O . LYS A 1 360 ? -13.373 -12.330 -2.989 1.00 91.50 360 LYS A O 1
ATOM 2996 N N . GLU A 1 361 ? -12.616 -11.206 -1.201 1.00 92.31 361 GLU A N 1
ATOM 2997 C CA . GLU A 1 361 ? -11.373 -11.958 -1.057 1.00 92.31 361 GLU A CA 1
ATOM 2998 C C . GLU A 1 361 ? -11.554 -13.243 -0.253 1.00 92.31 361 GLU A C 1
ATOM 3000 O O . GLU A 1 361 ? -12.350 -13.308 0.682 1.00 92.31 361 GLU A O 1
ATOM 3005 N N . SER A 1 362 ? -10.744 -14.263 -0.557 1.00 91.62 362 SER A N 1
ATOM 3006 C CA . SER A 1 362 ? -10.809 -15.558 0.138 1.00 91.62 362 SER A CA 1
ATOM 3007 C C . SER A 1 362 ? -10.492 -15.472 1.631 1.00 91.62 362 SER A C 1
ATOM 3009 O O . SER A 1 362 ? -10.961 -16.304 2.403 1.00 91.62 362 SER A O 1
ATOM 3011 N N . PHE A 1 363 ? -9.701 -14.477 2.039 1.00 93.38 363 PHE A N 1
ATOM 3012 C CA . PHE A 1 363 ? -9.314 -14.256 3.433 1.00 93.38 363 PHE A CA 1
ATOM 3013 C C . PHE A 1 363 ? -10.348 -13.456 4.238 1.00 93.38 363 PHE A C 1
ATOM 3015 O 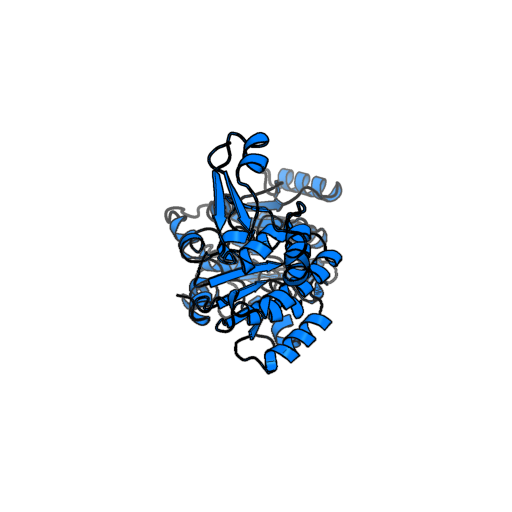O . PHE A 1 363 ? -10.167 -13.254 5.444 1.00 93.38 363 PHE A O 1
ATOM 3022 N N . TYR A 1 364 ? -11.417 -12.967 3.602 1.00 94.50 364 TYR A N 1
ATOM 3023 C CA . TYR A 1 364 ? -12.456 -12.225 4.298 1.00 94.50 364 TYR A CA 1
ATOM 3024 C C . TYR A 1 364 ? -13.371 -13.159 5.084 1.00 94.50 364 TYR A C 1
ATOM 3026 O O . TYR A 1 364 ? -14.034 -14.041 4.542 1.00 94.50 364 TYR A O 1
ATOM 3034 N N . THR A 1 365 ? -13.445 -12.916 6.390 1.00 93.06 365 THR A N 1
ATOM 3035 C CA . THR A 1 365 ? -14.494 -13.456 7.251 1.00 93.06 365 THR A CA 1
ATOM 3036 C C . THR A 1 365 ? -14.937 -12.357 8.218 1.00 93.06 365 THR A C 1
ATOM 3038 O O . THR A 1 365 ? -14.064 -11.663 8.746 1.00 93.06 365 THR A O 1
ATOM 3041 N N . PRO A 1 366 ? -16.238 -12.218 8.538 1.00 91.81 366 PRO A N 1
ATOM 3042 C CA . PRO A 1 366 ? -16.712 -11.241 9.531 1.00 91.81 366 PRO A CA 1
ATOM 3043 C C . PRO A 1 366 ? -16.069 -11.413 10.918 1.00 91.81 366 PRO A C 1
ATOM 3045 O O . PRO A 1 366 ? -15.976 -10.476 11.706 1.00 91.81 366 PRO A O 1
ATOM 3048 N N . LYS A 1 367 ? -15.558 -12.618 11.212 1.00 92.88 367 LYS A N 1
ATOM 3049 C CA . LYS A 1 367 ? -14.795 -12.903 12.431 1.00 92.88 367 LYS A CA 1
ATOM 3050 C C . LYS A 1 367 ? -13.427 -12.223 12.437 1.00 92.88 367 LYS A C 1
ATOM 3052 O O . LYS A 1 367 ? -13.003 -11.775 13.495 1.00 92.88 367 LYS A O 1
ATOM 3057 N N . ASN A 1 368 ? -12.732 -12.152 11.303 1.00 93.50 368 ASN A N 1
ATOM 3058 C CA . ASN A 1 368 ? -11.384 -11.579 11.213 1.00 93.50 368 ASN A CA 1
ATOM 3059 C C . ASN A 1 368 ? -11.395 -10.115 10.764 1.00 93.50 368 ASN A C 1
ATOM 3061 O O . ASN A 1 368 ? -10.510 -9.351 11.150 1.00 93.50 368 ASN A O 1
ATOM 3065 N N . ILE A 1 369 ? -12.365 -9.733 9.933 1.00 95.88 369 ILE A N 1
ATOM 3066 C CA . ILE A 1 369 ? -12.402 -8.445 9.248 1.00 95.88 369 ILE A CA 1
ATOM 3067 C C . ILE A 1 369 ? -13.773 -7.798 9.435 1.00 95.88 369 ILE A C 1
ATOM 3069 O O . ILE A 1 369 ? -14.777 -8.312 8.949 1.00 95.88 369 ILE A O 1
ATOM 3073 N N . LEU A 1 370 ? -13.793 -6.640 10.092 1.00 96.31 370 LEU A N 1
ATOM 3074 C CA . LEU A 1 370 ? -14.961 -5.775 10.182 1.00 96.31 370 LEU A CA 1
ATOM 3075 C C . LEU A 1 370 ? -14.949 -4.798 9.012 1.00 96.31 370 LEU A C 1
ATOM 3077 O O . LEU A 1 370 ? -14.019 -3.996 8.862 1.00 96.31 370 LEU A O 1
ATOM 3081 N N . PHE A 1 371 ? -15.995 -4.851 8.198 1.00 94.94 371 PHE A N 1
ATOM 3082 C CA . PHE A 1 371 ? -16.196 -3.879 7.140 1.00 94.94 371 PHE A CA 1
ATOM 3083 C C . PHE A 1 371 ? -17.010 -2.690 7.660 1.00 94.94 371 PHE A C 1
ATOM 3085 O O . PHE A 1 371 ? -18.003 -2.856 8.361 1.00 94.94 371 PHE A O 1
ATOM 3092 N N . VAL A 1 372 ? -16.581 -1.481 7.312 1.00 94.62 372 VAL A N 1
ATOM 3093 C CA . VAL A 1 372 ? -17.207 -0.231 7.735 1.00 94.62 372 VAL A CA 1
ATOM 3094 C C . VAL A 1 372 ? -17.776 0.479 6.516 1.00 94.62 372 VAL A C 1
ATOM 3096 O O . VAL A 1 372 ? -17.033 0.816 5.592 1.00 94.62 372 VAL A O 1
ATOM 3099 N N . LYS A 1 373 ? -19.089 0.728 6.530 1.00 92.06 373 LYS A N 1
ATOM 3100 C CA . LYS A 1 373 ? -19.773 1.524 5.505 1.00 92.06 373 LYS A CA 1
ATOM 3101 C C . LYS A 1 373 ? -19.752 2.999 5.880 1.00 92.06 373 LYS A C 1
ATOM 3103 O O . LYS A 1 373 ? -19.737 3.348 7.058 1.00 92.06 373 LYS A O 1
ATOM 3108 N N . GLU A 1 374 ? -19.794 3.850 4.866 1.00 90.62 374 GLU A N 1
ATOM 3109 C CA . GLU A 1 374 ? -20.006 5.288 5.012 1.00 90.62 374 GLU A CA 1
ATOM 3110 C C . GLU A 1 374 ? -21.330 5.656 4.336 1.00 90.62 374 GLU A C 1
ATOM 3112 O O . GLU A 1 374 ? -21.588 5.215 3.214 1.00 90.62 374 GLU A O 1
ATOM 3117 N N . ASP A 1 375 ? -22.168 6.450 5.002 1.00 88.94 375 ASP A N 1
ATOM 3118 C CA . ASP A 1 375 ? -23.343 7.053 4.366 1.00 88.94 375 ASP A CA 1
ATOM 3119 C C . ASP A 1 375 ? -22.953 8.244 3.463 1.00 88.94 375 ASP A C 1
ATOM 3121 O O . ASP A 1 375 ? -21.783 8.631 3.350 1.00 88.94 375 ASP A O 1
ATOM 3125 N N . SER A 1 376 ? -23.945 8.869 2.822 1.00 85.62 376 SER A N 1
ATOM 3126 C CA . SER A 1 376 ? -23.736 10.059 1.984 1.00 85.62 376 SER A CA 1
ATOM 3127 C C . SER A 1 376 ? -23.143 11.253 2.744 1.00 85.62 376 SER A C 1
ATOM 3129 O O . SER A 1 376 ? -22.517 12.115 2.134 1.00 85.62 376 SER A O 1
ATOM 3131 N N . ASN A 1 377 ? -23.316 11.297 4.065 1.00 84.56 377 ASN A N 1
ATOM 3132 C CA . ASN A 1 377 ? -22.790 12.323 4.962 1.00 84.56 377 ASN A CA 1
ATOM 3133 C C . ASN A 1 377 ? -21.452 11.915 5.601 1.00 84.56 377 ASN A C 1
ATOM 3135 O O . ASN A 1 377 ? -20.971 12.606 6.500 1.00 84.56 377 ASN A O 1
ATOM 3139 N N . LYS A 1 378 ? -20.837 10.816 5.138 1.00 84.06 378 LYS A N 1
ATOM 3140 C CA . LYS A 1 378 ? -19.590 10.254 5.674 1.00 84.06 378 LYS A CA 1
ATOM 3141 C C . LYS A 1 378 ? -19.682 9.806 7.134 1.00 84.06 378 LYS A C 1
ATOM 3143 O O . LYS A 1 378 ? -18.661 9.732 7.820 1.00 84.06 378 LYS A O 1
ATOM 3148 N N . ASN A 1 379 ? -20.879 9.472 7.605 1.00 88.88 379 ASN A N 1
ATOM 3149 C CA . ASN A 1 379 ? -21.048 8.808 8.887 1.00 88.88 379 ASN A CA 1
ATOM 3150 C C . ASN A 1 379 ? -20.768 7.317 8.755 1.00 88.88 379 ASN A C 1
ATOM 3152 O O . ASN A 1 379 ? -21.197 6.673 7.795 1.00 88.88 379 ASN A O 1
ATOM 3156 N N . ILE A 1 380 ? -20.076 6.769 9.748 1.00 92.94 380 ILE A N 1
ATOM 3157 C CA . ILE A 1 380 ? -19.850 5.334 9.852 1.00 92.94 380 ILE A CA 1
ATOM 3158 C C . ILE A 1 380 ? -21.166 4.607 10.136 1.00 92.94 380 ILE A C 1
ATOM 3160 O O . ILE A 1 380 ? -21.864 4.914 11.101 1.00 92.94 380 ILE A O 1
ATOM 3164 N N . ILE A 1 381 ? -21.430 3.569 9.346 1.00 91.56 381 ILE A N 1
ATOM 3165 C CA . ILE A 1 381 ? -22.462 2.569 9.601 1.00 91.56 381 ILE A CA 1
ATOM 3166 C C . ILE A 1 381 ? -21.770 1.221 9.816 1.00 91.56 381 ILE A C 1
ATOM 3168 O O . ILE A 1 381 ? -21.057 0.725 8.939 1.00 91.56 381 ILE A O 1
ATOM 3172 N N . ILE A 1 382 ? -21.997 0.631 10.989 1.00 92.81 382 ILE A N 1
ATOM 3173 C CA . ILE A 1 382 ? -21.536 -0.710 11.356 1.00 92.81 382 ILE A CA 1
ATOM 3174 C C . ILE A 1 382 ? -22.757 -1.517 11.795 1.00 92.81 382 ILE A C 1
ATOM 3176 O O . ILE A 1 382 ? -23.559 -1.040 12.597 1.00 92.81 382 ILE A O 1
ATOM 3180 N N . ASP A 1 383 ? -22.898 -2.732 11.269 1.00 90.62 383 ASP A N 1
ATOM 3181 C CA . ASP A 1 383 ? -23.910 -3.668 11.750 1.00 90.62 383 ASP A CA 1
ATOM 3182 C C . ASP A 1 383 ? -23.511 -4.177 13.146 1.00 90.62 383 ASP A C 1
ATOM 3184 O O . ASP A 1 383 ? -22.401 -4.675 13.349 1.00 90.62 383 ASP A O 1
ATOM 3188 N N . ASN A 1 384 ? -24.409 -4.046 14.125 1.00 89.56 384 ASN A N 1
ATOM 3189 C CA . ASN A 1 384 ? -24.116 -4.432 15.507 1.00 89.56 384 ASN A CA 1
ATOM 3190 C C . ASN A 1 384 ? -23.795 -5.926 15.650 1.00 89.56 384 ASN A C 1
ATOM 3192 O O . ASN A 1 384 ? -22.944 -6.283 16.460 1.00 89.56 384 ASN A O 1
ATOM 3196 N N . ARG A 1 385 ? -24.417 -6.802 14.852 1.00 90.62 385 ARG A N 1
ATOM 3197 C CA . ARG A 1 385 ? -24.132 -8.242 14.884 1.00 90.62 385 ARG A CA 1
ATOM 3198 C C . ARG A 1 385 ? -22.751 -8.529 14.309 1.00 90.62 385 ARG A C 1
ATOM 3200 O O . ARG A 1 385 ? -22.039 -9.368 14.854 1.00 90.62 385 ARG A O 1
ATOM 3207 N N . GLU A 1 386 ? -22.354 -7.837 13.240 1.00 91.50 386 GLU A N 1
ATOM 3208 C CA . GLU A 1 386 ? -20.992 -7.949 12.700 1.00 91.50 386 GLU A CA 1
ATOM 3209 C C . GLU A 1 386 ? -19.953 -7.450 13.706 1.00 91.50 386 GLU A C 1
ATOM 3211 O O . GLU A 1 386 ? -18.939 -8.115 13.913 1.00 91.50 386 GLU A O 1
ATOM 3216 N N . LEU A 1 387 ? -20.219 -6.329 14.385 1.00 93.38 387 LEU A N 1
ATOM 3217 C CA . LEU A 1 387 ? -19.351 -5.821 15.447 1.00 93.38 387 LEU A CA 1
ATOM 3218 C C . LEU A 1 387 ? -19.229 -6.823 16.600 1.00 93.38 387 LEU A C 1
ATOM 3220 O O . LEU A 1 387 ? -18.122 -7.110 17.047 1.00 93.38 387 LEU A O 1
ATOM 3224 N N . GLU A 1 388 ? -20.339 -7.394 17.062 1.00 91.31 388 GLU A N 1
ATOM 3225 C CA . GLU A 1 388 ? -20.333 -8.415 18.110 1.00 91.31 388 GLU A CA 1
ATOM 3226 C C . GLU A 1 388 ? -19.528 -9.651 17.689 1.00 91.31 388 GLU A C 1
ATOM 3228 O O . GLU A 1 388 ? -18.632 -10.076 18.419 1.00 91.31 388 GLU A O 1
ATOM 3233 N N . GLN A 1 389 ? -19.769 -10.195 16.491 1.00 91.75 389 GLN A N 1
ATOM 3234 C CA . GLN A 1 389 ? -19.001 -11.327 15.952 1.00 91.75 389 GLN A CA 1
ATOM 3235 C C . GLN A 1 389 ? -17.507 -11.002 15.836 1.00 91.75 389 GLN A C 1
ATOM 3237 O O . GLN A 1 389 ? -16.647 -11.818 16.185 1.00 91.75 389 GLN A O 1
ATOM 3242 N N . PHE A 1 390 ? -17.187 -9.790 15.391 1.00 93.50 390 PHE A N 1
ATOM 3243 C CA . PHE A 1 390 ? -15.824 -9.294 15.298 1.00 93.50 390 PHE A CA 1
ATOM 3244 C C . PHE A 1 390 ? -15.164 -9.106 16.672 1.00 93.50 390 PHE A C 1
ATOM 3246 O O . PHE A 1 390 ? -13.942 -9.165 16.773 1.00 93.50 390 PHE A O 1
ATOM 3253 N N . LEU A 1 391 ? -15.911 -8.933 17.759 1.00 91.25 391 LEU A N 1
ATOM 3254 C CA . LEU A 1 391 ? -15.347 -8.766 19.104 1.00 91.25 391 LEU A CA 1
ATOM 3255 C C . LEU A 1 391 ? -15.334 -10.059 19.941 1.00 91.25 391 LEU A C 1
ATOM 3257 O O . LEU A 1 391 ? -14.696 -10.088 20.988 1.00 91.25 391 LEU A O 1
ATOM 3261 N N . GLN A 1 392 ? -15.959 -11.151 19.482 1.00 86.38 392 GLN A N 1
ATOM 3262 C CA . GLN A 1 392 ? -16.058 -12.410 20.244 1.00 86.38 392 GLN A CA 1
ATOM 3263 C C . GLN A 1 392 ? -14.728 -13.166 20.452 1.00 86.38 392 GLN A C 1
ATOM 3265 O O . GLN A 1 392 ? -14.570 -13.848 21.460 1.00 86.38 392 GLN A O 1
ATOM 3270 N N . ASN A 1 393 ? -13.762 -13.078 19.530 1.00 78.12 393 ASN A N 1
ATOM 3271 C CA . ASN A 1 393 ? -12.450 -13.740 19.658 1.00 78.12 393 ASN A CA 1
ATOM 3272 C C . ASN A 1 393 ? -11.360 -12.869 19.048 1.00 78.12 393 ASN A C 1
ATOM 3274 O O . ASN A 1 393 ? -11.352 -12.758 17.840 1.00 78.12 393 ASN A O 1
ATOM 3278 N N . PHE A 1 394 ? -10.430 -12.301 19.812 1.00 74.38 394 PHE A N 1
ATOM 3279 C CA . PHE A 1 394 ? -9.479 -11.299 19.304 1.00 74.38 394 PHE A CA 1
ATOM 3280 C C . PHE A 1 394 ? -8.318 -11.836 18.459 1.00 74.38 394 PHE A C 1
ATOM 3282 O O . PHE A 1 394 ? -7.627 -11.036 17.829 1.00 74.38 394 PHE A O 1
ATOM 3289 N N . ASN A 1 395 ? -8.133 -13.154 18.386 1.00 76.94 395 ASN A N 1
ATOM 3290 C CA . ASN A 1 395 ? -7.130 -13.751 17.510 1.00 76.94 395 ASN A CA 1
ATOM 3291 C C . ASN A 1 395 ? -7.748 -14.000 16.134 1.00 76.94 395 ASN A C 1
ATOM 3293 O O . ASN A 1 395 ? -8.670 -14.808 16.006 1.00 76.94 395 ASN A O 1
ATOM 3297 N N . ALA A 1 396 ? -7.242 -13.315 15.107 1.00 86.50 396 ALA A N 1
ATOM 3298 C CA . ALA A 1 396 ? -7.579 -13.678 13.739 1.00 86.50 396 ALA A CA 1
ATOM 3299 C C . ALA A 1 396 ? -6.839 -14.963 13.353 1.00 86.50 396 ALA A C 1
ATOM 3301 O O . ALA A 1 396 ? -5.788 -15.299 13.900 1.00 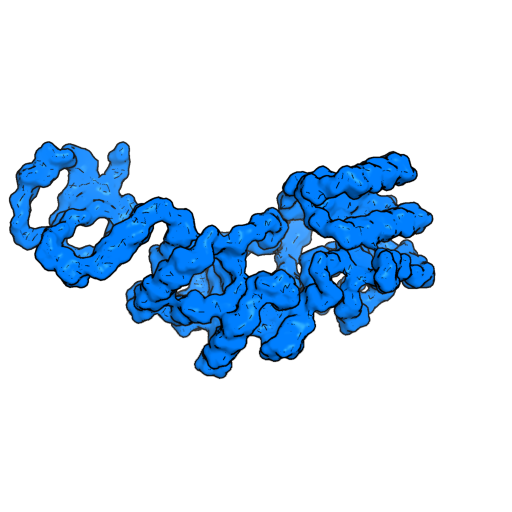86.50 396 ALA A O 1
ATOM 3302 N N . THR A 1 397 ? -7.391 -15.703 12.404 1.00 86.56 397 THR A N 1
ATOM 3303 C CA . THR A 1 397 ? -6.711 -16.860 11.817 1.00 86.56 397 THR A CA 1
ATOM 3304 C C . THR A 1 397 ? -6.841 -16.770 10.314 1.00 86.56 397 THR A C 1
ATOM 3306 O O . THR A 1 397 ? -7.956 -16.776 9.794 1.00 86.56 397 THR A O 1
ATOM 3309 N N . TYR A 1 398 ? -5.705 -16.680 9.634 1.00 90.25 398 TYR A N 1
ATOM 3310 C CA . TYR A 1 398 ? -5.625 -16.672 8.179 1.00 90.25 398 TYR A CA 1
ATOM 3311 C C . TYR A 1 398 ? -4.971 -17.962 7.689 1.00 90.25 398 TYR A C 1
ATOM 3313 O O . TYR A 1 398 ? -4.163 -18.574 8.393 1.00 90.25 398 TYR A O 1
ATOM 3321 N N . SER A 1 399 ? -5.346 -18.415 6.495 1.00 89.81 399 SER A N 1
ATOM 3322 C CA . SER A 1 399 ? -4.778 -19.635 5.930 1.00 89.81 399 SER A CA 1
ATOM 3323 C C . SER A 1 399 ? -3.358 -19.388 5.416 1.00 89.81 399 SER A C 1
ATOM 3325 O O . SER A 1 399 ? -2.977 -18.263 5.093 1.00 89.81 399 SER A O 1
ATOM 3327 N N . LYS A 1 400 ? -2.571 -20.459 5.250 1.00 87.00 400 LYS A N 1
ATOM 3328 C CA . LYS A 1 400 ? -1.247 -20.363 4.613 1.00 87.00 400 LYS A CA 1
ATOM 3329 C C . LYS A 1 400 ? -1.317 -19.723 3.221 1.00 87.00 400 LYS A C 1
ATOM 3331 O O . LYS A 1 400 ? -0.459 -18.923 2.875 1.00 87.00 400 LYS A O 1
ATOM 3336 N N . ARG A 1 401 ? -2.371 -20.023 2.458 1.00 89.00 401 ARG A N 1
ATOM 3337 C CA . ARG A 1 401 ? -2.608 -19.429 1.137 1.00 89.00 401 ARG A CA 1
ATOM 3338 C C . ARG A 1 401 ? -2.755 -17.906 1.212 1.00 89.00 401 ARG A C 1
ATOM 3340 O O . ARG A 1 401 ? -2.234 -17.212 0.344 1.00 89.00 401 ARG A O 1
ATOM 3347 N N . ASP A 1 402 ? -3.437 -17.401 2.236 1.00 88.81 402 ASP A N 1
ATOM 3348 C CA . ASP A 1 402 ? -3.630 -15.960 2.433 1.00 88.81 402 ASP A CA 1
ATOM 3349 C C . ASP A 1 402 ? -2.310 -15.272 2.806 1.00 88.81 402 ASP A C 1
ATOM 3351 O O . ASP A 1 402 ? -2.027 -14.174 2.337 1.00 88.81 402 ASP A O 1
ATOM 3355 N N . LEU A 1 403 ? -1.466 -15.942 3.597 1.00 86.06 403 LEU A N 1
ATOM 3356 C CA . LEU A 1 403 ? -0.114 -15.470 3.912 1.00 86.06 403 LEU A CA 1
ATOM 3357 C C . LEU A 1 403 ? 0.768 -15.425 2.654 1.00 86.06 403 LEU A C 1
ATOM 3359 O O . LEU A 1 403 ? 1.445 -14.427 2.401 1.00 86.06 403 LEU A O 1
ATOM 3363 N N . ASP A 1 404 ? 0.734 -16.487 1.847 1.00 85.94 404 ASP A N 1
ATOM 3364 C CA . ASP A 1 404 ? 1.547 -16.617 0.635 1.00 85.94 404 ASP A CA 1
ATOM 3365 C C . ASP A 1 404 ? 1.170 -15.578 -0.435 1.00 85.94 404 ASP A C 1
ATOM 3367 O O . ASP A 1 404 ? 2.053 -15.122 -1.163 1.00 85.94 404 ASP A O 1
ATOM 3371 N N . LEU A 1 405 ? -0.101 -15.149 -0.492 1.00 86.69 405 LEU A N 1
ATOM 3372 C CA . LEU A 1 405 ? -0.586 -14.089 -1.390 1.00 86.69 405 LEU A CA 1
ATOM 3373 C C . LEU A 1 405 ? 0.168 -12.765 -1.198 1.00 86.69 405 LEU A C 1
ATOM 3375 O O . LEU A 1 405 ? 0.412 -12.035 -2.159 1.00 86.69 405 LEU A O 1
ATOM 3379 N N . PHE A 1 406 ? 0.540 -12.460 0.044 1.00 87.00 406 PHE A N 1
ATOM 3380 C CA . PHE A 1 406 ? 1.182 -11.202 0.416 1.00 87.00 406 PHE A CA 1
ATOM 3381 C C . PHE A 1 406 ? 2.674 -11.339 0.707 1.00 87.00 406 PHE A C 1
ATOM 3383 O O . PHE A 1 406 ? 3.340 -10.342 1.000 1.00 87.00 406 PHE A O 1
ATOM 3390 N N . ASN A 1 407 ? 3.220 -12.548 0.611 1.00 82.69 407 ASN A N 1
ATOM 3391 C CA . ASN A 1 407 ? 4.627 -12.789 0.856 1.00 82.69 407 ASN A CA 1
ATOM 3392 C C . ASN A 1 407 ? 5.469 -12.285 -0.323 1.00 82.69 407 ASN A C 1
ATOM 3394 O O . ASN A 1 407 ? 5.347 -12.746 -1.460 1.00 82.69 407 ASN A O 1
ATOM 3398 N N . PHE A 1 408 ? 6.371 -11.346 -0.042 1.00 79.94 408 PHE A N 1
ATOM 3399 C CA . PHE A 1 408 ? 7.269 -10.800 -1.051 1.00 79.94 408 PHE A CA 1
ATOM 3400 C C . PHE A 1 408 ? 8.145 -11.871 -1.710 1.00 79.94 408 PHE A C 1
ATOM 3402 O O . PHE A 1 408 ? 8.387 -11.784 -2.909 1.00 79.94 408 PHE A O 1
ATOM 3409 N N . ASN A 1 409 ? 8.557 -12.912 -0.984 1.00 77.56 409 ASN A N 1
ATOM 3410 C CA . ASN A 1 409 ? 9.351 -13.998 -1.561 1.00 77.56 409 ASN A CA 1
ATOM 3411 C C . ASN A 1 409 ? 8.549 -14.794 -2.598 1.00 77.56 409 ASN A C 1
ATOM 3413 O O . ASN A 1 409 ? 9.088 -15.156 -3.639 1.00 77.56 409 ASN A O 1
ATOM 3417 N N . THR A 1 410 ? 7.248 -14.997 -2.374 1.00 80.94 410 THR A N 1
ATOM 3418 C CA . THR A 1 410 ? 6.346 -15.615 -3.360 1.00 80.94 410 THR A CA 1
ATOM 3419 C C . THR A 1 410 ? 6.228 -14.744 -4.607 1.00 80.94 410 THR A C 1
ATOM 3421 O O . THR A 1 410 ? 6.296 -15.244 -5.734 1.00 80.94 410 THR A O 1
ATOM 3424 N N . TYR A 1 411 ? 6.112 -13.425 -4.426 1.00 81.50 411 TYR A N 1
ATOM 3425 C CA . TYR A 1 411 ? 6.144 -12.484 -5.543 1.00 81.50 411 TYR A CA 1
ATOM 3426 C C . TYR A 1 411 ? 7.459 -12.597 -6.322 1.00 81.50 411 TYR A C 1
ATOM 3428 O O . TYR A 1 411 ? 7.417 -12.813 -7.530 1.00 81.50 411 TYR A O 1
ATOM 3436 N N . LEU A 1 412 ? 8.610 -12.551 -5.653 1.00 75.69 412 LEU A N 1
ATOM 3437 C CA . LEU A 1 412 ? 9.916 -12.698 -6.296 1.00 75.69 412 LEU A CA 1
ATOM 3438 C C . LEU A 1 412 ? 10.041 -14.027 -7.057 1.00 75.69 412 LEU A C 1
ATOM 3440 O O . LEU A 1 412 ? 10.379 -14.020 -8.243 1.00 75.69 412 LEU A O 1
ATOM 3444 N N . ALA A 1 413 ? 9.661 -15.143 -6.435 1.00 79.19 413 ALA A N 1
ATOM 3445 C CA . ALA A 1 413 ? 9.693 -16.464 -7.054 1.00 79.19 413 ALA A CA 1
ATOM 3446 C C . ALA A 1 413 ? 8.829 -16.526 -8.326 1.00 79.19 413 ALA A C 1
ATOM 3448 O O . ALA A 1 413 ? 9.279 -17.019 -9.360 1.00 79.19 413 ALA A O 1
ATOM 3449 N N . SER A 1 414 ? 7.628 -15.933 -8.305 1.00 77.81 414 SER A N 1
ATOM 3450 C CA . SER A 1 414 ? 6.759 -15.849 -9.494 1.00 77.81 414 SER A CA 1
ATOM 3451 C C . SER A 1 414 ? 7.344 -15.007 -10.641 1.00 77.81 414 SER A C 1
ATOM 3453 O O . SER A 1 414 ? 6.844 -15.062 -11.763 1.00 77.81 414 SER A O 1
ATOM 3455 N N . HIS A 1 415 ? 8.411 -14.249 -10.370 1.00 71.44 415 HIS A N 1
ATOM 3456 C CA . HIS A 1 415 ? 9.145 -13.415 -11.325 1.00 71.44 415 HIS A CA 1
ATOM 3457 C C . HIS A 1 415 ? 10.527 -14.002 -11.674 1.00 71.44 415 HIS A C 1
ATOM 3459 O O . HIS A 1 415 ? 11.345 -13.318 -12.298 1.00 71.44 415 HIS A O 1
ATOM 3465 N N . GLY A 1 416 ? 10.797 -15.252 -11.269 1.00 68.88 416 GLY A N 1
ATOM 3466 C CA . GLY A 1 416 ? 12.077 -15.936 -11.477 1.00 68.88 416 GLY A CA 1
ATOM 3467 C C . GLY A 1 416 ? 13.226 -15.344 -10.656 1.00 68.88 416 GLY A C 1
ATOM 3468 O O . GLY A 1 416 ? 14.385 -15.433 -11.066 1.00 68.88 416 GLY A O 1
ATOM 3469 N N . ILE A 1 417 ? 12.899 -14.677 -9.545 1.00 66.06 417 ILE A N 1
ATOM 3470 C CA . ILE A 1 417 ? 13.851 -14.061 -8.624 1.00 66.06 417 ILE A CA 1
ATOM 3471 C C . ILE A 1 417 ? 14.008 -14.997 -7.418 1.00 66.06 417 ILE A C 1
ATOM 3473 O O . ILE A 1 417 ? 13.123 -15.059 -6.567 1.00 66.06 417 ILE A O 1
ATOM 3477 N N . GLU A 1 418 ? 15.121 -15.734 -7.390 1.00 59.25 418 GLU A N 1
ATOM 3478 C CA . GLU A 1 418 ? 15.558 -16.601 -6.275 1.00 59.25 418 GLU A CA 1
ATOM 3479 C C . GLU A 1 418 ? 16.304 -15.845 -5.169 1.00 59.25 418 GLU A C 1
ATOM 3481 O O . GLU A 1 418 ? 17.146 -14.969 -5.507 1.00 59.25 418 GLU A O 1
#

Secondary structure (DSSP, 8-state):
----EEEEE-SS--THHHHTT-TT-EEEE-SSPPPHHHHT-TTEEEEE-TTTTTTTHHHHHHHHHHHS--THHHHHHHHHH-----SEEEEEEES---TTHHHHT-SSGGGTSEEEEEE---HHHHHHHHHHHHHHHTSGGG--SS--EEEEES---HHHHHHHHHH-TT-EEEEEE-S-GGGS-S-HHHHHHHHHHHTT-TTEEEEES-HHHHHHHT-EE----B-HHHHHHT--TT----S-EEEEEEE--HHHHHHHHHHHHHHHHTT-EEEEEEESS---HHHHHHHHHHHHHHTS--EEEES---HHHHHHHHHSS--EEEE--SS-TTPPPPTHHHHHHHTT-EEEE--GGGGGSTT--TTTEEE-EE-TT--EE--HHHHHHHHS-------HHHHHHHBHHHHHHHTT--

Sequence (418 aa):
MKNQNIIILTKNLSISTIKYGYHNINIMISNKRPSIADIFSKKNYFLIRKDIKKDLGALLHLINICRKRWSVTSELKRLIFSKERTIYKLIMQSPEINAIYGSQFNSDLLNKTSFHTIRLIDKNKFNLYLYILYIISKIKLFQDLNTKSIICMNTTNLTFIKMLINLYPKSAIYVRFIDCFDSGYINLSGLKKLQDFASNKPNIHIESYSLYDAINHQIKYIPNTINVDKIINQNNPQYKFNENKAFFLGVVNKERFNTLVQLANILFSAKVKINFYFVLNNLSSSQINSIKQININFKYDAIKVIQYISYIEYIKLLNDNNNIIVDFYRFSTNEGYSFRIPEGIIFNKKIITNREIIQKESFYTPKNILFVKEDSNKNIIIDNRELEQFLQNFNATYSKRDLDLFNFNTYLASHGIE

Foldseek 3Di:
DPAAEEEEEDPDDDPVVPCVPPVPYHYHYDPDDDDPLQVPDPRYHYDYDPVVCVVCVVVVVVVVVLPPDDPLSVLVCCVQPPPPQAQEEEEEEDQDPPADPVAQVDDDCVVRYDYRYRYDPDPPVCVVVLQVLLVVLQPQVRARARHAEYEYEQDLDPSNVSSCCSNHVNYQYEYEYQWDVVVVSHDVVSNVVVVVVCVVPVSYAYEYLFPLCCVVVVHHHAHAAGALVVLVVLDDPPDDQPAQEEEEEDEDDPLVLVLVLLVCVVCVVVVHQAAYEYEDDPDDPVSVVSQVVSCVVSVHNRYYYDPHDHVSRVSVVCNNSHQEYEDEDDPDLRNHGDPSVLVCQSVQHAYEYQNPVVCVDPFDDLCRYFHWDADPVRHTDGDVVSVVSVPPDSGHDGDPVSNLSRHVVNVCVVSVHD

Radius of gyration: 27.29 Å; chains: 1; bounding box: 84×44×63 Å